Protein 6MXV (pdb70)

Structure (mmCIF, N/CA/C/O backbone):
data_6MXV
#
_entry.id   6MXV
#
_cell.length_a   48.721
_cell.length_b   111.108
_cell.length_c   50.339
_cell.angle_alpha   90.00
_cell.angle_beta   93.49
_cell.angle_gamma   90.00
#
_symmetry.space_group_name_H-M   'P 1 21 1'
#
loop_
_entity.id
_entity.type
_entity.pdbx_description
1 polymer 'Rhodanese-like family protein'
2 non-polymer 1,2-ETHANEDIOL
3 non-polymer 'MAGNESIUM ION'
4 non-polymer 'TETRAETHYLENE GLYCOL'
5 non-polymer DI(HYDROXYETHYL)ETHER
6 non-polymer 'DODECAETHYLENE GLYCOL'
7 water water
#
loop_
_atom_site.group_PDB
_atom_site.id
_atom_site.type_symbol
_atom_site.label_atom_id
_atom_site.label_alt_id
_atom_site.label_comp_id
_atom_site.label_asym_id
_atom_site.label_entity_id
_atom_site.label_seq_id
_atom_site.pdbx_PDB_ins_code
_atom_site.Cartn_x
_atom_site.Cartn_y
_atom_site.Cartn_z
_atom_site.occupancy
_atom_site.B_iso_or_equiv
_atom_site.auth_seq_id
_atom_site.auth_comp_id
_atom_site.auth_asym_id
_atom_site.auth_atom_id
_atom_site.pdbx_PDB_model_num
ATOM 1 N N . ILE A 1 3 ? -4.687 45.701 15.250 1.00 43.73 3 ILE A N 1
ATOM 2 C CA . ILE A 1 3 ? -4.006 46.905 15.718 1.00 37.28 3 ILE A CA 1
ATOM 3 C C . ILE A 1 3 ? -4.703 47.479 16.939 1.00 32.32 3 ILE A C 1
ATOM 4 O O . ILE A 1 3 ? -5.843 47.939 16.861 1.00 35.43 3 ILE A O 1
ATOM 17 N N . GLN A 1 5 ? -4.983 50.297 20.089 1.00 40.36 5 GLN A N 1
ATOM 18 C CA . GLN A 1 5 ? -4.695 51.720 20.298 1.00 45.56 5 GLN A CA 1
ATOM 19 C C . GLN A 1 5 ? -4.786 52.004 21.791 1.00 39.67 5 GLN A C 1
ATOM 20 O O . GLN A 1 5 ? -5.740 52.627 22.263 1.00 45.95 5 GLN A O 1
ATOM 26 N N . HIS A 1 6 ? -3.774 51.560 22.531 1.00 24.63 6 HIS A N 1
ATOM 27 C CA . HIS A 1 6 ? -3.841 51.613 23.984 1.00 19.19 6 HIS A CA 1
ATOM 28 C C . HIS A 1 6 ? -3.719 53.048 24.467 1.00 25.35 6 HIS A C 1
ATOM 29 O O . HIS A 1 6 ? -2.986 53.860 23.895 1.00 22.35 6 HIS A O 1
ATOM 36 N N . SER A 1 7 ? -4.494 53.372 25.490 1.00 18.68 7 SER A N 1
ATOM 37 C CA . SER A 1 7 ? -4.546 54.721 26.010 1.00 21.36 7 SER A CA 1
ATOM 38 C C . SER A 1 7 ? -3.468 54.950 27.063 1.00 17.91 7 SER A C 1
ATOM 39 O O . SER A 1 7 ? -2.952 54.018 27.686 1.00 15.74 7 SER A O 1
ATOM 42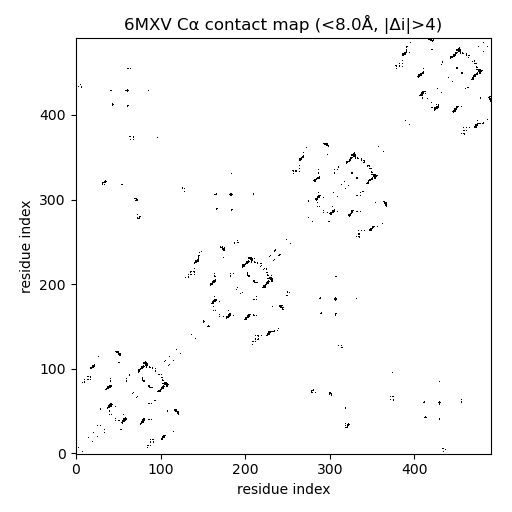 N N . SER A 1 8 ? -3.167 56.231 27.284 1.00 20.05 8 SER A N 1
ATOM 43 C CA . SER A 1 8 ? -2.041 56.590 28.142 1.00 22.69 8 SER A CA 1
ATOM 44 C C . SER A 1 8 ? -2.236 56.142 29.584 1.00 18.90 8 SER A C 1
ATOM 45 O O . SER A 1 8 ? -1.277 55.717 30.237 1.00 18.76 8 SER A O 1
ATOM 48 N N . GLY A 1 9 ? -3.446 56.272 30.120 1.00 19.65 9 GLY A N 1
ATOM 49 C CA . GLY A 1 9 ? -3.653 55.910 31.516 1.00 16.50 9 GLY A CA 1
ATOM 50 C C . GLY A 1 9 ? -3.512 54.419 31.767 1.00 18.20 9 GLY A C 1
ATOM 51 O O . GLY A 1 9 ? -2.972 54.003 32.797 1.00 15.87 9 GLY A O 1
ATOM 52 N N . PHE A 1 10 ? -4.009 53.591 30.838 1.00 12.96 10 PHE A N 1
ATOM 53 C CA . PHE A 1 10 ? -3.793 52.154 30.938 1.00 13.22 10 PHE A CA 1
ATOM 54 C C . PHE A 1 10 ? -2.303 51.841 30.951 1.00 12.09 10 PHE A C 1
ATOM 55 O O . PHE A 1 10 ? -1.803 51.096 31.806 1.00 12.67 10 PHE A O 1
ATOM 63 N N . LEU A 1 11 ? -1.567 52.432 30.017 1.00 13.82 11 LEU A N 1
ATOM 64 C CA . LEU A 1 11 ? -0.153 52.096 29.914 1.00 14.39 11 LEU A CA 1
ATOM 65 C C . LEU A 1 11 ? 0.642 52.585 31.130 1.00 14.99 11 LEU A C 1
ATOM 66 O O . LEU A 1 11 ? 1.646 51.958 31.495 1.00 13.66 11 LEU A O 1
ATOM 71 N N . LYS A 1 12 ? 0.207 53.665 31.796 1.00 16.06 12 LYS A N 1
ATOM 72 C CA . LYS A 1 12 ? 0.865 54.037 33.051 1.00 14.39 12 LYS A CA 1
ATOM 73 C C . LYS A 1 12 ? 0.744 52.924 34.098 1.00 19.33 12 LYS A C 1
ATOM 74 O O . LYS A 1 12 ? 1.701 52.651 34.844 1.00 13.86 12 LYS A O 1
ATOM 80 N N . LEU A 1 13 ? -0.435 52.294 34.203 1.00 13.45 13 LEU A N 1
ATOM 81 C CA . LEU A 1 13 ? -0.574 51.163 35.122 1.00 11.20 13 LEU A CA 1
ATOM 82 C C . LEU A 1 13 ? 0.326 50.026 34.714 1.00 11.02 13 LEU A C 1
ATOM 83 O O . LEU A 1 13 ? 0.913 49.344 35.564 1.00 13.53 13 LEU A O 1
ATOM 88 N N . VAL A 1 14 ? 0.395 49.765 33.405 1.00 10.51 14 VAL A N 1
ATOM 89 C CA . VAL A 1 14 ? 1.223 48.683 32.899 1.00 9.71 14 VAL A CA 1
ATOM 90 C C . VAL A 1 14 ? 2.696 48.942 33.194 1.00 11.98 14 VAL A C 1
ATOM 91 O O . VAL A 1 14 ? 3.422 48.050 33.651 1.00 14.08 14 VAL A O 1
ATOM 95 N N . ASP A 1 15 ? 3.163 50.168 32.934 1.00 13.42 15 ASP A N 1
ATOM 96 C CA . ASP A 1 15 ? 4.570 50.478 33.186 1.00 14.40 15 ASP A CA 1
ATOM 97 C C . ASP A 1 15 ? 4.920 50.265 34.653 1.00 17.25 15 ASP A C 1
ATOM 98 O O . ASP A 1 15 ? 5.982 49.708 34.983 1.00 17.94 15 ASP A O 1
ATOM 103 N N . ASP A 1 16 ? 4.025 50.685 35.549 1.00 16.67 16 ASP A N 1
ATOM 104 C CA . ASP A 1 16 ? 4.234 50.487 36.979 1.00 15.48 16 ASP A CA 1
ATOM 105 C C . ASP A 1 16 ? 4.309 49.002 37.330 1.00 18.51 16 ASP A C 1
ATOM 106 O O . ASP A 1 16 ? 5.208 48.567 38.059 1.00 16.58 16 ASP A O 1
ATOM 111 N N . ALA A 1 17 ? 3.395 48.197 36.787 1.00 13.54 17 ALA A N 1
ATOM 112 C CA . ALA A 1 17 ? 3.435 46.755 37.044 1.00 16.74 17 ALA A CA 1
ATOM 113 C C . ALA A 1 17 ? 4.727 46.123 36.530 1.00 15.95 17 ALA A C 1
ATOM 114 O O . ALA A 1 17 ? 5.358 45.316 37.230 1.00 16.47 17 ALA A O 1
ATOM 116 N N . LYS A 1 18 ? 5.134 46.478 35.309 1.00 15.94 18 LYS A N 1
ATOM 117 C CA . LYS A 1 18 ? 6.313 45.885 34.692 1.00 15.32 18 LYS A CA 1
ATOM 118 C C . LYS A 1 18 ? 7.587 46.203 35.453 1.00 21.21 18 LYS A C 1
ATOM 119 O O . LYS A 1 18 ? 8.575 45.483 35.294 1.00 23.23 18 LYS A O 1
ATOM 125 N N . SER A 1 19 ? 7.594 47.273 36.253 1.00 19.13 19 SER A N 1
ATOM 126 C CA . SER A 1 19 ? 8.764 47.582 37.068 1.00 19.36 19 SER A CA 1
ATOM 127 C C . SER A 1 19 ? 8.983 46.545 38.165 1.00 22.19 19 SER A C 1
ATOM 128 O O . SER A 1 19 ? 10.083 46.470 38.728 1.00 22.05 19 SER A O 1
ATOM 131 N N . ARG A 1 20 ? 7.973 45.742 38.478 1.00 18.51 20 ARG A N 1
ATOM 132 C CA . ARG A 1 20 ? 8.043 44.831 39.603 1.00 19.80 20 ARG A CA 1
ATOM 133 C C . ARG A 1 20 ? 8.048 43.369 39.205 1.00 22.66 20 ARG A 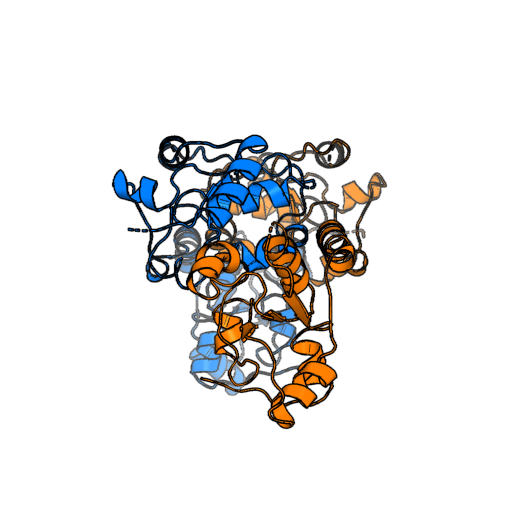C 1
ATOM 134 O O . ARG A 1 20 ? 8.318 42.522 40.059 1.00 21.15 20 ARG A O 1
ATOM 142 N N . ILE A 1 21 ? 7.696 43.031 37.972 1.00 16.18 21 ILE A N 1
ATOM 143 C CA . ILE A 1 21 ? 7.546 41.616 37.657 1.00 14.40 21 ILE A CA 1
ATOM 144 C C . ILE A 1 21 ? 8.503 41.215 36.553 1.00 15.56 21 ILE A C 1
ATOM 145 O O . ILE A 1 21 ? 8.944 42.023 35.725 1.00 15.96 21 ILE A O 1
ATOM 150 N N . GLN A 1 22 ? 8.819 39.926 36.556 1.00 12.31 22 GLN A N 1
ATOM 151 C CA . GLN A 1 22 ? 9.704 39.325 35.578 1.00 15.12 22 GLN A CA 1
ATOM 152 C C . GLN A 1 22 ? 8.957 39.033 34.282 1.00 15.70 22 GLN A C 1
ATOM 153 O O . GLN A 1 22 ? 7.830 38.526 34.300 1.00 12.91 22 GLN A O 1
ATOM 159 N N . GLU A 1 23 ? 9.607 39.310 33.157 1.00 12.06 23 GLU A N 1
ATOM 160 C CA . GLU A 1 23 ? 9.059 38.983 31.848 1.00 10.67 23 GLU A CA 1
ATOM 161 C C . GLU A 1 23 ? 9.957 37.981 31.141 1.00 13.14 23 GLU A C 1
ATOM 162 O O . GLU A 1 23 ? 11.148 37.863 31.441 1.00 15.52 23 GLU A O 1
ATOM 168 N N . CYS A 1 24 ? 9.361 37.240 30.205 1.00 13.85 24 CYS A N 1
ATOM 169 C CA . CYS A 1 24 ? 10.110 36.407 29.278 1.00 13.26 24 CYS A CA 1
ATOM 170 C C . CYS A 1 24 ? 9.619 36.686 27.858 1.00 17.09 24 CYS A C 1
ATOM 171 O O . CYS A 1 24 ? 8.646 37.418 27.638 1.00 17.36 24 CYS A O 1
ATOM 174 N N . SER A 1 25 ? 10.304 36.109 26.876 1.00 15.32 25 SER A N 1
ATOM 175 C CA . SER A 1 25 ? 9.901 36.323 25.492 1.00 13.55 25 SER A CA 1
ATOM 176 C C . SER A 1 25 ? 8.934 35.244 25.026 1.00 15.53 25 SER A C 1
ATOM 177 O O . SER A 1 25 ? 8.849 34.154 25.608 1.00 14.73 25 SER A O 1
ATOM 180 N N . VAL A 1 26 ? 8.223 35.538 23.923 1.00 17.54 26 VAL A N 1
ATOM 181 C CA . VAL A 1 26 ? 7.471 34.461 23.282 1.00 14.14 26 VAL A CA 1
ATOM 182 C C . VAL A 1 26 ? 8.419 33.363 22.832 1.00 14.38 26 VAL A C 1
ATOM 183 O O . VAL A 1 26 ? 8.027 32.195 22.796 1.00 15.22 26 VAL A O 1
ATOM 187 N N . ASP A 1 27 ? 9.667 33.706 22.480 1.00 13.41 27 ASP A N 1
ATOM 188 C CA . ASP A 1 27 ? 10.636 32.687 22.056 1.00 16.59 27 ASP A CA 1
ATOM 189 C C . ASP A 1 27 ? 10.908 31.673 23.162 1.00 16.02 27 ASP A C 1
ATOM 190 O O . ASP A 1 27 ? 11.085 30.475 22.892 1.00 17.44 27 ASP A O 1
ATOM 195 N N . ASP A 1 28 ? 11.006 32.145 24.406 1.00 18.25 28 ASP A N 1
ATOM 196 C CA . ASP A 1 28 ? 11.218 31.236 25.531 1.00 17.04 28 ASP A CA 1
ATOM 197 C C . ASP A 1 28 ? 10.088 30.222 25.631 1.00 19.65 28 ASP A C 1
ATOM 198 O O . ASP A 1 28 ? 10.323 29.020 25.821 1.00 16.01 28 ASP A O 1
ATOM 203 N N . ILE A 1 29 ? 8.841 30.694 25.527 1.00 13.57 29 ILE A N 1
ATOM 204 C CA . ILE A 1 29 ? 7.703 29.779 25.589 1.00 14.54 29 ILE A CA 1
ATOM 205 C C . ILE A 1 29 ? 7.748 28.802 24.426 1.00 14.15 29 ILE A C 1
ATOM 206 O O . ILE A 1 29 ? 7.570 27.589 24.601 1.00 13.28 29 ILE A O 1
ATOM 211 N N . GLN A 1 30 ? 7.981 29.316 23.218 1.00 14.32 30 GLN A N 1
ATOM 212 C CA . GLN A 1 30 ? 7.985 28.438 22.051 1.00 11.98 30 GLN A CA 1
ATOM 213 C C . GLN A 1 30 ? 9.079 27.389 22.162 1.00 15.41 30 GLN A C 1
ATOM 214 O O . GLN A 1 30 ? 8.868 26.222 21.799 1.00 16.57 30 GLN A O 1
ATOM 220 N N . LYS A 1 31 ? 10.268 27.786 22.628 1.00 15.32 31 LYS A N 1
ATOM 221 C CA . LYS A 1 31 ? 11.358 26.820 22.750 1.00 18.01 31 LYS A CA 1
ATOM 222 C C . LYS A 1 31 ? 11.037 25.752 23.794 1.00 17.81 31 LYS A C 1
ATOM 223 O O . LYS A 1 31 ? 11.273 24.563 23.567 1.00 20.06 31 LYS A O 1
ATOM 237 N N . ASN A 1 33 ? 8.035 24.800 24.679 1.00 16.60 33 ASN A N 1
ATOM 238 C CA . ASN A 1 33 ? 6.971 23.966 24.104 1.00 14.92 33 ASN A CA 1
ATOM 239 C C . ASN A 1 33 ? 7.541 22.935 23.135 1.00 15.86 33 ASN A C 1
ATOM 240 O O . ASN A 1 33 ? 7.172 21.750 23.172 1.00 16.99 33 ASN A O 1
ATOM 245 N N . GLU A 1 34 ? 8.436 23.372 22.247 1.00 15.25 34 GLU A N 1
ATOM 246 C CA . GLU A 1 34 ? 8.933 22.500 21.187 1.00 18.16 34 GLU A CA 1
ATOM 247 C C . GLU A 1 34 ? 9.801 21.385 21.741 1.00 21.92 34 GLU A C 1
ATOM 248 O O . GLU A 1 34 ? 9.849 20.292 21.159 1.00 20.22 34 GLU A O 1
ATOM 254 N N . THR A 1 35 ? 10.491 21.641 22.852 1.00 18.20 35 THR A N 1
ATOM 255 C CA . THR A 1 35 ? 11.394 20.670 23.457 1.00 21.90 35 THR A CA 1
ATOM 256 C C . THR A 1 35 ? 10.766 19.914 24.619 1.00 17.68 35 THR A C 1
ATOM 257 O O . THR A 1 35 ? 11.442 19.073 25.228 1.00 17.87 35 THR A O 1
ATOM 261 N N . GLN A 1 36 ? 9.487 20.162 24.907 1.00 15.16 36 GLN A N 1
ATOM 262 C CA . GLN A 1 36 ? 8.763 19.591 26.061 1.00 13.98 36 GLN A CA 1
ATOM 263 C C . GLN A 1 36 ? 9.495 19.853 27.381 1.00 14.74 36 GLN A C 1
ATOM 264 O O . GLN A 1 36 ? 9.675 18.963 28.225 1.00 16.44 36 GLN A O 1
ATOM 270 N N . THR A 1 37 ? 9.896 21.107 27.572 1.00 13.51 37 THR A N 1
ATOM 271 C CA . THR A 1 37 ? 10.580 21.516 28.791 1.00 12.69 37 THR A CA 1
ATOM 272 C C . THR A 1 37 ? 9.876 22.685 29.475 1.00 12.88 37 THR A C 1
ATOM 273 O O . THR A 1 37 ? 10.483 23.339 30.320 1.00 15.26 37 THR A O 1
ATOM 277 N N . LEU A 1 38 ? 8.594 22.922 29.178 1.00 14.71 38 LEU A N 1
ATOM 278 C CA . LEU A 1 38 ? 7.862 23.983 29.876 1.00 14.01 38 LEU A CA 1
ATOM 279 C C . LEU A 1 38 ? 7.801 23.665 31.366 1.00 17.10 38 LEU A C 1
ATOM 280 O O . LEU A 1 38 ? 7.404 22.567 31.765 1.00 18.09 38 LEU A O 1
ATOM 285 N N . ASP A 1 39 ? 8.220 24.624 32.201 1.00 13.69 39 ASP A N 1
ATOM 286 C CA . ASP A 1 39 ? 8.461 24.347 33.612 1.00 13.58 39 ASP A CA 1
ATOM 287 C C . ASP A 1 39 ? 7.507 25.112 34.529 1.00 16.62 39 ASP A C 1
ATOM 288 O O . ASP A 1 39 ? 7.812 25.313 35.703 1.00 17.04 39 ASP A O 1
ATOM 293 N N . GLY A 1 40 ? 6.370 25.555 34.011 1.00 17.19 40 GLY A N 1
ATOM 294 C CA . GLY A 1 40 ? 5.368 26.182 34.852 1.00 17.28 40 GLY A CA 1
ATOM 295 C C . GLY A 1 40 ? 4.029 26.037 34.168 1.00 15.15 40 GLY A C 1
ATOM 296 O O . GLY A 1 40 ? 3.938 25.522 33.052 1.00 14.83 40 GLY A O 1
ATOM 297 N N . LEU A 1 41 ? 2.982 26.489 34.864 1.00 12.55 41 LEU A N 1
ATOM 298 C CA . LEU A 1 41 ? 1.675 26.615 34.232 1.00 11.24 41 LEU A CA 1
ATOM 299 C C . LEU A 1 41 ? 1.728 27.752 33.222 1.00 11.00 41 LEU A C 1
ATOM 300 O O . LEU A 1 41 ? 2.283 28.809 33.500 1.00 16.32 41 LEU A O 1
ATOM 305 N N . LEU A 1 42 ? 1.158 27.530 32.040 1.00 10.42 42 LEU A N 1
ATOM 306 C CA . LEU A 1 42 ? 1.043 28.586 31.040 1.00 12.43 42 LEU A CA 1
ATOM 307 C C . LEU A 1 42 ? -0.420 29.004 31.025 1.00 12.43 42 LEU A C 1
ATOM 308 O O . LEU A 1 42 ? -1.288 28.181 30.720 1.00 11.06 42 LEU A O 1
ATOM 313 N N . ILE A 1 43 ? -0.685 30.269 31.361 1.00 9.80 43 ILE A N 1
ATOM 314 C CA . ILE A 1 43 ? -2.036 30.737 31.691 1.00 8.87 43 ILE A CA 1
ATOM 315 C C . ILE A 1 43 ? -2.413 31.879 30.753 1.00 11.19 43 ILE A C 1
ATOM 316 O O . ILE A 1 43 ? -1.774 32.940 30.753 1.00 11.78 43 ILE A O 1
ATOM 321 N N . ASP A 1 44 ? -3.427 31.638 29.936 1.00 10.91 44 ASP A N 1
ATOM 322 C CA . ASP A 1 44 ? -4.023 32.651 29.072 1.00 13.15 44 ASP A CA 1
ATOM 323 C C . ASP A 1 44 ? -4.980 33.494 29.908 1.00 14.39 44 ASP A C 1
ATOM 324 O O . ASP A 1 44 ? -5.953 32.954 30.451 1.00 13.08 44 ASP A O 1
ATOM 329 N N . THR A 1 45 ? -4.730 34.810 30.006 1.00 12.08 45 THR A N 1
ATOM 330 C CA . THR A 1 45 ? -5.574 35.667 30.831 1.00 8.75 45 THR A CA 1
ATOM 331 C C . THR A 1 45 ? -6.600 36.454 30.018 1.00 13.64 45 THR A C 1
ATOM 332 O O . THR A 1 45 ? -7.246 37.354 30.568 1.00 14.99 45 THR A O 1
ATOM 336 N N . ARG A 1 46 ? -6.785 36.121 28.743 1.00 13.77 46 ARG A N 1
ATOM 337 C CA . ARG A 1 46 ? -7.702 36.858 27.885 1.00 11.48 46 ARG A CA 1
ATOM 338 C C . ARG A 1 46 ? -9.154 36.499 28.196 1.00 13.73 46 ARG A C 1
ATOM 339 O O . ARG A 1 46 ? -9.459 35.655 29.041 1.00 15.84 46 ARG A O 1
ATOM 347 N N . GLU A 1 47 ? -10.058 37.225 27.552 1.00 14.07 47 GLU A N 1
ATOM 348 C CA . GLU A 1 47 ? -11.481 36.985 27.712 1.00 14.40 47 GLU A CA 1
ATOM 349 C C . GLU A 1 47 ? -11.870 35.658 27.072 1.00 17.55 47 GLU A C 1
ATOM 350 O O . GLU A 1 47 ? -11.184 35.153 26.175 1.00 16.74 47 GLU A O 1
ATOM 356 N N . GLU A 1 48 ? -13.018 35.124 27.512 1.00 17.72 48 GLU A N 1
ATOM 357 C CA . GLU A 1 48 ? -13.564 33.910 26.903 1.00 21.36 48 GLU A CA 1
ATOM 358 C C . GLU A 1 48 ? -13.705 34.065 25.387 1.00 23.71 48 GLU A C 1
ATOM 359 O O . GLU A 1 48 ? -13.364 33.154 24.621 1.00 18.72 48 GLU A O 1
ATOM 365 N N . SER A 1 49 ? -14.175 35.229 24.932 1.00 22.04 49 SER A N 1
ATOM 366 C CA . SER A 1 49 ? -14.385 35.428 23.503 1.00 23.02 49 SER A CA 1
ATOM 367 C C . SER A 1 49 ? -13.077 35.488 22.720 1.00 24.99 49 SER A C 1
ATOM 368 O O . SER A 1 49 ? -13.085 35.223 21.513 1.00 24.04 49 SER A O 1
ATOM 371 N N . GLU A 1 50 ? -11.964 35.857 23.368 1.00 19.42 50 GLU A N 1
ATOM 372 C CA . GLU A 1 50 ? -10.655 35.864 22.710 1.00 19.64 50 GLU A CA 1
ATOM 373 C C . GLU A 1 50 ? -10.112 34.444 22.586 1.00 18.51 50 GLU A C 1
ATOM 374 O O . GLU A 1 50 ? -9.691 34.010 21.507 1.00 17.16 50 GLU A O 1
ATOM 380 N N A VAL A 1 51 ? -10.126 33.713 23.703 0.39 17.61 51 VAL A N 1
ATOM 381 N N B VAL A 1 51 ? -10.134 33.683 23.684 0.61 17.04 51 VAL A N 1
ATOM 382 C CA A VAL A 1 51 ? -9.638 32.339 23.737 0.39 20.73 51 VAL A CA 1
ATOM 383 C CA B VAL A 1 51 ? -9.554 32.343 23.633 0.61 20.74 51 VAL A CA 1
ATOM 384 C C A VAL A 1 51 ? -10.345 31.488 22.693 0.39 22.16 51 VAL A C 1
ATOM 385 C C B VAL A 1 51 ? -10.367 31.420 22.734 0.61 22.56 51 VAL A C 1
ATOM 386 O O A VAL A 1 51 ? -9.733 30.606 22.075 0.39 19.01 51 VAL A O 1
ATOM 387 O O B VAL A 1 51 ? -9.840 30.405 22.257 0.61 19.66 51 VAL A O 1
ATOM 394 N N . ALA A 1 52 ? -11.631 31.760 22.454 1.00 22.72 52 ALA A N 1
ATOM 395 C CA . ALA A 1 52 ? -12.407 30.971 21.508 1.00 25.25 52 ALA A CA 1
ATOM 396 C C . ALA A 1 52 ? -11.820 31.010 20.100 1.00 27.20 52 ALA A C 1
ATOM 397 O O . ALA A 1 52 ? -12.074 30.094 19.315 1.00 29.14 52 ALA A O 1
ATOM 399 N N . ASN A 1 53 ? -11.029 32.035 19.767 1.00 21.50 53 ASN A N 1
ATOM 400 C CA . ASN A 1 53 ? -10.442 32.183 18.439 1.00 24.10 53 ASN A CA 1
ATOM 401 C C . ASN A 1 53 ? -9.047 31.568 18.316 1.00 27.62 53 ASN A C 1
ATOM 402 O O . ASN A 1 53 ? -8.400 31.737 17.274 1.00 28.82 53 ASN A O 1
ATOM 407 N N . GLY A 1 54 ? -8.567 30.869 19.337 1.00 21.42 54 GLY A N 1
ATOM 408 C CA . GLY A 1 54 ? -7.260 30.231 19.258 1.00 16.94 54 GLY A CA 1
ATOM 409 C C . GLY A 1 54 ? -6.382 30.633 20.425 1.00 19.09 54 GLY A C 1
ATOM 410 O O . GLY A 1 54 ? -6.523 31.724 20.991 1.00 19.75 54 GLY A O 1
ATOM 411 N N . TYR A 1 55 ? -5.457 29.739 20.796 1.00 17.29 55 TYR A N 1
ATOM 412 C CA . TYR A 1 55 ? -4.613 29.981 21.959 1.00 15.40 55 TYR A CA 1
ATOM 413 C C . TYR A 1 55 ? -3.255 29.312 21.779 1.00 12.33 55 TYR A C 1
ATOM 414 O O . TYR A 1 55 ? -3.001 28.616 20.793 1.00 16.97 55 TYR A O 1
ATOM 423 N N . ILE A 1 56 ? -2.371 29.558 22.742 1.00 13.22 56 ILE A N 1
ATOM 424 C CA . ILE A 1 56 ? -0.985 29.082 22.673 1.00 12.37 56 ILE A CA 1
ATOM 425 C C . ILE A 1 56 ? -0.935 27.639 23.163 1.00 13.06 56 ILE A C 1
ATOM 426 O O . ILE A 1 56 ? -1.580 27.301 24.175 1.00 14.56 56 ILE A O 1
ATOM 431 N N . PRO A 1 57 ? -0.226 26.742 22.476 1.00 13.68 57 PRO A N 1
ATOM 432 C CA . PRO A 1 57 ? -0.174 25.341 22.924 1.00 12.37 57 PRO A CA 1
ATOM 433 C C . PRO A 1 57 ? 0.291 25.243 24.372 1.00 13.23 57 PRO A C 1
ATOM 434 O O . PRO A 1 57 ? 1.147 26.006 24.815 1.00 13.39 57 PRO A O 1
ATOM 438 N N . ASN A 1 58 ? -0.277 24.276 25.104 1.00 13.83 58 ASN A N 1
ATOM 439 C CA . ASN A 1 58 ? -0.006 23.977 26.521 1.00 12.09 58 ASN A CA 1
ATOM 440 C C . ASN A 1 58 ? -0.680 24.963 27.463 1.00 11.90 58 ASN A C 1
ATOM 441 O O . ASN A 1 58 ? -0.439 24.874 28.682 1.00 12.63 58 ASN A O 1
ATOM 446 N N . ALA A 1 59 ? -1.488 25.901 26.966 1.00 13.19 59 ALA A N 1
ATOM 447 C CA . ALA A 1 59 ? -2.084 26.911 27.828 1.00 12.92 59 ALA A CA 1
ATOM 448 C C . ALA A 1 59 ? -3.351 26.389 28.506 1.00 11.39 59 ALA A C 1
ATOM 449 O O . ALA A 1 59 ? -4.039 25.506 27.988 1.00 15.12 59 ALA A O 1
ATOM 451 N N . ILE A 1 60 ? -3.644 26.958 29.680 1.00 11.88 60 ILE A N 1
ATOM 452 C CA . ILE A 1 60 ? -4.946 26.858 30.337 1.00 11.19 60 ILE A CA 1
ATOM 453 C C . ILE A 1 60 ? -5.502 28.267 30.474 1.00 11.89 60 ILE A C 1
ATOM 454 O O . ILE A 1 60 ? -4.778 29.253 30.360 1.00 14.13 60 ILE A O 1
ATOM 459 N N . HIS A 1 61 ? -6.805 28.363 30.743 1.00 14.23 61 HIS A N 1
ATOM 460 C CA . HIS A 1 61 ? -7.482 29.661 30.753 1.00 11.14 61 HIS A CA 1
ATOM 461 C C . HIS A 1 61 ? -7.849 30.064 32.179 1.00 16.62 61 HIS A C 1
ATOM 462 O O . HIS A 1 61 ? -8.562 29.328 32.872 1.00 16.05 61 HIS A O 1
ATOM 469 N N . LEU A 1 62 ? -7.356 31.224 32.615 1.00 10.14 62 LEU A N 1
ATOM 470 C CA . LEU A 1 62 ? -7.837 31.889 33.833 1.00 11.20 62 LEU A CA 1
ATOM 471 C C . LEU A 1 62 ? -7.860 33.382 33.516 1.00 13.38 62 LEU A C 1
ATOM 472 O O . LEU A 1 62 ? -6.814 34.039 33.549 1.00 13.60 62 LEU A O 1
ATOM 477 N N . SER A 1 63 ? -9.032 33.906 33.175 1.00 16.51 63 SER A N 1
ATOM 478 C CA . SER A 1 63 ? -9.097 35.298 32.725 1.00 15.31 63 SER A CA 1
ATOM 479 C C . SER A 1 63 ? -8.668 36.265 33.828 1.00 12.38 63 SER A C 1
ATOM 480 O O . SER A 1 63 ? -8.850 36.016 35.022 1.00 15.72 63 SER A O 1
ATOM 483 N N . LYS A 1 64 ? -8.076 37.381 33.390 1.00 8.90 64 LYS A N 1
ATOM 484 C CA . LYS A 1 64 ? -7.730 38.485 34.274 1.00 12.76 64 LYS A CA 1
ATOM 485 C C . LYS A 1 64 ? -8.903 38.897 35.160 1.00 14.01 64 LYS A C 1
ATOM 486 O O . LYS A 1 64 ? -8.703 39.283 36.313 1.00 14.75 64 LYS A O 1
ATOM 492 N N . GLY A 1 65 ? -10.127 38.874 34.624 1.00 9.97 65 GLY A N 1
ATOM 493 C CA . GLY A 1 65 ? -11.264 39.284 35.429 1.00 9.20 65 GLY A CA 1
ATOM 494 C C . GLY A 1 65 ? -11.456 38.420 36.660 1.00 17.02 65 GLY A C 1
ATOM 495 O O . GLY A 1 65 ? -11.773 38.925 37.743 1.00 16.82 65 GLY A O 1
ATOM 496 N N . ILE A 1 66 ? -11.266 37.104 36.522 1.00 12.65 66 ILE A N 1
ATOM 497 C CA . ILE A 1 66 ? -11.604 36.207 37.620 1.00 11.37 66 ILE A CA 1
ATOM 498 C C . ILE A 1 66 ? -10.386 35.694 38.369 1.00 12.51 66 ILE A C 1
ATOM 499 O O . ILE A 1 66 ? -10.560 34.969 39.359 1.00 14.56 66 ILE A O 1
ATOM 504 N N . ILE A 1 67 ? -9.160 36.023 37.939 1.00 14.70 67 ILE A N 1
ATOM 505 C CA . ILE A 1 67 ? -8.030 35.231 38.426 1.00 15.96 67 ILE A CA 1
ATOM 506 C C . ILE A 1 67 ? -7.798 35.434 39.924 1.00 13.75 67 ILE A C 1
ATOM 507 O O . ILE A 1 67 ? -7.533 34.467 40.644 1.00 14.61 67 ILE A O 1
ATOM 512 N N . GLU A 1 68 ? -7.918 36.667 40.439 1.00 15.09 68 GLU A N 1
ATOM 513 C CA . GLU A 1 68 ? -7.700 36.841 41.879 1.00 13.16 68 GLU A CA 1
ATOM 514 C C . GLU A 1 68 ? -8.714 36.051 42.693 1.00 17.55 68 GLU A C 1
ATOM 515 O O . GLU A 1 68 ? -8.374 35.481 43.739 1.00 13.45 68 GLU A O 1
ATOM 521 N N . SER A 1 69 ? -9.967 35.997 42.225 1.00 14.52 69 SER A N 1
ATOM 522 C CA . SER A 1 69 ? -11.014 35.310 42.980 1.00 14.92 69 SER A CA 1
ATOM 523 C C . SER A 1 69 ? -10.867 33.801 42.949 1.00 14.27 69 SER A C 1
ATOM 524 O O . SER A 1 69 ? -11.478 33.115 43.772 1.00 19.29 69 SER A O 1
ATOM 527 N N . ALA A 1 70 ? -10.100 33.273 42.011 1.00 14.26 70 ALA A N 1
ATOM 528 C CA . ALA A 1 70 ? -10.020 31.847 41.774 1.00 15.40 70 ALA A CA 1
ATOM 529 C C . ALA A 1 70 ? -8.674 31.227 42.110 1.00 19.58 70 ALA A C 1
ATOM 530 O O . ALA A 1 70 ? -8.597 29.996 42.226 1.00 13.85 70 ALA A O 1
ATOM 532 N N . ILE A 1 71 ? -7.606 32.027 42.206 1.00 13.52 71 ILE A N 1
ATOM 533 C CA . ILE A 1 71 ? -6.270 31.429 42.157 1.00 12.86 71 ILE A CA 1
ATOM 534 C C . ILE A 1 71 ? -5.990 30.601 43.405 1.00 12.43 71 ILE A C 1
ATOM 535 O O . ILE A 1 71 ? -5.292 29.580 43.334 1.00 14.41 71 ILE A O 1
ATOM 540 N N . GLU A 1 72 ? -6.506 31.003 44.560 1.00 14.44 72 GLU A N 1
ATOM 541 C CA . GLU A 1 72 ? -6.115 30.266 45.763 1.00 14.77 72 GLU A CA 1
ATOM 542 C C . GLU A 1 72 ? -6.757 28.887 45.805 1.00 18.11 72 GLU A C 1
ATOM 543 O O . GLU A 1 72 ? -6.195 27.964 46.408 1.00 17.07 72 GLU A O 1
ATOM 549 N N . SER A 1 73 ? -7.921 28.716 45.167 1.00 19.97 73 SER A N 1
ATOM 550 C CA . SER A 1 73 ? -8.499 27.378 45.056 1.00 20.68 73 SER A CA 1
ATOM 551 C C . SER A 1 73 ? -7.866 26.581 43.929 1.00 20.43 73 SER A C 1
ATOM 552 O O . SER A 1 73 ? -7.688 25.358 44.044 1.00 17.40 73 SER A O 1
ATOM 555 N N . ALA A 1 74 ? -7.538 27.250 42.825 1.00 18.30 74 ALA A N 1
ATOM 556 C CA . ALA A 1 74 ? -7.084 26.545 41.638 1.00 19.54 74 ALA A CA 1
ATOM 557 C C . ALA A 1 74 ? -5.603 26.187 41.718 1.00 17.88 74 ALA A C 1
ATOM 558 O O . ALA A 1 74 ? -5.199 25.138 41.212 1.00 17.81 74 ALA A O 1
ATOM 560 N N . VAL A 1 75 ? -4.788 27.057 42.326 1.00 16.01 75 VAL A N 1
ATOM 561 C CA . VAL A 1 75 ? -3.338 26.877 42.466 1.00 10.12 75 VAL A CA 1
ATOM 562 C C . VAL A 1 75 ? -3.011 27.282 43.895 1.00 13.01 75 VAL A C 1
ATOM 563 O O . VAL A 1 75 ? -2.553 28.408 44.131 1.00 14.35 75 VAL A O 1
ATOM 567 N N . PRO A 1 76 ? -3.258 26.412 44.876 1.00 12.75 76 PRO A N 1
ATOM 568 C CA . PRO A 1 76 ? -3.005 26.772 46.281 1.00 16.44 76 PRO A CA 1
ATOM 569 C C . PRO A 1 76 ? -1.546 27.030 46.596 1.00 17.14 76 PRO A C 1
ATOM 570 O O . PRO A 1 76 ? -1.259 27.753 47.560 1.00 18.77 76 PRO A O 1
ATOM 574 N N . ASN A 1 77 ? -0.626 26.422 45.842 1.00 15.11 77 ASN A N 1
ATOM 575 C CA . ASN A 1 77 ? 0.810 26.475 46.102 1.00 13.62 77 ASN A CA 1
ATOM 576 C C . ASN A 1 77 ? 1.352 27.842 45.698 1.00 13.73 77 ASN A C 1
ATOM 577 O O . ASN A 1 77 ? 1.476 28.143 44.509 1.00 13.51 77 ASN A O 1
ATOM 582 N N . LYS A 1 78 ? 1.699 28.666 46.691 1.00 14.56 78 LYS A N 1
ATOM 583 C CA . LYS A 1 78 ? 2.244 29.985 46.384 1.00 15.14 78 LYS A CA 1
ATOM 584 C C . LYS A 1 78 ? 3.597 29.926 45.694 1.00 12.37 78 LYS A C 1
ATOM 585 O O . LYS A 1 78 ? 4.013 30.923 45.097 1.00 16.42 78 LYS A O 1
ATOM 591 N N . ASN A 1 79 ? 4.284 28.786 45.715 1.00 12.09 79 ASN A N 1
ATOM 592 C CA . ASN A 1 79 ? 5.558 28.685 45.003 1.00 12.86 79 ASN A CA 1
ATOM 593 C C . ASN A 1 79 ? 5.397 28.236 43.546 1.00 15.44 79 ASN A C 1
ATOM 594 O O . ASN A 1 79 ? 6.393 28.193 42.818 1.00 15.58 79 ASN A O 1
ATOM 599 N N . GLN A 1 80 ? 4.173 27.958 43.087 1.00 13.20 80 GLN A N 1
ATOM 600 C CA . GLN A 1 80 ? 3.992 27.404 41.745 1.00 12.85 80 GLN A CA 1
ATOM 601 C C . GLN A 1 80 ? 4.442 28.399 40.675 1.00 16.02 80 GLN A C 1
ATOM 602 O O . GLN A 1 80 ? 3.991 29.547 40.639 1.00 14.89 80 GLN A O 1
ATOM 608 N N . LYS A 1 81 ? 5.321 27.942 39.784 1.00 11.93 81 LYS A N 1
ATOM 609 C CA . LYS A 1 81 ? 5.770 28.805 38.694 1.00 12.66 81 LYS A CA 1
ATOM 610 C C . LYS A 1 81 ? 4.669 28.939 37.656 1.00 12.71 81 LYS A C 1
ATOM 611 O O . LYS A 1 81 ? 4.061 27.941 37.234 1.00 12.64 81 LYS A O 1
ATOM 625 N N . TYR A 1 83 ? 3.422 31.249 34.056 1.00 10.32 83 TYR A N 1
ATOM 626 C CA . TYR A 1 83 ? 3.643 32.185 32.960 1.00 11.88 83 TYR A CA 1
ATOM 627 C C . TYR A 1 83 ? 2.284 32.694 32.516 1.00 14.55 83 TYR A C 1
ATOM 628 O O . TYR A 1 83 ? 1.395 31.888 32.235 1.00 14.38 83 TYR A O 1
ATOM 637 N N . PHE A 1 84 ? 2.137 34.016 32.408 1.00 13.11 84 PHE A N 1
ATOM 638 C CA . PHE A 1 84 ? 0.882 34.625 31.970 1.00 11.05 84 PHE A CA 1
ATOM 639 C C . PHE A 1 84 ? 1.030 35.314 30.619 1.00 10.48 84 PHE A C 1
ATOM 640 O O . PHE A 1 84 ? 1.975 36.076 30.402 1.00 12.47 84 PHE A O 1
ATOM 648 N N . TYR A 1 85 ? 0.063 35.108 29.731 1.00 10.86 85 TYR A N 1
ATOM 649 C CA . TYR A 1 85 ? 0.026 35.918 28.521 1.00 10.91 85 TYR A CA 1
ATOM 650 C C . TYR A 1 85 ? -1.365 36.484 28.290 1.00 9.12 85 TYR A C 1
ATOM 651 O O . TYR A 1 85 ? -2.375 35.953 28.761 1.00 12.19 85 TYR A O 1
ATOM 660 N N . CYS A 1 86 ? -1.398 37.545 27.492 1.00 11.32 86 CYS A N 1
ATOM 661 C CA . CYS A 1 86 ? -2.647 38.193 27.100 1.00 12.10 86 CYS A CA 1
ATOM 662 C C . CYS A 1 86 ? -2.479 38.592 25.637 1.00 12.56 86 CYS A C 1
ATOM 663 O O . CYS A 1 86 ? -1.655 38.030 24.912 1.00 13.03 86 CYS A O 1
ATOM 666 N N . GLY A 1 87 ? -3.244 39.583 25.186 1.00 12.19 87 GLY A N 1
ATOM 667 C CA . GLY A 1 87 ? -3.182 39.942 23.782 1.00 11.87 87 GLY A CA 1
ATOM 668 C C . GLY A 1 87 ? -1.876 40.593 23.379 1.00 16.55 87 GLY A C 1
ATOM 669 O O . GLY A 1 87 ? -1.452 40.473 22.222 1.00 14.86 87 GLY A O 1
ATOM 670 N N . GLY A 1 88 ? -1.230 41.310 24.302 1.00 16.98 88 GLY A N 1
ATOM 671 C CA . GLY A 1 88 ? -0.109 42.143 23.885 1.00 14.73 88 GLY A CA 1
ATOM 672 C C . GLY A 1 88 ? 0.993 42.277 24.917 1.00 15.43 88 GLY A C 1
ATOM 673 O O . GLY A 1 88 ? 1.943 43.038 24.722 1.00 17.57 88 GLY A O 1
ATOM 674 N N . GLY A 1 89 ? 0.881 41.545 26.020 1.00 13.77 89 GLY A N 1
ATOM 675 C CA . GLY A 1 89 ? 1.873 41.625 27.069 1.00 15.39 89 GLY A CA 1
ATOM 676 C C . GLY A 1 89 ? 1.613 42.700 28.102 1.00 17.34 89 GLY A C 1
ATOM 677 O O . GLY A 1 89 ? 2.463 42.919 28.969 1.00 17.70 89 GLY A O 1
ATOM 678 N N . PHE A 1 90 ? 0.472 43.382 28.034 1.00 13.85 90 PHE A N 1
ATOM 679 C CA . PHE A 1 90 ? 0.148 44.459 28.967 1.00 14.82 90 PHE A CA 1
ATOM 680 C C . PHE A 1 90 ? -0.807 44.015 30.073 1.00 13.68 90 PHE A C 1
ATOM 681 O O . PHE A 1 90 ? -0.478 44.152 31.251 1.00 13.62 90 PHE A O 1
ATOM 689 N N . ARG A 1 91 ? -1.971 43.451 29.724 1.00 12.49 91 ARG A N 1
ATOM 690 C CA . ARG A 1 91 ? -2.865 42.922 30.758 1.00 11.34 91 ARG A CA 1
ATOM 691 C C . ARG A 1 91 ? -2.181 41.838 31.589 1.00 13.14 91 ARG A C 1
ATOM 692 O O . ARG A 1 91 ? -2.408 41.736 32.797 1.00 12.72 91 ARG A O 1
ATOM 700 N N . SER A 1 92 ? -1.352 41.004 30.954 1.00 12.50 92 SER A N 1
ATOM 701 C CA . SER A 1 92 ? -0.710 39.925 31.697 1.00 11.86 92 SER A CA 1
ATOM 702 C C . SER A 1 92 ? 0.297 40.458 32.712 1.00 12.41 92 SER A C 1
ATOM 703 O O . SER A 1 92 ? 0.540 39.797 33.728 1.00 11.01 92 SER A O 1
ATOM 706 N N . ALA A 1 93 ? 0.875 41.644 32.470 1.00 11.42 93 ALA A N 1
ATOM 707 C CA . ALA A 1 93 ? 1.758 42.252 33.465 1.00 9.85 93 ALA A CA 1
ATOM 708 C C . ALA A 1 93 ? 0.981 42.674 34.710 1.00 10.74 93 ALA A C 1
ATOM 709 O O . ALA A 1 93 ? 1.462 42.494 35.834 1.00 12.48 93 ALA A O 1
ATOM 711 N N . LEU A 1 94 ? -0.203 43.280 34.525 1.00 10.83 94 LEU A N 1
ATOM 712 C CA . LEU A 1 94 ? -1.080 43.588 35.654 1.00 9.52 94 LEU A CA 1
ATOM 713 C C . LEU A 1 94 ? -1.467 42.319 36.415 1.00 15.31 94 LEU A C 1
ATOM 714 O O . LEU A 1 94 ? -1.486 42.316 37.648 1.00 14.22 94 LEU A O 1
ATOM 719 N N . VAL A 1 95 ? -1.780 41.232 35.701 1.00 12.04 95 VAL A N 1
ATOM 720 C CA . VAL A 1 95 ? -2.118 39.984 36.387 1.00 11.71 95 VAL A CA 1
ATOM 721 C C . VAL A 1 95 ? -0.940 39.501 37.229 1.00 14.16 95 VAL A C 1
ATOM 722 O O . VAL A 1 95 ? -1.100 39.155 38.402 1.00 11.16 95 VAL A O 1
ATOM 726 N N . ALA A 1 96 ? 0.255 39.429 36.633 1.00 11.54 96 ALA A N 1
ATOM 727 C CA . ALA A 1 96 ? 1.409 38.921 37.380 1.00 12.83 96 ALA A CA 1
ATOM 728 C C . ALA A 1 96 ? 1.698 39.787 38.606 1.00 13.02 96 ALA A C 1
ATOM 729 O O . ALA A 1 96 ? 2.033 39.273 39.687 1.00 11.65 96 ALA A O 1
ATOM 731 N N . ASP A 1 97 ? 1.544 41.110 38.472 1.00 12.05 97 ASP A N 1
ATOM 732 C CA . ASP A 1 97 ? 1.819 41.986 39.601 1.00 12.30 97 ASP A CA 1
ATOM 733 C C . ASP A 1 97 ? 0.785 41.824 40.714 1.00 14.88 97 ASP A C 1
ATOM 734 O O . ASP A 1 97 ? 1.131 41.871 41.899 1.00 13.80 97 ASP A O 1
ATOM 739 N N . LYS A 1 98 ? -0.489 41.640 40.365 1.00 11.41 98 LYS A N 1
ATOM 740 C CA . LYS A 1 98 ? -1.495 41.385 41.397 1.00 13.33 98 LYS A CA 1
ATOM 741 C C . LYS A 1 98 ? -1.255 40.042 42.096 1.00 13.01 98 LYS A C 1
ATOM 742 O O . LYS A 1 98 ? -1.422 39.924 43.314 1.00 13.04 98 LYS A O 1
ATOM 748 N N . LEU A 1 99 ? -0.873 39.012 41.342 1.00 9.91 99 LEU A N 1
ATOM 749 C CA . LEU A 1 99 ? -0.608 37.733 41.992 1.00 13.36 99 LEU A CA 1
ATOM 750 C C . LEU A 1 99 ? 0.652 37.811 42.853 1.00 13.33 99 LEU A C 1
ATOM 751 O O . LEU A 1 99 ? 0.712 37.193 43.923 1.00 11.58 99 LEU A O 1
ATOM 756 N N . ARG A 1 100 ? 1.660 38.587 42.417 1.00 11.47 100 ARG A N 1
ATOM 757 C CA . ARG A 1 100 ? 2.828 38.847 43.265 1.00 11.72 100 ARG A CA 1
ATOM 758 C C . ARG A 1 100 ? 2.399 39.498 44.575 1.00 14.31 100 ARG A C 1
ATOM 759 O O . ARG A 1 100 ? 2.868 39.131 45.665 1.00 14.25 100 ARG A O 1
ATOM 767 N N . GLU A 1 101 ? 1.494 40.467 44.486 1.00 12.87 101 GLU A N 1
ATOM 768 C CA . GLU A 1 101 ? 0.982 41.139 45.675 1.00 13.00 101 GLU A CA 1
ATOM 769 C C . GLU A 1 101 ? 0.306 40.167 46.632 1.00 16.47 101 GLU A C 1
ATOM 770 O O . GLU A 1 101 ? 0.400 40.330 47.856 1.00 17.52 101 GLU A O 1
ATOM 784 N N . GLY A 1 103 ? 1.211 37.086 47.098 1.00 15.31 103 GLY A N 1
ATOM 785 C CA . GLY A 1 103 ? 2.180 36.149 47.640 1.00 19.38 103 GLY A CA 1
ATOM 786 C C . GLY A 1 103 ? 2.683 35.102 46.662 1.00 16.58 103 GLY A C 1
ATOM 787 O O . GLY A 1 103 ? 3.503 34.270 47.055 1.00 17.42 103 GLY A O 1
ATOM 788 N N . TYR A 1 104 ? 2.226 35.118 45.415 1.00 15.15 104 TYR A N 1
ATOM 789 C CA . TYR A 1 104 ? 2.733 34.233 44.354 1.00 17.38 104 TYR A CA 1
ATOM 790 C C . TYR A 1 104 ? 3.900 34.936 43.673 1.00 19.29 104 TYR A C 1
ATOM 791 O O . TYR A 1 104 ? 3.716 35.730 42.752 1.00 26.09 104 TYR A O 1
ATOM 800 N N . LYS A 1 105 ? 5.115 34.639 44.099 1.00 21.47 105 LYS A N 1
ATOM 801 C CA . LYS A 1 105 ? 6.240 35.419 43.587 1.00 27.27 105 LYS A CA 1
ATOM 802 C C . LYS A 1 105 ? 6.876 34.798 42.349 1.00 27.16 105 LYS A C 1
ATOM 803 O O . LYS A 1 105 ? 7.660 35.477 41.663 1.00 21.36 105 LYS A O 1
ATOM 809 N N . ASN A 1 106 ? 6.550 33.542 42.042 1.00 14.13 106 ASN A N 1
ATOM 810 C CA . ASN A 1 106 ? 7.168 32.834 40.929 1.00 14.33 106 ASN A CA 1
ATOM 811 C C . ASN A 1 106 ? 6.343 33.026 39.663 1.00 12.89 106 ASN A C 1
ATOM 812 O O . ASN A 1 106 ? 5.884 32.088 39.009 1.00 14.57 106 ASN A O 1
ATOM 817 N N . VAL A 1 107 ? 6.103 34.280 39.326 1.00 15.94 107 VAL A N 1
ATOM 818 C CA . VAL A 1 107 ? 5.205 34.613 38.234 1.00 13.96 107 VAL A CA 1
ATOM 819 C C . VAL A 1 107 ? 5.999 35.351 37.166 1.00 15.11 107 VAL A C 1
ATOM 820 O O . VAL A 1 107 ? 6.933 36.111 37.473 1.00 16.56 107 VAL A O 1
ATOM 824 N N . ILE A 1 108 ? 5.663 35.067 35.903 1.00 9.85 108 ILE A N 1
ATOM 825 C CA . ILE A 1 108 ? 6.332 35.654 34.753 1.00 10.32 108 ILE A CA 1
ATOM 826 C C . ILE A 1 108 ? 5.273 36.082 33.741 1.00 10.75 108 ILE A C 1
ATOM 827 O O . ILE A 1 108 ? 4.290 35.366 33.506 1.00 11.38 108 ILE A O 1
ATOM 832 N N . SER A 1 109 ? 5.446 37.279 33.170 1.00 12.28 109 SER A N 1
ATOM 833 C CA . SER A 1 109 ? 4.569 37.745 32.102 1.00 12.00 109 SER A CA 1
ATOM 834 C C . SER A 1 109 ? 5.275 37.622 30.756 1.00 12.35 109 SER A C 1
ATOM 835 O O . SER A 1 109 ? 6.463 37.945 30.636 1.00 12.65 109 SER A O 1
ATOM 838 N N . VAL A 1 110 ? 4.538 37.182 29.737 1.00 12.08 110 VAL A N 1
ATOM 839 C CA . VAL A 1 110 ? 5.113 36.924 28.419 1.00 13.68 110 VAL A CA 1
ATOM 840 C C . VAL A 1 110 ? 5.057 38.208 27.598 1.00 12.79 110 VAL A C 1
ATOM 841 O O . VAL A 1 110 ? 3.986 38.601 27.113 1.00 14.06 110 VAL A O 1
ATOM 845 N N . ASP A 1 111 ? 6.213 38.858 27.439 1.00 12.55 111 ASP A N 1
ATOM 846 C CA . ASP A 1 111 ? 6.267 40.143 26.742 1.00 13.63 111 ASP A CA 1
ATOM 847 C C . ASP A 1 111 ? 5.764 39.986 25.309 1.00 14.27 111 ASP A C 1
ATOM 848 O O . ASP A 1 111 ? 6.087 39.006 24.634 1.00 17.73 111 ASP A O 1
ATOM 853 N N . GLY A 1 112 ? 4.950 40.950 24.842 1.00 14.38 112 GLY A N 1
ATOM 854 C CA . GLY A 1 112 ? 4.421 40.897 23.486 1.00 17.32 112 GLY A CA 1
ATOM 855 C C . GLY A 1 112 ? 3.172 40.043 23.307 1.00 13.91 112 GLY A C 1
ATOM 856 O O . GLY A 1 112 ? 2.367 40.286 22.394 1.00 13.01 112 GLY A O 1
ATOM 857 N N . GLY A 1 113 ? 3.006 39.028 24.151 1.00 13.51 113 GLY A N 1
ATOM 858 C CA . GLY A 1 113 ? 1.766 38.267 24.189 1.00 15.94 113 GLY A CA 1
ATOM 859 C C . GLY A 1 113 ? 1.403 37.556 22.890 1.00 15.90 113 GLY A C 1
ATOM 860 O O . GLY A 1 113 ? 2.250 37.126 22.104 1.00 13.11 113 GLY A O 1
ATOM 861 N N . TRP A 1 114 ? 0.087 37.429 22.689 1.00 12.91 114 TRP A N 1
ATOM 862 C CA . TRP A 1 114 ? -0.484 36.768 21.522 1.00 14.19 114 TRP A CA 1
ATOM 863 C C . TRP A 1 114 ? -0.109 37.478 20.230 1.00 13.44 114 TRP A C 1
ATOM 864 O O . TRP A 1 114 ? 0.123 36.828 19.201 1.00 16.88 114 TRP A O 1
ATOM 875 N N . ARG A 1 115 ? -0.083 38.818 20.251 1.00 13.35 115 ARG A N 1
ATOM 876 C CA . ARG A 1 115 ? 0.352 39.586 19.092 1.00 19.62 115 ARG A CA 1
ATOM 877 C C . ARG A 1 115 ? 1.756 39.179 18.665 1.00 16.93 115 ARG A C 1
ATOM 878 O O . ARG A 1 115 ? 2.006 38.930 17.483 1.00 14.52 115 ARG A O 1
ATOM 886 N N . ALA A 1 116 ? 2.697 39.129 19.616 1.00 15.63 116 ALA A N 1
ATOM 887 C CA . ALA A 1 116 ? 4.067 38.764 19.255 1.00 17.01 116 ALA A CA 1
ATOM 888 C C . ALA A 1 116 ? 4.154 37.299 18.826 1.00 15.19 116 ALA A C 1
ATOM 889 O O . ALA A 1 116 ? 4.895 36.960 17.902 1.00 14.32 116 ALA A O 1
ATOM 891 N N . TRP A 1 117 ? 3.416 36.424 19.511 1.00 15.74 117 TRP A N 1
ATOM 892 C CA . TRP A 1 117 ? 3.349 35.010 19.148 1.00 16.95 117 TRP A CA 1
ATOM 893 C C . TRP A 1 117 ? 2.967 34.826 17.679 1.00 16.54 117 TRP A C 1
ATOM 894 O O . TRP A 1 117 ? 3.605 34.059 16.934 1.00 15.24 117 TRP A O 1
ATOM 905 N N . ASN A 1 118 ? 1.908 35.511 17.241 1.00 16.29 118 ASN A N 1
ATOM 906 C CA . ASN A 1 118 ? 1.474 35.361 15.854 1.00 20.14 118 ASN A CA 1
ATOM 907 C C . ASN A 1 118 ? 2.337 36.160 14.894 1.00 17.59 118 ASN A C 1
ATOM 908 O O . ASN A 1 118 ? 2.460 35.778 13.723 1.00 21.18 118 ASN A O 1
ATOM 913 N N . ALA A 1 119 ? 2.930 37.269 15.352 1.00 18.80 119 ALA A N 1
ATOM 914 C CA . ALA A 1 119 ? 3.832 38.023 14.483 1.00 18.88 119 ALA A CA 1
ATOM 915 C C . ALA A 1 119 ? 5.006 37.155 14.027 1.00 21.03 119 ALA A C 1
ATOM 916 O O . ALA A 1 119 ? 5.475 37.282 12.892 1.00 19.12 119 ALA A O 1
ATOM 918 N N . LYS A 1 120 ? 5.464 36.244 14.879 1.00 19.49 120 LYS A N 1
ATOM 919 C CA . LYS A 1 120 ? 6.518 35.291 14.536 1.00 20.72 120 LYS A CA 1
ATOM 920 C C . LYS A 1 120 ? 6.010 33.995 13.907 1.00 22.13 120 LYS A C 1
ATOM 921 O O . LYS A 1 120 ? 6.825 33.120 13.607 1.00 21.67 120 LYS A O 1
ATOM 927 N N . GLY A 1 121 ? 4.706 33.841 13.683 1.00 22.45 121 GLY A N 1
ATOM 928 C CA . GLY A 1 121 ? 4.223 32.652 13.005 1.00 24.02 121 GLY A CA 1
ATOM 929 C C . GLY A 1 121 ? 4.259 31.380 13.823 1.00 22.56 121 GLY A C 1
ATOM 930 O O . GLY A 1 121 ? 4.254 30.288 13.254 1.00 21.17 121 GLY A O 1
ATOM 931 N N . TYR A 1 122 ? 4.266 31.485 15.148 1.00 18.51 122 TYR A N 1
ATOM 932 C CA . TYR A 1 122 ? 4.368 30.311 15.995 1.00 19.33 122 TYR A CA 1
ATOM 933 C C . TYR A 1 122 ? 3.051 29.523 16.008 1.00 20.32 122 TYR A C 1
ATOM 934 O O . TYR A 1 122 ? 1.973 30.080 15.761 1.00 21.11 122 TYR A O 1
ATOM 943 N N . PRO A 1 123 ? 3.120 28.230 16.331 1.00 19.77 123 PRO A N 1
ATOM 944 C CA . PRO A 1 123 ? 1.936 27.358 16.229 1.00 24.23 123 PRO A CA 1
ATOM 945 C C . PRO A 1 123 ? 0.829 27.770 17.188 1.00 22.29 123 PRO A C 1
ATOM 946 O O . PRO A 1 123 ? 1.084 28.200 18.311 1.00 22.64 123 PRO A O 1
ATOM 950 N N . THR A 1 124 ? -0.417 27.597 16.753 1.00 20.47 124 THR A N 1
ATOM 951 C CA . THR A 1 124 ? -1.562 27.909 17.599 1.00 19.78 124 THR A CA 1
ATOM 952 C C . THR A 1 124 ? -2.515 26.715 17.610 1.00 23.70 124 THR A C 1
ATOM 953 O O . THR A 1 124 ? -2.411 25.804 16.787 1.00 25.76 124 THR A O 1
ATOM 957 N N . VAL A 1 125 ? -3.462 26.720 18.546 1.00 21.22 125 VAL A N 1
ATOM 958 C CA . VAL A 1 125 ? -4.466 25.665 18.635 1.00 21.98 125 VAL A CA 1
ATOM 959 C C . VAL A 1 125 ? -5.843 26.305 18.704 1.00 25.06 125 VAL A C 1
ATOM 960 O O . VAL A 1 125 ? -6.006 27.377 19.293 1.00 25.98 125 VAL A O 1
ATOM 964 N N . SER A 1 126 ? -6.870 25.640 18.048 1.00 31.50 126 SER A N 1
ATOM 965 C CA . SER A 1 126 ? -8.235 26.119 18.242 1.00 32.75 126 SER A CA 1
ATOM 966 C C . SER A 1 126 ? -8.934 25.324 19.337 1.00 34.96 126 SER A C 1
ATOM 967 O O . SER A 1 126 ? -8.621 24.150 19.551 1.00 41.13 126 SER A O 1
ATOM 970 N N . PRO A 1 127 ? -9.887 25.920 20.063 1.00 35.81 127 PRO A N 1
ATOM 971 C CA . PRO A 1 127 ? -10.634 25.121 21.052 1.00 38.67 127 PRO A CA 1
ATOM 972 C C . PRO A 1 127 ? -11.357 23.945 20.421 1.00 42.18 127 PRO A C 1
ATOM 973 O O . PRO A 1 127 ? -11.376 22.843 20.991 1.00 41.81 127 PRO A O 1
ATOM 977 N N . ASN A 1 128 ? -11.934 24.157 19.235 1.00 40.03 128 ASN A N 1
ATOM 978 C CA . ASN A 1 128 ? -12.602 23.084 18.504 1.00 47.91 128 ASN A CA 1
ATOM 979 C C . ASN A 1 128 ? -11.649 21.942 18.167 1.00 42.63 128 ASN A C 1
ATOM 980 O O . ASN A 1 128 ? -12.084 20.795 18.006 1.00 50.25 128 ASN A O 1
ATOM 985 N N . GLN A 1 129 ? -10.356 22.229 18.055 1.00 36.85 129 GLN A N 1
ATOM 986 C CA . GLN A 1 129 ? -9.363 21.218 17.714 1.00 37.64 129 GLN A CA 1
ATOM 987 C C . GLN A 1 129 ? -8.988 20.318 18.890 1.00 35.44 129 GLN A C 1
ATOM 988 O O . GLN A 1 129 ? -8.407 19.252 18.664 1.00 29.66 129 GLN A O 1
ATOM 994 N N . PHE A 1 130 ? -9.337 20.684 20.125 1.00 31.60 130 PHE A N 1
ATOM 995 C CA . PHE A 1 130 ? -8.860 19.929 21.279 1.00 30.48 130 PHE A CA 1
ATOM 996 C C . PHE A 1 130 ? -9.447 18.522 21.301 1.00 26.67 130 PHE A C 1
ATOM 997 O O . PHE A 1 130 ? -10.659 18.348 21.178 1.00 27.78 130 PHE A O 1
ATOM 1005 N N . ARG A 1 131 ? -8.585 17.522 21.503 1.00 27.24 131 ARG A N 1
ATOM 1006 C CA . ARG A 1 131 ? -9.004 16.140 21.745 1.00 27.27 131 ARG A CA 1
ATOM 1007 C C . ARG A 1 131 ? -8.102 15.587 22.839 1.00 23.65 131 ARG A C 1
ATOM 1008 O O . ARG A 1 131 ? -6.876 15.800 22.790 1.00 24.03 131 ARG A O 1
ATOM 1016 N N . PRO A 1 132 ? -8.670 14.882 23.843 1.00 24.48 132 PRO A N 1
ATOM 1017 C CA . PRO A 1 132 ? -7.823 14.207 24.842 1.00 19.60 132 PRO A CA 1
ATOM 1018 C C . PRO A 1 132 ? -7.200 12.973 24.219 1.00 19.45 132 PRO A C 1
ATOM 1019 O O . PRO A 1 132 ? -7.621 11.836 24.477 1.00 17.78 132 PRO A O 1
ATOM 1023 N N . ASN A 1 133 ? -6.211 13.208 23.355 1.00 15.96 133 ASN A N 1
ATOM 1024 C CA . ASN A 1 133 ? -5.699 12.142 22.498 1.00 22.58 133 ASN A CA 1
ATOM 1025 C C . ASN A 1 133 ? -5.142 10.972 23.310 1.00 16.66 133 ASN A C 1
ATOM 1026 O O . ASN A 1 133 ? -5.353 9.804 22.950 1.00 16.72 133 ASN A O 1
ATOM 1031 N N . GLU A 1 134 ? -4.391 11.260 24.382 1.00 18.65 134 GLU A N 1
ATOM 1032 C CA . GLU A 1 134 ? -3.758 10.172 25.126 1.00 18.09 134 GLU A CA 1
ATOM 1033 C C . GLU A 1 134 ? -4.780 9.363 25.903 1.00 15.32 134 GLU A C 1
ATOM 1034 O O . GLU A 1 134 ? -4.606 8.152 26.080 1.00 16.13 134 GLU A O 1
ATOM 1040 N N . PHE A 1 135 ? -5.820 10.027 26.422 1.00 12.81 135 PHE A N 1
ATOM 1041 C CA . PHE A 1 135 ? -6.904 9.319 27.093 1.00 15.93 135 PHE A CA 1
ATOM 1042 C C . PHE A 1 135 ? -7.624 8.398 26.117 1.00 18.77 135 PHE A C 1
ATOM 1043 O O . PHE A 1 135 ? -7.896 7.226 26.416 1.00 14.16 135 PHE A O 1
ATOM 1051 N N . LEU A 1 136 ? -7.939 8.913 24.932 1.00 15.25 136 LEU A N 1
ATOM 1052 C CA . LEU A 1 136 ? -8.639 8.081 23.956 1.00 14.48 136 LEU A CA 1
ATOM 1053 C C . LEU A 1 136 ? -7.760 6.937 23.468 1.00 17.46 136 LEU A C 1
ATOM 1054 O O . LEU A 1 136 ? -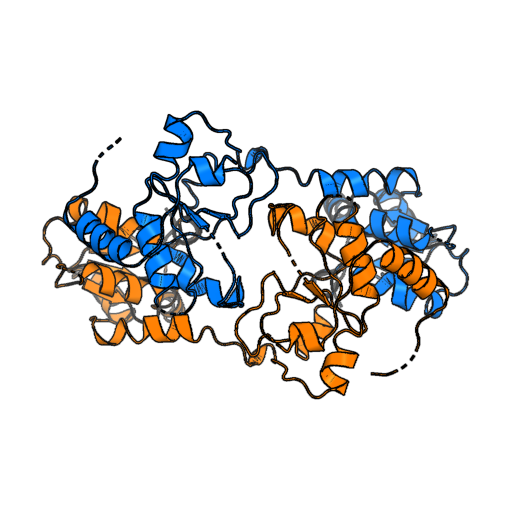8.273 5.856 23.154 1.00 19.47 136 LEU A O 1
ATOM 1059 N N . LYS A 1 137 ? -6.439 7.136 23.423 1.00 16.12 137 LYS A N 1
ATOM 1060 C CA . LYS A 1 137 ? -5.554 6.024 23.086 1.00 17.23 137 LYS A CA 1
ATOM 1061 C C . LYS A 1 137 ? -5.588 4.946 24.168 1.00 15.11 137 LYS A C 1
ATOM 1062 O O . LYS A 1 137 ? -5.665 3.750 23.860 1.00 16.47 137 LYS A O 1
ATOM 1068 N N . LEU A 1 138 ? -5.530 5.346 25.445 1.00 14.55 138 LEU A N 1
ATOM 1069 C CA . LEU A 1 138 ? -5.660 4.373 26.533 1.00 18.21 138 LEU A CA 1
ATOM 1070 C C . LEU A 1 138 ? -6.995 3.651 26.467 1.00 16.22 138 LEU A C 1
ATOM 1071 O O . LEU A 1 138 ? -7.075 2.436 26.712 1.00 17.16 138 LEU A O 1
ATOM 1076 N N . VAL A 1 139 ? -8.072 4.387 26.188 1.00 14.34 139 VAL A N 1
ATOM 1077 C CA . VAL A 1 139 ? -9.382 3.748 26.108 1.00 15.08 139 VAL A CA 1
ATOM 1078 C C . VAL A 1 139 ? -9.420 2.727 24.977 1.00 18.76 139 VAL A C 1
ATOM 1079 O O . VAL A 1 139 ? -9.964 1.623 25.133 1.00 15.53 139 VAL A O 1
ATOM 1083 N N . ASN A 1 140 ? -8.882 3.089 23.808 1.00 13.57 140 ASN A N 1
ATOM 1084 C CA . ASN A 1 140 ? -8.902 2.150 22.689 1.00 17.41 140 ASN A CA 1
ATOM 1085 C C . ASN A 1 140 ? -8.017 0.945 22.975 1.00 16.41 140 ASN A C 1
ATOM 1086 O O . ASN A 1 140 ? -8.333 -0.177 22.548 1.00 16.49 140 ASN A O 1
ATOM 1091 N N A ASN A 1 141 ? -6.900 1.150 23.680 0.40 16.95 141 ASN A N 1
ATOM 1092 N N B ASN A 1 141 ? -6.930 1.177 23.706 0.60 16.54 141 ASN A N 1
ATOM 1093 C CA A ASN A 1 141 ? -6.118 0.019 24.180 0.40 17.61 141 ASN A CA 1
ATOM 1094 C CA B ASN A 1 141 ? -6.063 0.114 24.206 0.60 18.24 141 ASN A CA 1
ATOM 1095 C C A ASN A 1 141 ? -6.988 -0.914 24.998 0.40 17.35 141 ASN A C 1
ATOM 1096 C C B ASN A 1 141 ? -6.847 -0.879 25.075 0.60 17.29 141 ASN A C 1
ATOM 1097 O O A ASN A 1 141 ? -7.057 -2.124 24.737 0.40 16.89 141 ASN A O 1
ATOM 1098 O O B ASN A 1 141 ? -6.741 -2.103 24.898 0.60 16.67 141 ASN A O 1
ATOM 1107 N N . ALA A 1 142 ? -7.641 -0.364 26.019 1.00 15.66 142 ALA A N 1
ATOM 1108 C CA . ALA A 1 142 ? -8.486 -1.192 26.874 1.00 15.39 142 ALA A CA 1
ATOM 1109 C C . ALA A 1 142 ? -9.561 -1.924 26.070 1.00 14.95 142 ALA A C 1
ATOM 1110 O O . ALA A 1 142 ? -9.773 -3.125 26.258 1.00 14.88 142 ALA A O 1
ATOM 1112 N N . LYS A 1 143 ? -10.267 -1.208 25.183 1.00 14.66 143 LYS A N 1
ATOM 1113 C CA . LYS A 1 143 ? -11.346 -1.828 24.422 1.00 15.17 143 LYS A CA 1
ATOM 1114 C C . LYS A 1 143 ? -10.861 -3.004 23.576 1.00 17.21 143 LYS A C 1
ATOM 1115 O O . LYS A 1 143 ? -11.62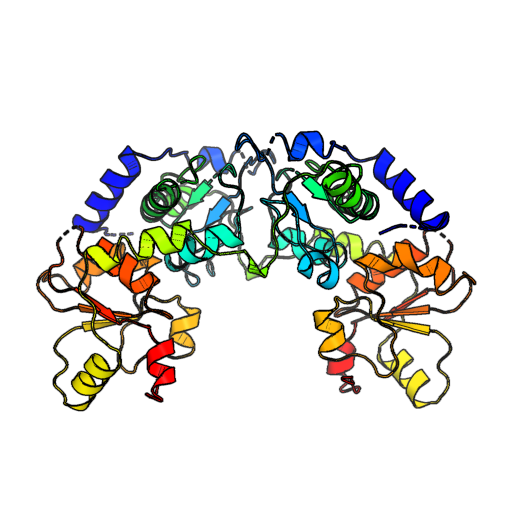9 -3.940 23.333 1.00 18.30 143 LYS A O 1
ATOM 1121 N N . THR A 1 144 ? -9.617 -2.964 23.082 1.00 13.56 144 THR A N 1
ATOM 1122 C CA . THR A 1 144 ? -9.080 -4.100 22.320 1.00 14.55 144 THR A CA 1
ATOM 1123 C C . THR A 1 144 ? -9.033 -5.368 23.165 1.00 16.18 144 THR A C 1
ATOM 1124 O O . THR A 1 144 ? -9.183 -6.484 22.643 1.00 19.18 144 THR A O 1
ATOM 1128 N N . GLN A 1 145 ? -8.847 -5.218 24.469 1.00 14.10 145 GLN A N 1
ATOM 1129 C CA . GLN A 1 145 ? -8.622 -6.359 25.345 1.00 19.16 145 GLN A CA 1
ATOM 1130 C C . GLN A 1 145 ? -9.871 -6.887 26.024 1.00 20.15 145 GLN A C 1
ATOM 1131 O O . GLN A 1 145 ? -9.823 -7.991 26.587 1.00 19.76 145 GLN A O 1
ATOM 1137 N N . ILE A 1 146 ? -10.969 -6.130 26.035 1.00 16.71 146 ILE A N 1
ATOM 1138 C CA . ILE A 1 146 ? -12.101 -6.463 26.893 1.00 17.27 146 ILE A CA 1
ATOM 1139 C C . ILE A 1 146 ? -13.321 -6.813 26.050 1.00 19.36 146 ILE A C 1
ATOM 1140 O O . ILE A 1 146 ? -13.350 -6.643 24.835 1.00 19.94 146 ILE A O 1
ATOM 1145 N N . LYS A 1 147 ? -14.348 -7.295 26.731 1.00 17.68 147 LYS A N 1
ATOM 1146 C CA . LYS A 1 147 ? -15.645 -7.500 26.115 1.00 16.01 147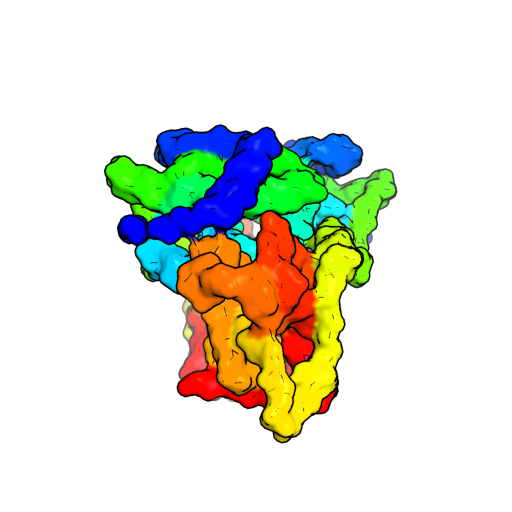 LYS A CA 1
ATOM 1147 C C . LYS A 1 147 ? -16.516 -6.291 26.406 1.00 14.38 147 LYS A C 1
ATOM 1148 O O . LYS A 1 147 ? -16.441 -5.702 27.490 1.00 13.12 147 LYS A O 1
ATOM 1154 N N . GLU A 1 148 ? -17.325 -5.908 25.422 1.00 16.37 148 GLU A N 1
ATOM 1155 C CA . GLU A 1 148 ? -18.272 -4.823 25.617 1.00 14.75 148 GLU A CA 1
ATOM 1156 C C . GLU A 1 148 ? -19.660 -5.309 25.261 1.00 18.13 148 GLU A C 1
ATOM 1157 O O . GLU A 1 148 ? -19.836 -6.301 24.552 1.00 18.03 148 GLU A O 1
ATOM 1163 N N . CYS A 1 149 ? -20.638 -4.533 25.703 1.00 15.12 149 CYS A N 1
ATOM 1164 C CA . CYS A 1 149 ? -22.035 -4.855 25.504 1.00 17.28 149 CYS A CA 1
ATOM 1165 C C . CYS A 1 149 ? -22.797 -3.543 25.353 1.00 14.97 149 CYS A C 1
ATOM 1166 O O . CYS A 1 149 ? -22.456 -2.562 26.010 1.00 18.12 149 CYS A O 1
ATOM 1169 N N . SER A 1 150 ? -23.809 -3.512 24.477 1.00 15.43 150 SER A N 1
ATOM 1170 C CA . SER A 1 150 ? -24.522 -2.256 24.281 1.00 14.48 150 SER A CA 1
ATOM 1171 C C . SER A 1 150 ? -25.468 -1.965 25.447 1.00 16.71 150 SER A C 1
ATOM 1172 O O . SER A 1 150 ? -25.816 -2.847 26.235 1.00 17.16 150 SER A O 1
ATOM 1175 N N . THR A 1 151 ? -25.901 -0.698 25.542 1.00 14.75 151 THR A N 1
ATOM 1176 C CA . THR A 1 151 ? -26.934 -0.371 26.520 1.00 14.88 151 THR A CA 1
ATOM 1177 C C . THR A 1 151 ? -28.224 -1.127 26.211 1.00 15.90 151 THR A C 1
ATOM 1178 O O . THR A 1 151 ? -28.925 -1.580 27.125 1.00 18.11 151 THR A O 1
ATOM 1182 N N . THR A 1 152 ? -28.555 -1.277 24.922 1.00 16.78 152 THR A N 1
ATOM 1183 C CA . THR A 1 152 ? -29.765 -1.998 24.564 1.00 17.91 152 THR A CA 1
ATOM 1184 C C . THR A 1 152 ? -29.687 -3.445 25.036 1.00 22.78 152 THR A C 1
ATOM 1185 O O . THR A 1 152 ? -30.671 -3.987 25.561 1.00 18.24 152 THR A O 1
ATOM 1189 N N . GLU A 1 153 ? -28.524 -4.092 24.866 1.00 16.77 153 GLU A N 1
ATOM 1190 C CA . GLU A 1 153 ? -28.449 -5.489 25.279 1.00 16.67 153 GLU A CA 1
ATOM 1191 C C . GLU A 1 153 ? -28.602 -5.620 26.793 1.00 19.30 153 GLU A C 1
ATOM 1192 O O . GLU A 1 153 ? -29.312 -6.518 27.277 1.00 19.48 153 GLU A O 1
ATOM 1198 N N . LEU A 1 154 ? -27.958 -4.734 27.551 1.00 15.79 154 LEU A N 1
ATOM 1199 C CA . LEU A 1 154 ? -28.070 -4.798 29.009 1.00 16.46 154 LEU A CA 1
ATOM 1200 C C . LEU A 1 154 ? -29.498 -4.495 29.454 1.00 20.29 154 LEU A C 1
ATOM 1201 O O . LEU A 1 154 ? -30.089 -5.243 30.249 1.00 16.74 154 LEU A O 1
ATOM 1206 N N . TYR A 1 155 ? -30.089 -3.425 28.910 1.00 17.61 155 TYR A N 1
ATOM 1207 C CA . TYR A 1 155 ? -31.446 -3.057 29.309 1.00 20.28 155 TYR A CA 1
ATOM 1208 C C . TYR A 1 155 ? -32.433 -4.160 28.967 1.00 21.81 155 TYR A C 1
ATOM 1209 O O . TYR A 1 155 ? -33.341 -4.465 29.759 1.00 22.13 155 TYR A O 1
ATOM 1218 N N . ASN A 1 156 ? -32.256 -4.805 27.804 1.00 19.25 156 ASN A N 1
ATOM 1219 C CA . ASN A 1 156 ? -33.185 -5.862 27.429 1.00 20.31 156 ASN A CA 1
ATOM 1220 C C . ASN A 1 156 ? -33.078 -7.037 28.391 1.00 20.19 156 ASN A C 1
ATOM 1221 O O . ASN A 1 156 ? -34.097 -7.639 28.752 1.00 21.44 156 ASN A O 1
ATOM 1226 N N . LYS A 1 157 ? -31.855 -7.360 28.826 1.00 21.27 157 LYS A N 1
ATOM 1227 C CA . LYS A 1 157 ? -31.657 -8.421 29.814 1.00 25.21 157 LYS A CA 1
ATOM 1228 C C . LYS A 1 157 ? -32.329 -8.069 31.135 1.00 20.21 157 LYS A C 1
ATOM 1229 O O . LYS A 1 157 ? -33.015 -8.899 31.733 1.00 26.97 157 LYS A O 1
ATOM 1235 N N . ILE A 1 158 ? -32.121 -6.844 31.616 1.00 21.44 158 ILE A N 1
ATOM 1236 C CA . ILE A 1 158 ? -32.740 -6.434 32.875 1.00 23.16 158 ILE A CA 1
ATOM 1237 C C . ILE A 1 158 ? -34.257 -6.456 32.747 1.00 28.78 158 ILE A C 1
ATOM 1238 O O . ILE A 1 158 ? -34.960 -7.061 33.566 1.00 26.43 158 ILE A O 1
ATOM 1243 N N . ASN A 1 159 ? -34.782 -5.815 31.697 1.00 31.65 159 ASN A N 1
ATOM 1244 C CA . ASN A 1 159 ? -36.231 -5.722 31.510 1.00 34.16 159 ASN A CA 1
ATOM 1245 C C . ASN A 1 159 ? -36.878 -7.094 31.340 1.00 34.20 159 ASN A C 1
ATOM 1246 O O . ASN A 1 159 ? -38.045 -7.283 31.711 1.00 40.18 159 ASN A O 1
ATOM 1251 N N . SER A 1 160 ? -36.147 -8.061 30.790 1.00 27.51 160 SER A N 1
ATOM 1252 C CA . SER A 1 160 ? -36.650 -9.404 30.553 1.00 32.36 160 SER A CA 1
ATOM 1253 C C . SER A 1 160 ? -36.368 -10.358 31.709 1.00 32.90 160 SER A C 1
ATOM 1254 O O . SER A 1 160 ? -36.631 -11.560 31.577 1.00 31.04 160 SER A O 1
ATOM 1257 N N . GLN A 1 161 ? -35.880 -9.843 32.840 1.00 34.27 161 GLN A N 1
ATOM 1258 C CA . GLN A 1 161 ? -35.566 -10.651 34.022 1.00 33.47 161 GLN A CA 1
ATOM 1259 C C . GLN A 1 161 ? -34.595 -11.774 33.669 1.00 34.70 161 GLN A C 1
ATOM 1260 O O . GLN A 1 161 ? -34.743 -12.926 34.090 1.00 33.78 161 GLN A O 1
ATOM 1266 N N . GLU A 1 162 ? -33.588 -11.427 32.865 1.00 28.09 162 GLU A N 1
ATOM 1267 C CA . GLU A 1 162 ? -32.537 -12.356 32.484 1.00 29.97 162 GLU A CA 1
ATOM 1268 C C . GLU A 1 162 ? -31.167 -11.755 32.760 1.00 24.74 162 GLU A C 1
ATOM 1269 O O . GLU A 1 162 ? -30.185 -12.128 32.109 1.00 24.65 162 GLU A O 1
ATOM 1275 N N . LEU A 1 163 ? -31.083 -10.828 33.713 1.00 23.54 163 LEU A N 1
ATOM 1276 C CA . LEU A 1 163 ? -29.785 -10.275 34.071 1.00 19.47 163 LEU A CA 1
ATOM 1277 C C . LEU A 1 163 ? -28.875 -11.400 34.533 1.00 23.72 163 LEU A C 1
ATOM 1278 O O . LEU A 1 163 ? -29.271 -12.243 35.341 1.00 25.57 163 LEU A O 1
ATOM 1283 N N . ASP A 1 164 ? -27.665 -11.438 33.974 1.00 21.08 164 ASP A N 1
ATOM 1284 C CA . ASP A 1 164 ? -26.741 -12.550 34.154 1.00 27.99 164 ASP A CA 1
ATOM 1285 C C . ASP A 1 164 ? -25.414 -12.100 34.765 1.00 28.70 164 ASP A C 1
ATOM 1286 O O . ASP A 1 164 ? -24.392 -12.776 34.589 1.00 26.43 164 ASP A O 1
ATOM 1291 N N . GLY A 1 165 ? -25.402 -10.971 35.466 1.00 23.31 165 GLY A N 1
ATOM 1292 C CA . GLY A 1 165 ? -24.165 -10.472 36.050 1.00 21.13 165 GLY A CA 1
ATOM 1293 C C . GLY A 1 165 ? -24.471 -9.401 37.077 1.00 22.97 165 GLY A C 1
ATOM 1294 O O . GLY A 1 165 ? -25.611 -8.948 37.219 1.00 25.78 165 GLY A O 1
ATOM 1295 N N . ILE A 1 166 ? -23.443 -9.026 37.810 1.00 21.15 166 ILE A N 1
ATOM 1296 C CA . ILE A 1 166 ? -23.517 -7.929 38.770 1.00 20.45 166 ILE A CA 1
ATOM 1297 C C . ILE A 1 166 ? -23.217 -6.650 38.011 1.00 19.22 166 ILE A C 1
ATOM 1298 O O . ILE A 1 166 ? -22.292 -6.619 37.192 1.00 20.91 166 ILE A O 1
ATOM 1303 N N . VAL A 1 167 ? -23.958 -5.581 38.289 1.00 19.92 167 VAL A N 1
ATOM 1304 C CA . VAL A 1 167 ? -23.741 -4.318 37.589 1.00 18.40 167 VAL A CA 1
ATOM 1305 C C . VAL A 1 167 ? -23.132 -3.330 38.572 1.00 17.19 167 VAL A C 1
ATOM 1306 O O . VAL A 1 167 ? -23.734 -3.035 39.609 1.00 17.24 167 VAL A O 1
ATOM 1310 N N . PHE A 1 168 ? -21.950 -2.812 38.240 1.00 16.25 168 PHE A N 1
ATOM 1311 C CA . PHE A 1 168 ? -21.317 -1.746 39.010 1.00 15.93 168 PHE A CA 1
ATOM 1312 C C . PHE A 1 168 ? -21.313 -0.447 38.219 1.00 12.83 168 PHE A C 1
ATOM 1313 O O . PHE A 1 168 ? -20.940 -0.421 37.038 1.00 13.69 168 PHE A O 1
ATOM 1321 N N . ASP A 1 169 ? -21.667 0.627 38.910 1.00 13.24 169 ASP A N 1
ATOM 1322 C CA . ASP A 1 169 ? -21.499 2.006 38.453 1.00 14.23 169 ASP A CA 1
ATOM 1323 C C . ASP A 1 169 ? -20.138 2.494 38.951 1.00 14.23 169 ASP A C 1
ATOM 1324 O O . ASP A 1 169 ? -19.942 2.649 40.166 1.00 13.98 169 ASP A O 1
ATOM 1329 N N . VAL A 1 170 ? -19.211 2.747 38.032 1.00 14.54 170 VAL A N 1
ATOM 1330 C CA . VAL A 1 170 ? -17.841 3.105 38.406 1.00 12.02 170 VAL A CA 1
ATOM 1331 C C . VAL A 1 170 ? -17.606 4.619 38.340 1.00 12.24 170 VAL A C 1
ATOM 1332 O O . VAL A 1 170 ? -16.457 5.070 38.393 1.00 13.24 170 VAL A O 1
ATOM 1336 N N . ARG A 1 171 ? -18.674 5.416 38.272 1.00 12.42 171 ARG A N 1
ATOM 1337 C CA . ARG A 1 171 ? -18.539 6.865 38.333 1.00 14.11 171 ARG A CA 1
ATOM 1338 C C . ARG A 1 171 ? -18.224 7.330 39.764 1.00 17.27 171 ARG A C 1
ATOM 1339 O O . ARG A 1 171 ? -18.129 6.541 40.707 1.00 15.69 171 ARG A O 1
ATOM 1347 N N . GLU A 1 172 ? -18.055 8.641 39.921 1.00 15.75 172 GLU A N 1
ATOM 1348 C CA . GLU A 1 172 ? -17.774 9.242 41.221 1.00 16.70 172 GLU A CA 1
ATOM 1349 C C . GLU A 1 172 ? -19.022 9.260 42.106 1.00 20.19 172 GLU A C 1
ATOM 1350 O O . GLU A 1 172 ? -20.155 9.116 41.636 1.00 18.58 172 GLU A O 1
ATOM 1356 N N . ASP A 1 173 ? -18.795 9.470 43.410 1.00 19.03 173 ASP A N 1
ATOM 1357 C CA . ASP A 1 173 ? -19.897 9.576 44.367 1.00 22.31 173 ASP A CA 1
ATOM 1358 C C . ASP A 1 173 ? -20.982 10.539 43.873 1.00 26.55 173 ASP A C 1
ATOM 1359 O O . ASP A 1 173 ? -22.175 10.210 43.886 1.00 24.33 173 ASP A O 1
ATOM 1364 N N . SER A 1 174 ? -20.583 11.753 43.464 1.00 24.17 174 SER A N 1
ATOM 1365 C CA . SER A 1 174 ? -21.563 12.772 43.092 1.00 24.15 174 SER A CA 1
ATOM 1366 C C . SER A 1 174 ? -22.397 12.339 41.889 1.00 23.45 174 SER A C 1
ATOM 1367 O O . SER A 1 174 ? -23.604 12.621 41.827 1.00 24.72 174 SER A O 1
ATOM 1370 N N . GLU A 1 175 ? -21.762 11.695 40.908 1.00 19.50 175 GLU A N 1
ATOM 1371 C CA . GLU A 1 175 ? -22.478 11.219 39.729 1.00 17.24 175 GLU A CA 1
ATOM 1372 C C . GLU A 1 175 ? -23.480 10.131 40.105 1.00 21.89 175 GLU A C 1
ATOM 1373 O O . GLU A 1 175 ? -24.658 10.211 39.734 1.00 22.56 175 GLU A O 1
ATOM 1379 N N . PHE A 1 176 ? -23.029 9.115 40.860 1.00 16.75 176 PHE A N 1
ATOM 1380 C CA . PHE A 1 176 ? -23.927 8.034 41.273 1.00 17.87 176 PHE A CA 1
ATOM 1381 C C . PHE A 1 176 ? -25.104 8.570 42.077 1.00 25.48 176 PHE A C 1
ATOM 1382 O O . PHE A 1 176 ? -26.252 8.143 41.879 1.00 23.61 176 PHE A O 1
ATOM 1390 N N . ASN A 1 177 ? -24.831 9.496 42.999 1.00 23.93 177 ASN A N 1
ATOM 1391 C CA . ASN A 1 177 ? -25.882 10.007 43.875 1.00 25.85 177 ASN A CA 1
ATOM 1392 C C . ASN A 1 177 ? -26.970 10.732 43.099 1.00 29.63 177 ASN A C 1
ATOM 1393 O O . ASN A 1 177 ? -28.146 10.646 43.469 1.00 28.25 177 ASN A O 1
ATOM 1398 N N . ARG A 1 178 ? -26.611 11.432 42.016 1.00 26.68 178 ARG A N 1
ATOM 1399 C CA . ARG A 1 178 ? -27.619 12.168 41.251 1.00 25.70 178 ARG A CA 1
ATOM 1400 C C . ARG A 1 178 ? -28.604 11.218 40.575 1.00 30.72 178 ARG A C 1
ATOM 1401 O O . ARG A 1 178 ? -29.822 11.423 40.652 1.00 35.92 178 ARG A O 1
ATOM 1409 N N . PHE A 1 179 ? -28.098 10.179 39.904 1.00 20.83 179 PHE A N 1
ATOM 1410 C CA . PHE A 1 179 ? -28.946 9.114 39.360 1.00 26.38 179 PHE A CA 1
ATOM 1411 C C . PHE A 1 179 ? -28.052 7.990 38.866 1.00 18.69 179 PHE A C 1
ATOM 1412 O O . PHE A 1 179 ? -26.863 8.193 38.602 1.00 20.92 179 PHE A O 1
ATOM 1420 N N . HIS A 1 180 ? -28.647 6.806 38.713 1.00 18.53 180 HIS A N 1
ATOM 1421 C CA . HIS A 1 180 ? -27.893 5.629 38.290 1.00 20.32 180 HIS A CA 1
ATOM 1422 C C . HIS A 1 180 ? -28.864 4.614 37.696 1.00 21.63 180 HIS A C 1
ATOM 1423 O O . HIS A 1 180 ? -30.082 4.755 37.801 1.00 26.10 180 HIS A O 1
ATOM 1430 N N . ILE A 1 181 ? -28.313 3.580 37.061 1.00 21.27 181 ILE A N 1
ATOM 1431 C CA . ILE A 1 181 ? -29.168 2.490 36.606 1.00 22.44 181 ILE A CA 1
ATOM 1432 C C . ILE A 1 181 ? -29.726 1.763 37.823 1.00 23.38 181 ILE A C 1
ATOM 1433 O O . ILE A 1 181 ? -28.989 1.424 38.758 1.00 24.55 181 ILE A O 1
ATOM 1438 N N . GLN A 1 182 ? -31.043 1.549 37.839 1.00 25.81 182 GLN A N 1
ATOM 1439 C CA . GLN A 1 182 ? -31.701 1.010 39.031 1.00 28.01 182 GLN A CA 1
ATOM 1440 C C . GLN A 1 182 ? -31.069 -0.308 39.467 1.00 28.78 182 GLN A C 1
ATOM 1441 O O . GLN A 1 182 ? -30.813 -1.191 38.646 1.00 27.41 182 GLN A O 1
ATOM 1447 N N . GLY A 1 183 ? -30.774 -0.417 40.763 1.00 29.16 183 GLY A N 1
ATOM 1448 C CA . GLY A 1 183 ? -30.163 -1.615 41.296 1.00 33.90 183 GLY A CA 1
ATOM 1449 C C . GLY A 1 183 ? -28.671 -1.750 41.075 1.00 32.90 183 GLY A C 1
ATOM 1450 O O . GLY A 1 183 ? -28.077 -2.734 41.541 1.00 30.74 183 GLY A O 1
ATOM 1451 N N . ALA A 1 184 ? -28.041 -0.822 40.361 1.00 25.34 184 ALA A N 1
ATOM 1452 C CA . ALA A 1 184 ? -26.598 -0.902 40.212 1.00 19.58 184 ALA A CA 1
ATOM 1453 C C . ALA A 1 184 ? -25.934 -0.660 41.562 1.00 19.16 184 ALA A C 1
ATOM 1454 O O . ALA A 1 184 ? -26.480 0.035 42.430 1.00 21.25 184 ALA A O 1
ATOM 1456 N N . THR A 1 185 ? -24.771 -1.283 41.756 1.00 20.43 185 THR A N 1
ATOM 1457 C CA . THR A 1 185 ? -23.966 -1.083 42.956 1.00 19.15 185 THR A CA 1
ATOM 1458 C C . THR A 1 185 ? -22.880 -0.060 42.650 1.00 19.09 185 THR A C 1
ATOM 1459 O O . THR A 1 185 ? -22.204 -0.153 41.618 1.00 18.66 185 THR A O 1
ATOM 1463 N N . HIS A 1 186 ? -22.736 0.931 43.526 1.00 19.41 186 HIS A N 1
ATOM 1464 C CA . HIS A 1 186 ? -21.702 1.936 43.312 1.00 17.53 186 HIS A CA 1
ATOM 1465 C C . HIS A 1 186 ? -20.345 1.371 43.720 1.00 19.09 186 HIS A C 1
ATOM 1466 O O . HIS A 1 186 ? -20.154 0.967 44.874 1.00 18.48 186 HIS A O 1
ATOM 1473 N N . LEU A 1 187 ? -19.407 1.336 42.773 1.00 15.45 187 LEU A N 1
ATOM 1474 C CA . LEU A 1 187 ? -18.023 0.979 43.078 1.00 18.12 187 LEU A CA 1
ATOM 1475 C C . LEU A 1 187 ? -17.165 1.849 42.168 1.00 16.33 187 LEU A C 1
ATOM 1476 O O . LEU A 1 187 ? -16.919 1.493 41.013 1.00 13.98 187 LEU A O 1
ATOM 1481 N N . SER A 1 188 ? -16.725 2.994 42.696 1.00 15.83 188 SER A N 1
ATOM 1482 C CA . SER A 1 188 ? -16.006 3.968 41.886 1.00 20.12 188 SER A CA 1
ATOM 1483 C C . SER A 1 188 ? -14.757 3.358 41.252 1.00 18.28 188 SER A C 1
ATOM 1484 O O . SER A 1 188 ? -14.095 2.500 41.832 1.00 14.63 188 SER A O 1
ATOM 1487 N N . LYS A 1 189 ? -14.427 3.822 40.043 1.00 12.73 189 LYS A N 1
ATOM 1488 C CA . LYS A 1 189 ? -13.202 3.361 39.387 1.00 11.88 189 LYS A CA 1
ATOM 1489 C C . LYS A 1 189 ? -11.975 3.626 40.255 1.00 12.59 189 LYS A C 1
ATOM 1490 O O . LYS A 1 189 ? -10.983 2.876 40.198 1.00 13.31 189 LYS A O 1
ATOM 1496 N N . GLY A 1 190 ? -12.020 4.685 41.061 1.00 14.52 190 GLY A N 1
ATOM 1497 C CA . GLY A 1 190 ? -10.908 4.943 41.961 1.00 15.27 190 GLY A CA 1
ATOM 1498 C C . GLY A 1 190 ? -10.680 3.805 42.943 1.00 16.38 190 GLY A C 1
ATOM 1499 O O . GLY A 1 190 ? -9.534 3.450 43.240 1.00 13.47 190 GLY A O 1
ATOM 1500 N N . GLN A 1 191 ? -11.769 3.222 43.453 1.00 13.32 191 GLN A N 1
ATOM 1501 C CA . GLN A 1 191 ? -11.743 2.189 44.503 1.00 14.14 191 GLN A CA 1
ATOM 1502 C C . GLN A 1 191 ? -11.864 0.756 43.987 1.00 15.20 191 GLN A C 1
ATOM 1503 O O . GLN A 1 191 ? -11.795 -0.187 44.794 1.00 15.46 191 GLN A O 1
ATOM 1509 N N . ILE A 1 192 ? -12.085 0.555 42.691 1.00 14.36 192 ILE A N 1
ATOM 1510 C CA . ILE A 1 192 ? -12.550 -0.757 42.253 1.00 13.13 192 ILE A CA 1
ATOM 1511 C C . ILE A 1 192 ? -11.483 -1.830 42.477 1.00 14.04 192 ILE A C 1
ATOM 1512 O O . ILE A 1 192 ? -11.804 -2.925 42.945 1.00 14.53 192 ILE A O 1
ATOM 1517 N N . GLU A 1 193 ? -10.201 -1.546 42.184 1.00 14.59 193 GLU A N 1
ATOM 1518 C CA . GLU A 1 193 ? -9.193 -2.591 42.405 1.00 17.43 193 GLU A CA 1
ATOM 1519 C C . GLU A 1 193 ? -8.986 -2.870 43.887 1.00 19.79 193 GLU A C 1
ATOM 1520 O O . GLU A 1 193 ? -8.716 -4.014 44.272 1.00 17.07 193 GLU A O 1
ATOM 1526 N N . VAL A 1 194 ? -9.131 -1.851 44.731 1.00 13.80 194 VAL A N 1
ATOM 1527 C CA . VAL A 1 194 ? -8.959 -2.048 46.169 1.00 14.20 194 VAL A CA 1
ATOM 1528 C C . VAL A 1 194 ? -10.033 -2.967 46.732 1.00 16.86 194 VAL A C 1
ATOM 1529 O O . VAL A 1 194 ? -9.765 -3.780 47.620 1.00 16.83 194 VAL A O 1
ATOM 1533 N N . LYS A 1 195 ? -11.269 -2.839 46.253 1.00 15.69 195 LYS A N 1
ATOM 1534 C CA . LYS A 1 195 ? -12.400 -3.468 46.921 1.00 13.87 195 LYS A CA 1
ATOM 1535 C C . LYS A 1 195 ? -12.911 -4.729 46.234 1.00 19.95 195 LYS A C 1
ATOM 1536 O O . LYS A 1 195 ? -13.668 -5.481 46.861 1.00 16.95 195 LYS A O 1
ATOM 1542 N N . ILE A 1 196 ? -12.514 -4.988 44.985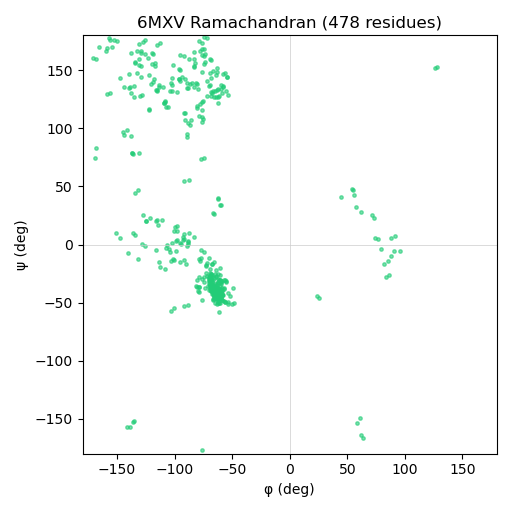 1.00 18.66 196 ILE A N 1
ATOM 1543 C CA . ILE A 1 196 ? -13.230 -5.977 44.180 1.00 17.80 196 ILE A CA 1
ATOM 1544 C C . ILE A 1 196 ? -13.058 -7.382 44.759 1.00 20.08 196 ILE A C 1
ATOM 1545 O O . ILE A 1 196 ? -14.008 -8.170 44.768 1.00 22.15 196 ILE A O 1
ATOM 1550 N N . GLU A 1 197 ? -11.863 -7.716 45.269 1.00 16.61 197 GLU A N 1
ATOM 1551 C CA . GLU A 1 197 ? -11.622 -9.099 45.674 1.00 22.28 197 GLU A CA 1
ATOM 1552 C C . GLU A 1 197 ? -12.420 -9.462 46.914 1.00 28.04 197 GLU A C 1
ATOM 1553 O O . GLU A 1 197 ? -12.824 -10.621 47.069 1.00 26.82 197 GLU A O 1
ATOM 1559 N N . ASN A 1 198 ? -12.662 -8.485 47.794 1.00 26.12 198 ASN A N 1
ATOM 1560 C CA . ASN A 1 198 ? -13.516 -8.722 48.954 1.00 29.03 198 ASN A CA 1
ATOM 1561 C C . ASN A 1 198 ? -14.982 -8.806 48.554 1.00 29.74 198 ASN A C 1
ATOM 1562 O O . ASN A 1 198 ? -15.745 -9.598 49.129 1.00 31.52 198 ASN A O 1
ATOM 1567 N N . LEU A 1 199 ? -15.397 -7.988 47.585 1.00 23.10 199 LEU A N 1
ATOM 1568 C CA . LEU A 1 199 ? -16.795 -7.950 47.166 1.00 25.46 199 LEU A CA 1
ATOM 1569 C C . LEU A 1 199 ? -17.146 -9.118 46.255 1.00 22.99 199 LEU A C 1
ATOM 1570 O O . LEU A 1 199 ? -18.239 -9.684 46.359 1.00 23.31 199 LEU A O 1
ATOM 1575 N N . VAL A 1 200 ? -16.257 -9.462 45.332 1.00 20.05 200 VAL A N 1
ATOM 1576 C CA . VAL A 1 200 ? -16.510 -10.518 44.350 1.00 16.76 200 VAL A CA 1
ATOM 1577 C C . VAL A 1 200 ? -15.313 -11.465 44.326 1.00 17.23 200 VAL A C 1
ATOM 1578 O O . VAL A 1 200 ? -14.459 -11.363 43.427 1.00 18.72 200 VAL A O 1
ATOM 1582 N N . PRO A 1 201 ? -15.205 -12.382 45.290 1.00 22.14 201 PRO A N 1
ATOM 1583 C CA . PRO A 1 201 ? -14.046 -13.291 45.320 1.00 22.26 201 PRO A CA 1
ATOM 1584 C C . PRO A 1 201 ? -14.016 -14.298 44.182 1.00 23.99 201 PRO A C 1
ATOM 1585 O O . PRO A 1 201 ? -12.932 -14.789 43.846 1.00 21.69 201 PRO A O 1
ATOM 1589 N N . ASN A 1 202 ? -15.163 -14.646 43.601 1.00 20.84 202 ASN A N 1
ATOM 1590 C CA . ASN A 1 202 ? -15.201 -15.534 42.441 1.00 22.29 202 ASN A CA 1
ATOM 1591 C C . ASN A 1 202 ? -14.776 -14.734 41.218 1.00 19.76 202 ASN A C 1
ATOM 1592 O O . ASN A 1 202 ? -15.554 -13.929 40.705 1.00 20.18 202 ASN A O 1
ATOM 1597 N N . LYS A 1 203 ? -13.546 -14.951 40.731 1.00 17.59 203 LYS A N 1
ATOM 1598 C CA . LYS A 1 203 ? -13.074 -14.115 39.625 1.00 19.83 203 LYS A CA 1
ATOM 1599 C C . LYS A 1 203 ? -13.718 -14.476 38.290 1.00 18.47 203 LYS A C 1
ATOM 1600 O O . LYS A 1 203 ? -13.514 -13.759 37.308 1.00 17.88 203 LYS A O 1
ATOM 1606 N N . GLN A 1 204 ? -14.504 -15.548 38.234 1.00 18.93 204 GLN A N 1
ATOM 1607 C CA . GLN A 1 204 ? -15.256 -15.895 37.037 1.00 14.16 204 GLN A CA 1
ATOM 1608 C C . GLN A 1 204 ? -16.683 -15.374 37.071 1.00 16.27 204 GLN A C 1
ATOM 1609 O O . GLN A 1 204 ? -17.440 -15.616 36.122 1.00 19.51 204 GLN A O 1
ATOM 1615 N N . GLN A 1 205 ? -17.061 -14.665 38.136 1.00 16.34 205 GLN A N 1
ATOM 1616 C CA . GLN A 1 205 ? -18.389 -14.057 38.213 1.00 18.73 205 GLN A CA 1
ATOM 1617 C C . GLN A 1 205 ? -18.569 -13.009 37.119 1.00 18.95 205 GLN A C 1
ATOM 1618 O O . GLN A 1 205 ? -17.705 -12.150 36.924 1.00 19.12 205 GLN A O 1
ATOM 1624 N N . LYS A 1 206 ? -19.711 -13.055 36.418 1.00 17.23 206 LYS A N 1
ATOM 1625 C CA . LYS A 1 206 ? -19.940 -12.060 35.374 1.00 13.80 206 LYS A CA 1
ATOM 1626 C C . LYS A 1 206 ? -20.220 -10.693 35.980 1.00 13.92 206 LYS A C 1
ATOM 1627 O O . LYS A 1 206 ? -21.101 -10.540 36.836 1.00 15.48 206 LYS A O 1
ATOM 1633 N N . ILE A 1 207 ? -19.471 -9.690 35.525 1.00 13.61 207 ILE A N 1
ATOM 1634 C CA . ILE A 1 207 ? -19.530 -8.338 36.063 1.00 13.92 207 ILE A CA 1
ATOM 1635 C C . ILE A 1 207 ? -19.734 -7.373 34.900 1.00 16.68 207 ILE A C 1
ATOM 1636 O O . ILE A 1 207 ? -18.972 -7.412 33.927 1.00 17.13 207 ILE A O 1
ATOM 1641 N N . TYR A 1 208 ? -20.731 -6.495 35.009 1.00 14.57 208 TYR A N 1
ATOM 1642 C CA . TYR A 1 208 ? -20.904 -5.384 34.074 1.00 12.53 208 TYR A CA 1
ATOM 1643 C C . TYR A 1 208 ? -20.449 -4.100 34.747 1.00 15.64 208 TYR A C 1
ATOM 1644 O O . TYR A 1 208 ? -20.830 -3.839 35.888 1.00 16.38 208 TYR A O 1
ATOM 1653 N N . LEU A 1 209 ? -19.638 -3.312 34.048 1.00 13.29 209 LEU A N 1
ATOM 1654 C CA . LEU A 1 209 ? -19.201 -1.998 34.501 1.00 11.30 209 LEU A CA 1
ATOM 1655 C C . LEU A 1 209 ? -19.741 -0.937 33.561 1.00 11.61 209 LEU A C 1
ATOM 1656 O O . LEU A 1 209 ? -19.596 -1.065 32.341 1.00 12.82 209 LEU A O 1
ATOM 1661 N N . TYR A 1 210 ? -20.324 0.128 34.112 1.00 12.74 210 TYR A N 1
ATOM 1662 C CA . TYR A 1 210 ? -20.647 1.278 33.284 1.00 12.24 210 TYR A CA 1
ATOM 1663 C C . TYR A 1 210 ? -20.166 2.576 33.923 1.00 13.68 210 TYR A C 1
ATOM 1664 O O . TYR A 1 210 ? -20.045 2.698 35.155 1.00 12.89 210 TYR A O 1
ATOM 1673 N N . CYS A 1 211 ? -19.923 3.565 33.065 1.00 11.25 211 CYS A N 1
ATOM 1674 C CA . CYS A 1 211 ? -19.613 4.915 33.520 1.00 15.06 211 CYS A CA 1
ATOM 1675 C C . CYS A 1 211 ? -20.423 5.898 32.684 1.00 14.88 211 CYS A C 1
ATOM 1676 O O . CYS A 1 211 ? -21.506 5.548 32.194 1.00 16.45 211 CYS A O 1
ATOM 1679 N N . GLY A 1 212 ? -19.916 7.119 32.500 1.00 15.44 212 GLY A N 1
ATOM 1680 C CA . GLY A 1 212 ? -20.685 8.115 31.780 1.00 20.00 212 GLY A CA 1
ATOM 1681 C C . GLY A 1 212 ? -20.730 7.885 30.281 1.00 21.47 212 GLY A C 1
ATOM 1682 O O . GLY A 1 212 ? -21.704 8.248 29.626 1.00 20.95 212 GLY A O 1
ATOM 1683 N N . SER A 1 213 ? -19.698 7.253 29.730 1.00 20.40 213 SER A N 1
ATOM 1684 C CA . SER A 1 213 ? -19.437 7.293 28.299 1.00 20.06 213 SER A CA 1
ATOM 1685 C C . SER A 1 213 ? -18.967 5.972 27.708 1.00 21.94 213 SER A C 1
ATOM 1686 O O . SER A 1 213 ? -18.849 5.877 26.482 1.00 21.23 213 SER A O 1
ATOM 1689 N N . GLY A 1 214 ? -18.690 4.958 28.518 1.00 14.92 214 GLY A N 1
ATOM 1690 C CA . GLY A 1 214 ? -18.016 3.775 28.053 1.00 15.87 214 GLY A CA 1
ATOM 1691 C C . GLY A 1 214 ? -16.506 3.823 28.166 1.00 16.88 214 GLY A C 1
ATOM 1692 O O . GLY A 1 214 ? -15.854 2.800 27.915 1.00 19.96 214 GLY A O 1
ATOM 1693 N N . PHE A 1 215 ? -15.926 4.967 28.559 1.00 16.66 215 PHE A N 1
ATOM 1694 C CA . PHE A 1 215 ? -14.473 5.114 28.534 1.00 15.26 215 PHE A CA 1
ATOM 1695 C C . PHE A 1 215 ? -13.824 4.714 29.861 1.00 17.22 215 PHE A C 1
ATOM 1696 O O . PHE A 1 215 ? -12.897 3.893 29.882 1.00 16.46 215 PHE A O 1
ATOM 1704 N N . ARG A 1 216 ? -14.291 5.286 30.980 1.00 14.18 216 ARG A N 1
ATOM 1705 C CA . ARG A 1 216 ? -13.761 4.897 32.286 1.00 15.79 216 ARG A CA 1
ATOM 1706 C C . ARG A 1 216 ? -14.042 3.430 32.592 1.00 17.33 216 ARG A C 1
ATOM 1707 O O . ARG A 1 216 ? -13.231 2.753 33.231 1.00 13.98 216 ARG A O 1
ATOM 1715 N N . SER A 1 217 ? -15.210 2.933 32.198 1.00 14.19 217 SER A N 1
ATOM 1716 C CA . SER A 1 217 ? -15.530 1.542 32.478 1.00 14.13 217 SER A CA 1
ATOM 1717 C C . SER A 1 217 ? -14.636 0.595 31.681 1.00 14.09 217 SER A C 1
ATOM 1718 O O . SER A 1 217 ? -14.308 -0.495 32.162 1.00 12.20 217 SER A O 1
ATOM 1721 N N . ALA A 1 218 ? -14.224 0.994 30.472 1.00 12.09 218 ALA A N 1
ATOM 1722 C CA . ALA A 1 218 ? -13.303 0.168 29.701 1.00 13.64 218 ALA A CA 1
ATOM 1723 C C . ALA A 1 218 ? -11.944 0.080 30.392 1.00 15.91 218 ALA A C 1
ATOM 1724 O O . ALA A 1 218 ? -11.360 -1.009 30.495 1.00 15.16 218 ALA A O 1
ATOM 1726 N N . LEU A 1 219 ? -11.442 1.211 30.899 1.00 12.09 219 LEU A N 1
ATOM 1727 C CA . LEU A 1 219 ? -10.186 1.213 31.644 1.00 14.32 219 LEU A CA 1
ATOM 1728 C C . LEU A 1 219 ? -10.292 0.336 32.886 1.00 13.02 219 LEU A C 1
ATOM 1729 O O . LEU A 1 219 ? -9.388 -0.457 33.181 1.00 16.72 219 LEU A O 1
ATOM 1734 N N . ALA A 1 220 ? -11.391 0.478 33.631 1.00 11.47 220 ALA A N 1
ATOM 1735 C CA . ALA A 1 220 ? -11.606 -0.349 34.823 1.00 14.02 220 ALA A CA 1
ATOM 1736 C C . ALA A 1 220 ? -11.665 -1.836 34.471 1.00 14.01 220 ALA A C 1
ATOM 1737 O O . ALA A 1 220 ? -11.087 -2.674 35.175 1.00 13.10 220 ALA A O 1
ATOM 1739 N N . ALA A 1 221 ? -12.347 -2.182 33.383 1.00 12.38 221 ALA A N 1
ATOM 1740 C CA . ALA A 1 221 ? -12.453 -3.583 32.990 1.00 12.12 221 ALA A CA 1
ATOM 1741 C C . ALA A 1 221 ? -11.089 -4.156 32.613 1.00 16.52 221 ALA A C 1
ATOM 1742 O O . ALA A 1 221 ? -10.786 -5.306 32.946 1.00 16.12 221 ALA A O 1
ATOM 1744 N N . GLU A 1 222 ? -10.255 -3.376 31.907 1.00 13.87 222 GLU A N 1
ATOM 1745 C CA . GLU A 1 222 ? -8.902 -3.845 31.600 1.00 16.79 222 GLU A CA 1
ATOM 1746 C C . GLU A 1 222 ? -8.137 -4.147 32.881 1.00 17.02 222 GLU A C 1
ATOM 1747 O O . GLU A 1 222 ? -7.419 -5.158 32.973 1.00 17.04 222 GLU A O 1
ATOM 1753 N N . SER A 1 223 ? -8.255 -3.254 33.867 1.00 16.04 223 SER A N 1
ATOM 1754 C CA . SER A 1 223 ? -7.546 -3.427 35.127 1.00 16.71 223 SER A CA 1
ATOM 1755 C C . SER A 1 223 ? -8.020 -4.674 35.872 1.00 13.83 223 SER A C 1
ATOM 1756 O O . SER A 1 223 ? -7.203 -5.441 36.400 1.00 15.04 223 SER A O 1
ATOM 1759 N N . LEU A 1 224 ? -9.339 -4.901 35.928 1.00 11.74 224 LEU A N 1
ATOM 1760 C CA . LEU A 1 224 ? -9.830 -6.126 36.563 1.00 12.34 224 LEU A CA 1
ATOM 1761 C C . LEU A 1 224 ? -9.340 -7.374 35.843 1.00 14.78 224 LEU A C 1
ATOM 1762 O O . LEU A 1 224 ? -9.097 -8.401 36.494 1.00 13.84 224 LEU A O 1
ATOM 1767 N N . GLN A 1 225 ? -9.172 -7.311 34.518 1.00 14.39 225 GLN A N 1
ATOM 1768 C CA . GLN A 1 225 ? -8.648 -8.475 33.803 1.00 15.76 225 GLN A CA 1
ATOM 1769 C C . GLN A 1 225 ? -7.223 -8.784 34.243 1.00 17.18 225 GLN A C 1
ATOM 1770 O O . GLN A 1 225 ? -6.863 -9.958 34.406 1.00 16.32 225 GLN A O 1
ATOM 1776 N N . HIS A 1 226 ? -6.404 -7.745 34.467 1.00 13.54 226 HIS A N 1
ATOM 1777 C CA . HIS A 1 226 ? -5.044 -7.957 34.962 1.00 15.62 226 HIS A CA 1
ATOM 1778 C C . HIS A 1 226 ? -5.042 -8.618 36.331 1.00 18.78 226 HIS A C 1
ATOM 1779 O O . HIS A 1 226 ? -4.045 -9.240 36.717 1.00 19.70 226 HIS A O 1
ATOM 1794 N N . GLY A 1 228 ? -7.131 -11.009 37.076 1.00 16.50 228 GLY A N 1
ATOM 1795 C CA . GLY A 1 228 ? -7.623 -12.362 36.876 1.00 18.66 228 GLY A CA 1
ATOM 1796 C C . GLY A 1 228 ? -9.129 -12.517 36.765 1.00 20.26 228 GLY A C 1
ATOM 1797 O O . GLY A 1 228 ? -9.625 -13.657 36.783 1.00 18.28 228 GLY A O 1
ATOM 1798 N N . TYR A 1 229 ? -9.877 -11.417 36.698 1.00 15.78 229 TYR A N 1
ATOM 1799 C CA . TYR A 1 229 ? -11.312 -11.493 36.436 1.00 12.44 229 TYR A CA 1
ATOM 1800 C C . TYR A 1 229 ? -11.518 -11.773 34.957 1.00 14.45 229 TYR A C 1
ATOM 1801 O O . TYR A 1 229 ? -11.055 -11.005 34.105 1.00 18.00 229 TYR A O 1
ATOM 1810 N N . THR A 1 230 ? -12.224 -12.862 34.641 1.00 14.30 230 THR A N 1
ATOM 1811 C CA . THR A 1 230 ? -12.310 -13.328 33.262 1.00 14.07 230 THR A CA 1
ATOM 1812 C C . THR A 1 230 ? -13.655 -13.089 32.599 1.00 15.83 230 THR A C 1
ATOM 1813 O O . THR A 1 230 ? -13.797 -13.404 31.414 1.00 17.92 230 THR A O 1
ATOM 1817 N N . ASN A 1 231 ? -14.646 -12.548 33.302 1.00 15.35 231 ASN A N 1
ATOM 1818 C CA . ASN A 1 231 ? -15.966 -12.340 32.699 1.00 16.45 231 ASN A CA 1
ATOM 1819 C C . ASN A 1 231 ? -16.472 -10.921 32.970 1.00 16.17 231 ASN A C 1
ATOM 1820 O O . ASN A 1 231 ? -17.625 -10.713 33.345 1.00 17.28 231 ASN A O 1
ATOM 1825 N N . VAL A 1 232 ? -15.599 -9.912 32.753 1.00 14.76 232 VAL A N 1
ATOM 1826 C CA . VAL A 1 232 ? -15.964 -8.510 32.960 1.00 15.62 232 VAL A CA 1
ATOM 1827 C C . VAL A 1 232 ? -16.442 -7.964 31.628 1.00 20.57 232 VAL A C 1
ATOM 1828 O O . VAL A 1 232 ? -15.946 -8.339 30.565 1.00 20.22 232 VAL A O 1
ATOM 1832 N N . VAL A 1 233 ? -17.432 -7.085 31.669 1.00 13.94 233 VAL A N 1
ATOM 1833 C CA . VAL A 1 233 ? -18.018 -6.542 30.451 1.00 16.08 233 VAL A CA 1
ATOM 1834 C C . VAL A 1 233 ? -18.225 -5.056 30.678 1.00 15.06 233 VAL A C 1
ATOM 1835 O O . VAL A 1 233 ? -18.795 -4.660 31.696 1.00 17.82 233 VAL A O 1
ATOM 1839 N N . SER A 1 234 ? -17.766 -4.236 29.740 1.00 13.83 234 SER A N 1
ATOM 1840 C CA . SER A 1 234 ? -17.983 -2.796 29.786 1.00 13.54 234 SER A CA 1
ATOM 1841 C C . SER A 1 234 ? -19.193 -2.428 28.934 1.00 12.54 234 SER A C 1
ATOM 1842 O O . SER A 1 234 ? -19.397 -2.998 27.858 1.00 15.94 234 SER A O 1
ATOM 1845 N N . ILE A 1 235 ? -19.979 -1.455 29.391 1.00 14.84 235 ILE A N 1
ATOM 1846 C CA . ILE A 1 235 ? -21.183 -1.059 28.660 1.00 13.82 235 ILE A CA 1
ATOM 1847 C C . ILE A 1 235 ? -20.792 0.053 27.698 1.00 15.98 235 ILE A C 1
ATOM 1848 O O . ILE A 1 235 ? -20.531 1.181 28.115 1.00 15.72 235 ILE A O 1
ATOM 1853 N N . ALA A 1 236 ? -20.748 -0.268 26.407 1.00 15.14 236 ALA A N 1
ATOM 1854 C CA . ALA A 1 236 ? -20.377 0.726 25.406 1.00 14.29 236 ALA A CA 1
ATOM 1855 C C . ALA A 1 236 ? -21.313 1.930 25.461 1.00 17.10 236 ALA A C 1
ATOM 1856 O O . ALA A 1 236 ? -22.533 1.785 25.565 1.00 18.09 236 ALA A O 1
ATOM 1858 N N . GLY A 1 237 ? -20.738 3.134 25.372 1.00 15.60 237 GLY A N 1
ATOM 1859 C CA . GLY A 1 237 ? -21.535 4.348 25.350 1.00 19.00 237 GLY A CA 1
ATOM 1860 C C . GLY A 1 237 ? -21.979 4.853 26.706 1.00 19.19 237 GLY A C 1
ATOM 1861 O O . GLY A 1 237 ? -22.376 6.023 26.813 1.00 19.63 237 GLY A O 1
ATOM 1862 N N . GLY A 1 238 ? -21.912 4.017 27.746 1.00 14.96 238 GLY A N 1
ATOM 1863 C CA . GLY A 1 238 ? -22.168 4.433 29.126 1.00 15.68 238 GLY A CA 1
ATOM 1864 C C . GLY A 1 238 ? -23.596 4.944 29.327 1.00 17.83 238 GLY A C 1
ATOM 1865 O O . GLY A 1 238 ? -24.491 4.745 28.502 1.00 18.04 238 GLY A O 1
ATOM 1866 N N . ILE A 1 239 ? -23.776 5.647 30.453 1.00 16.62 239 ILE A N 1
ATOM 1867 C CA . ILE A 1 239 ? -25.112 6.101 30.813 1.00 21.62 239 ILE A CA 1
ATOM 1868 C C . ILE A 1 239 ? -25.561 7.256 29.915 1.00 18.89 239 ILE A C 1
ATOM 1869 O O . ILE A 1 239 ? -26.768 7.515 29.787 1.00 23.38 239 ILE A O 1
ATOM 1874 N N . LYS A 1 240 ? -24.627 7.929 29.233 1.00 20.57 240 LYS A N 1
ATOM 1875 C CA . LYS A 1 240 ? -25.017 8.885 28.198 1.00 23.92 240 LYS A CA 1
ATOM 1876 C C . LYS A 1 240 ? -25.801 8.200 27.079 1.00 24.26 240 LYS A C 1
ATOM 1877 O O . LYS A 1 240 ? -26.877 8.670 26.690 1.00 24.08 240 LYS A O 1
ATOM 1883 N N . ASP A 1 241 ? -25.267 7.093 26.537 1.00 21.79 241 ASP A N 1
ATOM 1884 C CA . ASP A 1 241 ? -25.984 6.362 25.493 1.00 23.52 241 ASP A CA 1
ATOM 1885 C C . ASP A 1 241 ? -27.278 5.755 26.033 1.00 21.06 241 ASP A C 1
ATOM 1886 O O . ASP A 1 241 ? -28.295 5.706 25.327 1.00 23.54 241 ASP A O 1
ATOM 1891 N N . TRP A 1 242 ? -27.251 5.312 27.292 1.00 18.35 242 TRP A N 1
ATOM 1892 C CA . TRP A 1 242 ? -28.436 4.775 27.964 1.00 23.87 242 TRP A CA 1
ATOM 1893 C C . TRP A 1 242 ? -29.556 5.808 28.004 1.00 24.26 242 TRP A C 1
ATOM 1894 O O . TRP A 1 242 ? -30.720 5.516 27.682 1.00 22.76 242 TRP A O 1
ATOM 1905 N N . LEU A 1 243 ? -29.222 7.029 28.410 1.00 22.65 243 LEU A N 1
ATOM 1906 C CA . LEU A 1 243 ? -30.219 8.089 28.423 1.00 22.57 243 LEU A CA 1
ATOM 1907 C C . LEU A 1 243 ? -30.629 8.493 27.016 1.00 25.52 243 LEU A C 1
ATOM 1908 O O . LEU A 1 243 ? -31.790 8.862 26.794 1.00 27.55 243 LEU A O 1
ATOM 1913 N N . ALA A 1 244 ? -29.705 8.442 26.052 1.00 23.15 244 ALA A N 1
ATOM 1914 C CA . ALA A 1 244 ? -30.071 8.784 24.679 1.00 29.82 244 ALA A CA 1
ATOM 1915 C C . ALA A 1 244 ? -31.121 7.828 24.129 1.00 32.73 244 ALA A C 1
ATOM 1916 O O . ALA A 1 244 ? -31.965 8.227 23.316 1.00 31.90 244 ALA A O 1
ATOM 1918 N N . ASN A 1 245 ? -31.087 6.572 24.555 1.00 29.27 245 ASN A N 1
ATOM 1919 C CA . ASN A 1 245 ? -32.108 5.606 24.179 1.00 26.29 245 ASN A CA 1
ATOM 1920 C C . ASN A 1 245 ? -33.340 5.704 25.051 1.00 26.31 245 ASN A C 1
ATOM 1921 O O . ASN A 1 245 ? -34.245 4.874 24.908 1.00 30.92 245 ASN A O 1
ATOM 1926 N N . ASN A 1 246 ? -33.399 6.712 25.923 1.00 29.86 246 ASN A N 1
ATOM 1927 C CA . ASN A 1 246 ? -34.534 6.949 26.814 1.00 30.92 246 ASN A CA 1
ATOM 1928 C C . ASN A 1 246 ? -34.759 5.786 27.777 1.00 32.11 246 ASN A C 1
ATOM 1929 O O . ASN A 1 246 ? -35.879 5.552 28.233 1.00 36.50 246 ASN A O 1
ATOM 1934 N N . TYR A 1 247 ? -33.700 5.059 28.100 1.00 24.45 247 TYR A N 1
ATOM 1935 C CA . TYR A 1 247 ? -33.790 4.045 29.135 1.00 25.22 247 TYR A CA 1
ATOM 1936 C C . TYR A 1 247 ? -33.803 4.726 30.504 1.00 30.05 247 TYR A C 1
ATOM 1937 O O . TYR A 1 247 ? -33.209 5.795 30.670 1.00 24.40 247 TYR A O 1
ATOM 1946 N N . PRO A 1 248 ? -34.485 4.142 31.487 1.00 31.46 248 PRO A N 1
ATOM 1947 C CA . PRO A 1 248 ? -34.740 4.853 32.747 1.00 30.67 248 PRO A CA 1
ATOM 1948 C C . PRO A 1 248 ? -33.573 4.798 33.726 1.00 24.62 248 PRO A C 1
ATOM 1949 O O . PRO A 1 248 ? -32.736 3.892 33.708 1.00 24.35 248 PRO A O 1
ATOM 1953 N N . VAL A 1 249 ? -33.556 5.795 34.620 1.00 26.80 249 VAL A N 1
ATOM 1954 C CA . VAL A 1 249 ? -32.562 5.901 35.686 1.00 29.68 249 VAL A CA 1
ATOM 1955 C C . VAL A 1 249 ? -33.284 6.195 37.000 1.00 32.17 249 VAL A C 1
ATOM 1956 O O . VAL A 1 249 ? -34.464 6.544 37.023 1.00 33.47 249 VAL A O 1
ATOM 1960 N N . SER A 1 250 ? -32.552 6.053 38.107 1.00 29.28 250 SER A N 1
ATOM 1961 C CA . SER A 1 250 ? -33.152 6.080 39.433 1.00 30.06 250 SER A CA 1
ATOM 1962 C C . SER A 1 250 ? -32.264 6.853 40.400 1.00 27.69 250 SER A C 1
ATOM 1963 O O . SER A 1 250 ? -31.038 6.844 40.289 1.00 26.09 250 SER A O 1
ATOM 1966 N N . GLN A 1 251 ? -32.900 7.526 41.355 1.00 27.55 251 GLN A N 1
ATOM 1967 C CA . GLN A 1 251 ? -32.207 8.221 42.428 1.00 25.57 251 GLN A CA 1
ATOM 1968 C C . GLN A 1 251 ? -32.635 7.620 43.758 1.00 36.16 251 GLN A C 1
ATOM 1969 O O . GLN A 1 251 ? -33.811 7.289 43.948 1.00 38.78 251 GLN A O 1
ATOM 1975 N N . ASN A 1 252 ? -31.677 7.464 44.667 1.00 37.17 252 ASN A N 1
ATOM 1976 C CA . ASN A 1 252 ? -31.943 6.876 45.980 1.00 48.49 252 ASN A CA 1
ATOM 1977 C C . ASN A 1 252 ? -32.686 7.849 46.893 1.00 61.97 252 ASN A C 1
ATOM 1978 O O . ASN A 1 252 ? -33.372 7.437 47.830 1.00 68.50 252 ASN A O 1
ATOM 1984 N N . LYS B 1 2 ? -7.169 4.593 59.952 1.00 52.98 2 LYS B N 1
ATOM 1985 C CA . LYS B 1 2 ? -7.967 3.560 59.290 1.00 57.60 2 LYS B CA 1
ATOM 1986 C C . LYS B 1 2 ? -7.113 2.353 58.878 1.00 58.79 2 LYS B C 1
ATOM 1987 O O . LYS B 1 2 ? -6.300 2.439 57.949 1.00 61.02 2 LYS B O 1
ATOM 1989 N N . ILE B 1 3 ? -7.309 1.233 59.576 1.00 52.94 3 ILE B N 1
ATOM 1990 C CA . ILE B 1 3 ? -6.578 0.001 59.286 1.00 43.20 3 ILE B CA 1
ATOM 1991 C C . ILE B 1 3 ? -7.097 -0.591 57.981 1.00 38.89 3 ILE B C 1
ATOM 1992 O O . ILE B 1 3 ? -8.292 -0.888 57.847 1.00 38.25 3 ILE B O 1
ATOM 2005 N N . GLN B 1 5 ? -7.049 -3.537 54.857 1.00 44.69 5 GLN B N 1
ATOM 2006 C CA . GLN B 1 5 ? -6.803 -4.950 54.564 1.00 44.88 5 GLN B CA 1
ATOM 2007 C C . GLN B 1 5 ? -6.754 -5.113 53.050 1.00 41.56 5 GLN B C 1
ATOM 2008 O O . GLN B 1 5 ? -7.742 -5.498 52.423 1.00 50.22 5 GLN B O 1
ATOM 2014 N N . HIS B 1 6 ? -5.591 -4.831 52.465 1.00 28.56 6 HIS B N 1
ATOM 2015 C CA . HIS B 1 6 ? -5.443 -4.857 51.014 1.00 25.23 6 HIS B CA 1
ATOM 2016 C C . HIS B 1 6 ? -5.228 -6.276 50.519 1.00 29.06 6 HIS B C 1
ATOM 2017 O O . HIS B 1 6 ? -4.505 -7.070 51.133 1.00 29.72 6 HIS B O 1
ATOM 2024 N N . SER B 1 7 ? -5.879 -6.596 49.408 1.00 21.81 7 SER B N 1
ATOM 2025 C CA . SER B 1 7 ? -5.849 -7.940 48.871 1.00 25.47 7 SER B CA 1
ATOM 2026 C C . SER B 1 7 ? -4.593 -8.155 48.032 1.00 23.77 7 SER B C 1
ATOM 2027 O O . SER B 1 7 ? -3.979 -7.213 47.532 1.00 18.79 7 SER B O 1
ATOM 2030 N N . SER B 1 8 ? -4.240 -9.429 47.844 1.00 26.13 8 SER B N 1
ATOM 2031 C CA . SER B 1 8 ? -3.018 -9.748 47.110 1.00 28.99 8 SER B CA 1
ATOM 2032 C C . SER B 1 8 ? -3.088 -9.304 45.658 1.00 23.28 8 SER B C 1
ATOM 2033 O O . SER B 1 8 ? -2.085 -8.841 45.097 1.00 21.37 8 SER B O 1
ATOM 2036 N N . GLY B 1 9 ? -4.250 -9.456 45.022 1.00 20.34 9 GLY B N 1
ATOM 2037 C CA . GLY B 1 9 ? -4.363 -9.070 43.621 1.00 18.95 9 GLY B CA 1
ATOM 2038 C C . GLY B 1 9 ? -4.161 -7.586 43.402 1.00 17.49 9 GLY B C 1
ATOM 2039 O O . GLY B 1 9 ? -3.499 -7.175 42.445 1.00 17.50 9 GLY B O 1
ATOM 2040 N N . PHE B 1 10 ? -4.729 -6.757 44.277 1.00 17.31 10 PHE B N 1
ATOM 2041 C CA . PHE B 1 10 ? -4.499 -5.318 44.195 1.00 19.47 10 PHE B CA 1
ATOM 2042 C C . PHE B 1 10 ? -3.014 -5.002 44.356 1.00 17.81 10 PHE B C 1
ATOM 2043 O O . PHE B 1 10 ? -2.436 -4.236 43.578 1.00 14.44 10 PHE B O 1
ATOM 2051 N N . LEU B 1 11 ? -2.370 -5.620 45.350 1.00 18.54 11 LEU B N 1
ATOM 2052 C CA . LEU B 1 11 ? -0.980 -5.275 45.632 1.00 18.55 11 LEU B CA 1
ATOM 2053 C C . LEU B 1 11 ? -0.035 -5.759 44.528 1.00 14.47 11 LEU B C 1
ATOM 2054 O O . LEU B 1 11 ? 1.026 -5.155 44.316 1.00 19.67 11 LEU B O 1
ATOM 2059 N N . LYS B 1 12 ? -0.391 -6.825 43.800 1.00 19.04 12 LYS B N 1
ATOM 2060 C CA . LYS B 1 12 ? 0.415 -7.183 42.633 1.00 17.16 12 LYS B CA 1
ATOM 2061 C C . LYS B 1 12 ? 0.381 -6.071 41.587 1.00 21.40 12 LYS B C 1
ATOM 2062 O O . LYS B 1 12 ? 1.424 -5.717 41.007 1.00 15.89 12 LYS B O 1
ATOM 2068 N N . LEU B 1 13 ? -0.809 -5.504 41.332 1.00 16.42 13 LEU B N 1
ATOM 2069 C CA . LEU B 1 13 ? -0.900 -4.364 40.416 1.00 16.96 13 LEU B CA 1
ATOM 2070 C C . LEU B 1 13 ? -0.053 -3.206 40.905 1.00 15.34 13 LEU B C 1
ATOM 2071 O O . LEU B 1 13 ? 0.649 -2.552 40.119 1.00 13.83 13 LEU B O 1
ATOM 2076 N N . VAL B 1 14 ? -0.125 -2.930 42.209 1.00 14.64 14 VAL B N 1
ATOM 2077 C CA . VAL B 1 14 ? 0.618 -1.827 42.809 1.00 16.00 14 VAL B CA 1
ATOM 2078 C C . VAL B 1 14 ? 2.119 -2.069 42.711 1.00 15.40 14 VAL B C 1
ATOM 2079 O O . VAL B 1 14 ? 2.881 -1.161 42.364 1.00 15.71 14 VAL B O 1
ATOM 2083 N N . ASP B 1 15 ? 2.565 -3.304 42.983 1.00 17.49 15 ASP B N 1
ATOM 2084 C CA . ASP B 1 15 ? 3.991 -3.608 42.889 1.00 17.18 15 ASP B CA 1
ATOM 2085 C C . ASP B 1 15 ? 4.502 -3.389 41.472 1.00 20.34 15 ASP B C 1
ATOM 2086 O O . ASP B 1 15 ? 5.592 -2.832 41.270 1.00 20.60 15 ASP B O 1
ATOM 2091 N N . ASP B 1 16 ? 3.707 -3.792 40.475 1.00 17.49 16 ASP B N 1
ATOM 2092 C CA . ASP B 1 16 ? 4.072 -3.578 39.080 1.00 19.79 16 ASP B CA 1
ATOM 2093 C C . ASP B 1 16 ? 4.180 -2.088 38.760 1.00 19.98 16 ASP B C 1
ATOM 2094 O O . ASP B 1 16 ? 5.156 -1.641 38.138 1.00 19.53 16 ASP B O 1
ATOM 2099 N N . ALA B 1 17 ? 3.201 -1.297 39.214 1.00 16.97 17 ALA B N 1
ATOM 2100 C CA . ALA B 1 17 ? 3.229 0.146 38.983 1.00 19.13 17 ALA B CA 1
ATOM 2101 C C . ALA B 1 17 ? 4.442 0.787 39.648 1.00 18.79 17 ALA B C 1
ATOM 2102 O O . ALA B 1 17 ? 5.135 1.612 39.037 1.00 20.25 17 ALA B O 1
ATOM 2104 N N . LYS B 1 18 ? 4.700 0.433 40.910 1.00 17.79 18 LYS B N 1
ATOM 2105 C CA . LYS B 1 18 ? 5.784 1.066 41.656 1.00 19.64 18 LYS B CA 1
ATOM 2106 C C . LYS B 1 18 ? 7.132 0.810 41.007 1.00 22.01 18 LYS B C 1
ATOM 2107 O O . LYS B 1 18 ? 8.064 1.604 41.187 1.00 23.89 18 LYS B O 1
ATOM 2113 N N . SER B 1 19 ? 7.259 -0.282 40.252 1.00 21.87 19 SER B N 1
ATOM 2114 C CA . SER B 1 19 ? 8.520 -0.574 39.582 1.00 21.35 19 SER B CA 1
ATOM 2115 C C . SER B 1 19 ? 8.830 0.390 38.438 1.00 24.74 19 SER B C 1
ATOM 2116 O O . SER B 1 19 ? 9.953 0.369 37.933 1.00 26.05 19 SER B O 1
ATOM 2119 N N . ARG B 1 20 ? 7.879 1.220 38.007 1.00 20.07 20 ARG B N 1
ATOM 2120 C CA . ARG B 1 20 ? 8.090 2.107 36.872 1.00 24.17 20 ARG B CA 1
ATOM 2121 C C . ARG B 1 20 ? 8.032 3.583 37.241 1.00 22.74 20 ARG B C 1
ATOM 2122 O O . ARG B 1 20 ? 8.265 4.434 36.373 1.00 22.35 20 ARG B O 1
ATOM 2130 N N . ILE B 1 21 ? 7.707 3.919 38.484 1.00 15.34 21 ILE B N 1
ATOM 2131 C CA . ILE B 1 21 ? 7.513 5.317 38.841 1.00 13.76 21 ILE B CA 1
ATOM 2132 C C . ILE B 1 21 ? 8.434 5.696 39.984 1.00 18.72 21 ILE B C 1
ATOM 2133 O O . ILE B 1 21 ? 8.951 4.855 40.720 1.00 19.60 21 ILE B O 1
ATOM 2138 N N . GLN B 1 22 ? 8.639 7.001 40.116 1.00 15.30 22 GLN B N 1
ATOM 2139 C CA . GLN B 1 22 ? 9.458 7.566 41.178 1.00 17.98 22 GLN B CA 1
ATOM 2140 C C . GLN B 1 22 ? 8.579 7.846 42.389 1.00 14.26 22 GLN B C 1
ATOM 2141 O O . GLN B 1 22 ? 7.437 8.301 42.242 1.00 14.23 22 GLN B O 1
ATOM 2147 N N . GLU B 1 23 ? 9.096 7.544 43.585 1.00 17.25 23 GLU B N 1
ATOM 2148 C CA . GLU B 1 23 ? 8.389 7.852 44.824 1.00 15.42 23 GLU B CA 1
ATOM 2149 C C . GLU B 1 23 ? 9.186 8.843 45.658 1.00 16.06 23 GLU B C 1
ATOM 2150 O O . GLU B 1 23 ? 10.418 8.915 45.564 1.00 17.39 23 GLU B O 1
ATOM 2156 N N . CYS B 1 24 ? 8.465 9.608 46.481 1.00 15.08 24 CYS B N 1
ATOM 2157 C CA . CYS B 1 24 ? 9.080 10.436 47.510 1.00 13.59 24 CYS B CA 1
ATOM 2158 C C . CYS B 1 24 ? 8.418 10.123 48.853 1.00 19.83 24 CYS B C 1
ATOM 2159 O O . CYS B 1 24 ? 7.469 9.338 48.932 1.00 19.79 24 CYS B O 1
ATOM 2162 N N . SER B 1 25 ? 8.947 10.713 49.927 1.00 17.37 25 SER B N 1
ATOM 2163 C CA . SER B 1 25 ? 8.378 10.496 51.252 1.00 18.27 25 SER B CA 1
ATOM 2164 C C . SER B 1 25 ? 7.391 11.605 51.611 1.00 11.99 25 SER B C 1
ATOM 2165 O O . SER B 1 25 ? 7.392 12.693 51.018 1.00 13.44 25 SER B O 1
ATOM 2168 N N . VAL B 1 26 ? 6.560 11.324 52.624 1.00 15.31 26 VAL B N 1
ATOM 2169 C CA . VAL B 1 26 ? 5.731 12.397 53.177 1.00 15.70 26 VAL B CA 1
ATOM 2170 C C . VAL B 1 26 ? 6.607 13.476 53.801 1.00 18.19 26 VAL B C 1
ATOM 2171 O O . VAL B 1 26 ? 6.207 14.640 53.868 1.00 15.52 26 VAL B O 1
ATOM 2175 N N . ASP B 1 27 ? 7.803 13.114 54.283 1.00 15.29 27 ASP B N 1
ATOM 2176 C CA . ASP B 1 27 ? 8.721 14.126 54.799 1.00 13.92 27 ASP B CA 1
ATOM 2177 C C . ASP B 1 27 ? 9.111 15.129 53.718 1.00 15.26 27 ASP B C 1
ATOM 2178 O O . ASP B 1 27 ? 9.258 16.326 54.002 1.00 18.08 27 ASP B O 1
ATOM 2183 N N . ASP B 1 28 ? 9.347 14.651 52.490 1.00 15.04 28 ASP B N 1
ATOM 2184 C CA . ASP B 1 28 ? 9.719 15.557 51.398 1.00 14.62 28 ASP B CA 1
ATOM 2185 C C . ASP B 1 28 ? 8.624 16.567 51.143 1.00 17.63 28 ASP B C 1
ATOM 2186 O O . ASP B 1 28 ? 8.900 17.755 50.907 1.00 17.31 28 ASP B O 1
ATOM 2191 N N . ILE B 1 29 ? 7.372 16.096 51.121 1.00 12.70 29 ILE B N 1
ATOM 2192 C CA . ILE B 1 29 ? 6.235 16.996 50.924 1.00 16.01 29 ILE B CA 1
ATOM 2193 C C . ILE B 1 29 ? 6.151 17.999 52.060 1.00 16.48 29 ILE B C 1
ATOM 2194 O O . ILE B 1 29 ? 6.000 19.207 51.838 1.00 15.59 29 ILE B O 1
ATOM 2199 N N . GLN B 1 30 ? 6.223 17.507 53.298 1.00 12.35 30 GLN B N 1
ATOM 2200 C CA . GLN B 1 30 ? 6.113 18.396 54.456 1.00 14.59 30 GLN B CA 1
ATOM 2201 C C . GLN B 1 30 ? 7.217 19.445 54.460 1.00 18.36 30 GLN B C 1
ATOM 2202 O O . GLN B 1 30 ? 6.968 20.618 54.787 1.00 17.38 30 GLN B O 1
ATOM 2208 N N . LYS B 1 31 ? 8.455 19.041 54.131 1.00 16.17 31 LYS B N 1
ATOM 2209 C CA . LYS B 1 31 ? 9.550 20.007 54.142 1.00 15.52 31 LYS B CA 1
ATOM 2210 C C . LYS B 1 31 ? 9.359 21.066 53.061 1.00 16.46 31 LYS B C 1
ATOM 2211 O O . LYS B 1 31 ? 9.618 22.248 53.294 1.00 16.58 31 LYS B O 1
ATOM 2225 N N . ASN B 1 33 ? 6.411 22.037 51.848 1.00 15.21 33 ASN B N 1
ATOM 2226 C CA . ASN B 1 33 ? 5.296 22.875 52.290 1.00 11.86 33 ASN B CA 1
ATOM 2227 C C . ASN B 1 33 ? 5.756 23.888 53.333 1.00 16.79 33 ASN B C 1
ATOM 2228 O O . ASN B 1 33 ? 5.402 25.077 53.265 1.00 18.95 33 ASN B O 1
ATOM 2233 N N . GLU B 1 34 ? 6.563 23.442 54.297 1.00 15.61 34 GLU B N 1
ATOM 2234 C CA . GLU B 1 34 ? 6.929 24.314 55.412 1.00 16.24 34 GLU B CA 1
ATOM 2235 C C . GLU B 1 34 ? 7.853 25.444 54.972 1.00 18.90 34 GLU B C 1
ATOM 2236 O O . GLU B 1 34 ? 7.824 26.531 55.564 1.00 19.30 34 GLU B O 1
ATOM 2242 N N . THR B 1 35 ? 8.676 25.210 53.950 1.00 18.33 35 THR B N 1
ATOM 2243 C CA . THR B 1 35 ? 9.616 26.198 53.449 1.00 20.55 35 THR B CA 1
ATOM 2244 C C . THR B 1 35 ? 9.111 26.942 52.222 1.00 18.22 35 THR B C 1
ATOM 2245 O O . THR B 1 35 ? 9.849 27.772 51.681 1.00 16.95 35 THR B O 1
ATOM 2249 N N . GLN B 1 36 ? 7.874 26.682 51.794 1.00 14.54 36 GLN B N 1
ATOM 2250 C CA . GLN B 1 36 ? 7.281 27.269 50.580 1.00 15.19 36 GLN B CA 1
ATOM 2251 C C . GLN B 1 36 ? 8.159 27.003 49.355 1.00 17.93 36 GLN B C 1
ATOM 2252 O O . GLN B 1 36 ? 8.446 27.894 48.548 1.00 17.35 36 GLN B O 1
ATOM 2258 N N . THR B 1 37 ? 8.592 25.747 49.216 1.00 13.13 37 THR B N 1
ATOM 2259 C CA . THR B 1 37 ? 9.426 25.352 48.088 1.00 14.08 37 THR B CA 1
ATOM 2260 C C . THR B 1 37 ? 8.821 24.184 47.315 1.00 14.88 37 THR B C 1
ATOM 2261 O O . THR B 1 37 ? 9.525 23.518 46.548 1.00 14.95 37 THR B O 1
ATOM 2265 N N . LEU B 1 38 ? 7.517 23.951 47.460 1.00 12.43 38 LEU B N 1
ATOM 2266 C CA . LEU B 1 38 ? 6.873 22.900 46.678 1.00 12.08 38 LEU B CA 1
ATOM 2267 C C . LEU B 1 38 ? 6.990 23.221 45.193 1.00 16.90 38 LEU B C 1
ATOM 2268 O O . LEU B 1 38 ? 6.655 24.327 44.753 1.00 17.05 38 LEU B O 1
ATOM 2273 N N . ASP B 1 39 ? 7.486 22.255 44.417 1.00 13.09 39 ASP B N 1
ATOM 2274 C CA . ASP B 1 39 ? 7.911 22.534 43.053 1.00 16.28 39 ASP B CA 1
ATOM 2275 C C . ASP B 1 39 ? 7.067 21.786 42.028 1.00 15.73 39 ASP B C 1
ATOM 2276 O O . ASP B 1 39 ? 7.502 21.591 40.889 1.00 16.18 39 ASP B O 1
ATOM 2281 N N . GLY B 1 40 ? 5.872 21.352 42.411 1.00 15.48 40 GLY B N 1
ATOM 2282 C CA . GLY B 1 40 ? 4.961 20.755 41.458 1.00 17.33 40 GLY B CA 1
ATOM 2283 C C . GLY B 1 40 ? 3.545 20.865 41.980 1.00 19.37 40 GLY B C 1
ATOM 2284 O O . GLY B 1 40 ? 3.301 21.357 43.087 1.00 13.40 40 GLY B O 1
ATOM 2285 N N . LEU B 1 41 ? 2.604 20.397 41.164 1.00 12.53 41 LEU B N 1
ATOM 2286 C CA . LEU B 1 41 ? 1.238 20.239 41.647 1.00 9.85 41 LEU B CA 1
ATOM 2287 C C . LEU B 1 41 ? 1.205 19.100 42.657 1.00 10.49 41 LEU B C 1
ATOM 2288 O O . LEU B 1 41 ? 1.825 18.058 42.450 1.00 15.16 41 LEU B O 1
ATOM 2293 N N . LEU B 1 42 ? 0.484 19.303 43.752 1.00 10.74 42 LEU B N 1
ATOM 2294 C CA . LEU B 1 42 ? 0.257 18.246 44.728 1.00 10.96 42 LEU B CA 1
ATOM 2295 C C . LEU B 1 42 ? -1.194 17.835 44.565 1.00 9.98 42 LEU B C 1
ATOM 2296 O O . LEU B 1 42 ? -2.096 18.666 44.744 1.00 10.60 42 LEU B O 1
ATOM 2301 N N . ILE B 1 43 ? -1.411 16.570 44.200 1.00 11.81 43 ILE B N 1
ATOM 2302 C CA . ILE B 1 43 ? -2.709 16.092 43.734 1.00 11.77 43 ILE B CA 1
ATOM 2303 C C . ILE B 1 43 ? -3.184 14.947 44.617 1.00 10.72 43 ILE B C 1
ATOM 2304 O O . ILE B 1 43 ? -2.544 13.885 44.679 1.00 9.96 43 ILE B O 1
ATOM 2309 N N . ASP B 1 44 ? -4.304 15.180 45.304 1.00 10.21 44 ASP B N 1
ATOM 2310 C CA . ASP B 1 44 ? -5.014 14.167 46.087 1.00 12.35 44 ASP B CA 1
ATOM 2311 C C . ASP B 1 44 ? -5.860 13.330 45.128 1.00 15.20 44 ASP B C 1
ATOM 2312 O O . ASP B 1 44 ? -6.742 13.876 44.460 1.00 14.68 44 ASP B O 1
ATOM 2317 N N . THR B 1 45 ? -5.576 12.020 45.024 1.00 10.39 45 THR B N 1
ATOM 2318 C CA . THR B 1 45 ? -6.309 11.149 44.113 1.00 10.49 45 THR B CA 1
ATOM 2319 C C . THR B 1 45 ? -7.416 10.367 44.813 1.00 15.52 45 THR B C 1
ATOM 2320 O O . THR B 1 45 ? -7.984 9.444 44.207 1.00 12.81 45 THR B O 1
ATOM 2324 N N . ARG B 1 46 ? -7.756 10.718 46.057 1.00 14.09 46 ARG B N 1
ATOM 2325 C CA . ARG B 1 46 ? -8.759 9.945 46.775 1.00 15.39 46 ARG B CA 1
ATOM 2326 C C . ARG B 1 46 ? -10.172 10.306 46.317 1.00 14.24 46 ARG B C 1
ATOM 2327 O O . ARG B 1 46 ? -10.389 11.208 45.505 1.00 16.11 46 ARG B O 1
ATOM 2335 N N . GLU B 1 47 ? -11.140 9.562 46.851 1.00 15.01 47 GLU B N 1
ATOM 2336 C CA . GLU B 1 47 ? -12.547 9.779 46.550 1.00 14.71 47 GLU B CA 1
ATOM 2337 C C . GLU B 1 47 ? -13.033 11.102 47.134 1.00 20.26 47 GLU B C 1
ATOM 2338 O O . GLU B 1 47 ? -12.479 11.620 48.105 1.00 19.91 47 GLU B O 1
ATOM 2344 N N . GLU B 1 48 ? -14.131 11.614 46.567 1.00 18.82 48 GLU B N 1
ATOM 2345 C CA . GLU B 1 48 ? -14.774 12.804 47.130 1.00 23.69 48 GLU B CA 1
ATOM 2346 C C . GLU B 1 48 ? -15.060 12.634 48.626 1.00 25.91 48 GLU B C 1
ATOM 2347 O O . GLU B 1 48 ? -14.802 13.539 49.432 1.00 21.20 48 GLU B O 1
ATOM 2353 N N . SER B 1 49 ? -15.574 11.468 49.023 1.00 23.99 49 SER B N 1
ATOM 2354 C CA . SER B 1 49 ? -15.969 11.277 50.418 1.00 26.70 49 SER B CA 1
ATOM 2355 C C . SER B 1 49 ? -14.761 11.247 51.351 1.00 26.83 49 SER B C 1
ATOM 2356 O O . SER B 1 49 ? -14.895 11.539 52.548 1.00 23.16 49 SER B O 1
ATOM 2359 N N . GLU B 1 50 ? -13.587 10.878 50.831 1.00 24.24 50 GLU B N 1
ATOM 2360 C CA . GLU B 1 50 ? -12.357 10.893 51.623 1.00 19.91 50 GLU B CA 1
ATOM 2361 C C . GLU B 1 50 ? -11.832 12.314 51.795 1.00 21.36 50 GLU B C 1
ATOM 2362 O O . GLU B 1 50 ? -11.494 12.733 52.910 1.00 21.97 50 GLU B O 1
ATOM 2368 N N . VAL B 1 51 ? -11.767 13.076 50.697 1.00 18.24 51 VAL B N 1
ATOM 2369 C CA . VAL B 1 51 ? -11.201 14.422 50.769 1.00 19.80 51 VAL B CA 1
ATOM 2370 C C . VAL B 1 51 ? -12.067 15.318 51.632 1.00 22.15 51 VAL B C 1
ATOM 2371 O O . VAL B 1 51 ? -11.569 16.257 52.262 1.00 20.94 51 VAL B O 1
ATOM 2375 N N . ALA B 1 52 ? -13.374 15.046 51.683 1.00 20.66 52 ALA B N 1
ATOM 2376 C CA . ALA B 1 52 ? -14.265 15.836 52.517 1.00 23.81 52 ALA B CA 1
ATOM 2377 C C . ALA B 1 52 ? -13.882 15.771 53.989 1.00 26.59 52 ALA B C 1
ATOM 2378 O O . ALA B 1 52 ? -14.279 16.654 54.753 1.00 30.29 52 ALA B O 1
ATOM 2380 N N . ASN B 1 53 ? -13.114 14.761 54.405 1.00 22.91 53 ASN B N 1
ATOM 2381 C CA . ASN B 1 53 ? -12.686 14.623 55.796 1.00 25.81 53 ASN B CA 1
ATOM 2382 C C . ASN B 1 53 ? -11.338 15.266 56.100 1.00 27.66 53 ASN B C 1
ATOM 2383 O O . ASN B 1 53 ? -10.857 15.146 57.233 1.00 28.91 53 ASN B O 1
ATOM 2388 N N . GLY B 1 54 ? -10.717 15.936 55.137 1.00 20.53 54 GLY B N 1
ATOM 2389 C CA . GLY B 1 54 ? -9.438 16.585 55.381 1.00 20.60 54 GLY B CA 1
ATOM 2390 C C . GLY B 1 54 ? -8.421 16.174 54.337 1.00 19.36 54 GLY B C 1
ATOM 2391 O O . GLY B 1 54 ? -8.506 15.094 53.746 1.00 16.27 54 GLY B O 1
ATOM 2392 N N . TYR B 1 55 ? -7.445 17.050 54.092 1.00 15.59 55 TYR B N 1
ATOM 2393 C CA . TYR B 1 55 ? -6.467 16.799 53.038 1.00 18.50 55 TYR B CA 1
ATOM 2394 C C . TYR B 1 55 ? -5.150 17.496 53.373 1.00 17.80 55 TYR B C 1
ATOM 2395 O O . TYR B 1 55 ? -5.033 18.209 54.373 1.00 17.33 55 TYR B O 1
ATOM 2404 N N . ILE B 1 56 ? -4.146 17.279 52.521 1.00 15.21 56 ILE B N 1
ATOM 2405 C CA . ILE B 1 56 ? -2.799 17.776 52.799 1.00 12.04 56 ILE B CA 1
ATOM 2406 C C . ILE B 1 56 ? -2.686 19.223 52.322 1.00 14.66 56 ILE B C 1
ATOM 2407 O O . ILE B 1 56 ? -3.191 19.554 51.238 1.00 14.88 56 ILE B O 1
ATOM 2412 N N . PRO B 1 57 ? -2.042 20.116 53.074 1.00 13.18 57 PRO B N 1
ATOM 2413 C CA . PRO B 1 57 ? -1.905 21.508 52.609 1.00 16.11 57 PRO B CA 1
ATOM 2414 C C . PRO B 1 57 ? -1.276 21.607 51.217 1.00 17.09 57 PRO B C 1
ATOM 2415 O O . PRO B 1 57 ? -0.387 20.837 50.850 1.00 16.80 57 PRO B O 1
ATOM 2419 N N . ASN B 1 58 ? -1.749 22.587 50.440 1.00 15.83 58 ASN B N 1
ATOM 2420 C CA . ASN B 1 58 ? -1.332 22.863 49.062 1.00 16.77 58 ASN B CA 1
ATOM 2421 C C . ASN B 1 58 ? -1.873 21.853 48.060 1.00 13.06 58 ASN B C 1
ATOM 2422 O O . ASN B 1 58 ? -1.506 21.927 46.869 1.00 15.06 58 ASN B O 1
ATOM 2427 N N . ALA B 1 59 ? -2.740 20.922 48.475 1.00 12.18 59 ALA B N 1
ATOM 2428 C CA . ALA B 1 59 ? -3.258 19.936 47.531 1.00 13.42 59 ALA B CA 1
ATOM 2429 C C . ALA B 1 59 ? -4.443 20.460 46.709 1.00 11.53 59 ALA B C 1
ATOM 2430 O O . ALA B 1 59 ? -5.217 21.328 47.141 1.00 13.90 59 ALA B O 1
ATOM 2432 N N . ILE B 1 60 ? -4.590 19.884 45.518 1.00 11.51 60 ILE B N 1
ATOM 2433 C CA . ILE B 1 60 ? -5.808 19.980 44.724 1.00 14.93 60 ILE B CA 1
ATOM 2434 C C . ILE B 1 60 ? -6.339 18.563 44.506 1.00 18.22 60 ILE B C 1
ATOM 2435 O O . ILE B 1 60 ? -5.632 17.574 44.709 1.00 14.68 60 ILE B O 1
ATOM 2440 N N . HIS B 1 61 ? -7.598 18.472 44.079 1.00 16.51 61 HIS B N 1
ATOM 2441 C CA . HIS B 1 61 ? -8.285 17.187 43.993 1.00 14.94 61 HIS B CA 1
ATOM 2442 C C . HIS B 1 61 ? -8.469 16.768 42.541 1.00 17.14 61 HIS B C 1
ATOM 2443 O O . HIS B 1 61 ? -9.081 17.503 41.759 1.00 16.36 61 HIS B O 1
ATOM 2450 N N . LEU B 1 62 ? -7.961 15.579 42.193 1.00 10.39 62 LEU B N 1
ATOM 2451 C CA . LEU B 1 62 ? -8.257 14.916 40.912 1.00 10.26 62 LEU B CA 1
ATOM 2452 C C . LEU B 1 62 ? -8.295 13.418 41.212 1.00 15.89 62 LEU B C 1
ATOM 2453 O O . LEU B 1 62 ? -7.239 12.772 41.273 1.00 14.07 62 LEU B O 1
ATOM 2458 N N . SER B 1 63 ? -9.493 12.884 41.421 1.00 16.00 63 SER B N 1
ATOM 2459 C CA . SER B 1 63 ? -9.603 11.506 41.893 1.00 13.74 63 SER B CA 1
ATOM 2460 C C . SER B 1 63 ? -9.041 10.543 40.863 1.00 15.68 63 SER B C 1
ATOM 2461 O O . SER B 1 63 ? -9.034 10.820 39.664 1.00 15.53 63 SER B O 1
ATOM 2464 N N . LYS B 1 64 ? -8.553 9.401 41.353 1.00 13.24 64 LYS B N 1
ATOM 2465 C CA . LYS B 1 64 ? -8.060 8.353 40.472 1.00 12.94 64 LYS B CA 1
ATOM 2466 C C . LYS B 1 64 ? -9.121 7.932 39.459 1.00 12.76 64 LYS B C 1
ATOM 2467 O O . LYS B 1 64 ? -8.790 7.541 38.337 1.00 14.97 64 LYS B O 1
ATOM 2473 N N . GLY B 1 65 ? -10.398 8.001 39.829 1.00 14.59 65 GLY B N 1
ATOM 2474 C CA . GLY B 1 65 ? -11.432 7.573 38.898 1.00 11.38 65 GLY B CA 1
ATOM 2475 C C . GLY B 1 65 ? -11.484 8.429 37.646 1.00 17.39 65 GLY B C 1
ATOM 2476 O O . GLY B 1 65 ? -11.687 7.917 36.538 1.00 15.94 65 GLY B O 1
ATOM 2477 N N . ILE B 1 66 ? -11.318 9.744 37.801 1.00 14.61 66 ILE B N 1
ATOM 2478 C CA . ILE B 1 66 ? -11.497 10.672 36.687 1.00 14.31 66 ILE B CA 1
ATOM 2479 C C . ILE B 1 66 ? -10.191 11.191 36.108 1.00 12.40 66 ILE B C 1
ATOM 2480 O O . ILE B 1 66 ? -10.240 11.915 35.103 1.00 15.13 66 ILE B O 1
ATOM 2485 N N . ILE B 1 67 ? -9.030 10.883 36.702 1.00 12.15 67 ILE B N 1
ATOM 2486 C CA . ILE B 1 67 ? -7.833 11.648 36.346 1.00 12.98 67 ILE B CA 1
ATOM 2487 C C . ILE B 1 67 ? -7.422 11.426 34.880 1.00 14.33 67 ILE B C 1
ATOM 2488 O O . ILE B 1 67 ? -7.053 12.388 34.192 1.00 16.00 67 ILE B O 1
ATOM 2493 N N . GLU B 1 68 ? -7.494 10.194 34.353 1.00 16.05 68 GLU B N 1
ATOM 2494 C CA . GLU B 1 68 ? -7.079 10.038 32.948 1.00 14.12 68 GLU B CA 1
ATOM 2495 C C . GLU B 1 68 ? -7.996 10.812 32.012 1.00 14.63 68 GLU B C 1
ATOM 2496 O O . GLU B 1 68 ? -7.538 11.414 31.025 1.00 13.90 68 GLU B O 1
ATOM 2502 N N . SER B 1 69 ? -9.297 10.822 32.310 1.00 12.48 69 SER B N 1
ATOM 2503 C CA . SER B 1 69 ? -10.254 11.521 31.453 1.00 12.51 69 SER B CA 1
ATOM 2504 C C . SER B 1 69 ? -10.092 13.036 31.504 1.00 14.66 69 SER B C 1
ATOM 2505 O O . SER B 1 69 ? -10.541 13.718 30.576 1.00 16.50 69 SER B O 1
ATOM 2508 N N . ALA B 1 70 ? -9.472 13.566 32.559 1.00 14.76 70 ALA B N 1
ATOM 2509 C CA . ALA B 1 70 ? -9.427 14.995 32.822 1.00 15.66 70 ALA B CA 1
ATOM 2510 C C . ALA B 1 70 ? -8.065 15.628 32.597 1.00 18.69 70 ALA B C 1
ATOM 2511 O O . ALA B 1 70 ? -7.996 16.853 32.438 1.00 15.70 70 ALA B O 1
ATOM 2513 N N . ILE B 1 71 ? -6.988 14.838 32.608 1.00 14.96 71 ILE B N 1
ATOM 2514 C CA . ILE B 1 71 ? -5.660 15.435 32.792 1.00 12.91 71 ILE B CA 1
ATOM 2515 C C . ILE B 1 71 ? -5.239 16.264 31.579 1.00 14.12 71 ILE B C 1
ATOM 2516 O O . ILE B 1 71 ? -4.568 17.297 31.733 1.00 16.35 71 ILE B O 1
ATOM 2521 N N . GLU B 1 72 ? -5.616 15.860 30.372 1.00 14.00 72 GLU B N 1
ATOM 2522 C CA . GLU B 1 72 ? -5.113 16.607 29.220 1.00 14.15 72 GLU B CA 1
ATOM 2523 C C . GLU B 1 72 ? -5.750 17.992 29.138 1.00 16.62 72 GLU B C 1
ATOM 2524 O O . GLU B 1 72 ? -5.119 18.938 28.637 1.00 14.44 72 GLU B O 1
ATOM 2530 N N . SER B 1 73 ? -6.983 18.136 29.631 1.00 19.24 73 SER B N 1
ATOM 2531 C CA . SER B 1 73 ? -7.610 19.456 29.706 1.00 19.68 73 SER B CA 1
ATOM 2532 C C . SER B 1 73 ? -7.116 20.256 30.907 1.00 18.22 73 SER B C 1
ATOM 2533 O O . SER B 1 73 ? -6.893 21.474 30.802 1.00 20.57 73 SER B O 1
ATOM 2536 N N . ALA B 1 74 ? -6.940 19.594 32.051 1.00 17.88 74 ALA B N 1
ATOM 2537 C CA . ALA B 1 74 ? -6.603 20.284 33.293 1.00 15.10 74 ALA B CA 1
ATOM 2538 C C . ALA B 1 74 ? -5.121 20.655 33.367 1.00 15.20 74 ALA B C 1
ATOM 2539 O O . ALA B 1 74 ? -4.768 21.702 33.918 1.00 15.44 74 ALA B O 1
ATOM 2541 N N . VAL B 1 75 ? -4.245 19.796 32.850 1.00 13.04 75 VAL B N 1
ATOM 2542 C CA . VAL B 1 75 ? -2.791 19.979 32.880 1.00 12.59 75 VAL B CA 1
ATOM 2543 C C . VAL B 1 75 ? -2.277 19.595 31.498 1.00 14.64 75 VAL B C 1
ATOM 2544 O O . VAL B 1 75 ? -1.773 18.478 31.306 1.00 17.12 75 VAL B O 1
ATOM 2548 N N . PRO B 1 76 ? -2.400 20.477 30.504 1.00 12.73 76 PRO B N 1
ATOM 2549 C CA . PRO B 1 76 ? -1.977 20.120 29.139 1.00 12.63 76 PRO B CA 1
ATOM 2550 C C . PRO B 1 76 ? -0.484 19.868 29.005 1.00 15.92 76 PRO B C 1
ATOM 2551 O O . PRO B 1 76 ? -0.077 19.139 28.088 1.00 15.33 76 PRO B O 1
ATOM 2555 N N . ASN B 1 77 ? 0.339 20.452 29.880 1.00 17.39 77 ASN B N 1
ATOM 2556 C CA . ASN B 1 77 ? 1.798 20.401 29.775 1.00 15.55 77 ASN B CA 1
ATOM 2557 C C . ASN B 1 77 ? 2.302 19.036 30.225 1.00 15.20 77 ASN B C 1
ATOM 2558 O O . ASN B 1 77 ? 2.264 18.721 31.418 1.00 14.46 77 ASN B O 1
ATOM 2563 N N . LYS B 1 78 ? 2.793 18.230 29.284 1.00 15.02 78 LYS B N 1
ATOM 2564 C CA . LYS B 1 78 ? 3.290 16.907 29.652 1.00 13.56 78 LYS B CA 1
ATOM 2565 C C . LYS B 1 78 ? 4.553 16.963 30.495 1.00 13.39 78 LYS B C 1
ATOM 2566 O O . LYS B 1 78 ? 4.903 15.957 31.125 1.00 18.63 78 LYS B O 1
ATOM 2572 N N . ASN B 1 79 ? 5.246 18.099 30.532 1.00 12.19 79 ASN B N 1
ATOM 2573 C CA . ASN B 1 79 ? 6.394 18.231 31.422 1.00 13.78 79 ASN B CA 1
ATOM 2574 C C . ASN B 1 79 ? 6.025 18.729 32.829 1.00 13.54 79 ASN B C 1
ATOM 2575 O O . ASN B 1 79 ? 6.922 18.870 33.671 1.00 16.70 79 ASN B O 1
ATOM 2580 N N . GLN B 1 80 ? 4.741 18.939 33.139 1.00 11.06 80 GLN B N 1
ATOM 2581 C CA . GLN B 1 80 ? 4.390 19.496 34.449 1.00 13.70 80 GLN B CA 1
ATOM 2582 C C . GLN B 1 80 ? 4.690 18.500 35.564 1.00 12.95 80 GLN B C 1
ATOM 2583 O O . GLN B 1 80 ? 4.239 17.347 35.525 1.00 14.47 80 GLN B O 1
ATOM 2589 N N . LYS B 1 81 ? 5.432 18.959 36.574 1.00 13.93 81 LYS B N 1
ATOM 2590 C CA . LYS B 1 81 ? 5.788 18.108 37.700 1.00 14.47 81 LYS B CA 1
ATOM 2591 C C . LYS B 1 81 ? 4.590 17.955 38.612 1.00 16.11 81 LYS B C 1
ATOM 2592 O O . LYS B 1 81 ? 3.934 18.945 38.969 1.00 12.00 81 LYS B O 1
ATOM 2606 N N . TYR B 1 83 ? 2.992 15.638 42.052 1.00 9.22 83 TYR B N 1
ATOM 2607 C CA . TYR B 1 83 ? 3.084 14.678 43.148 1.00 9.98 83 TYR B CA 1
ATOM 2608 C C . TYR B 1 83 ? 1.686 14.162 43.424 1.00 12.89 83 TYR B C 1
ATOM 2609 O O . TYR B 1 83 ? 0.767 14.967 43.606 1.00 12.41 83 TYR B O 1
ATOM 2618 N N . PHE B 1 84 ? 1.534 12.833 43.502 1.00 11.77 84 PHE B N 1
ATOM 2619 C CA . PHE B 1 84 ? 0.237 12.214 43.757 1.00 11.17 84 PHE B CA 1
ATOM 2620 C C . PHE B 1 84 ? 0.221 11.527 45.114 1.00 10.77 84 PHE B C 1
ATOM 2621 O O . PHE B 1 84 ? 1.166 10.816 45.466 1.00 12.04 84 PHE B O 1
ATOM 2629 N N . TYR B 1 85 ? -0.870 11.694 45.858 1.00 11.22 85 TYR B N 1
ATOM 2630 C CA . TYR B 1 85 ? -1.023 10.912 47.074 1.00 13.79 85 TYR B CA 1
ATOM 2631 C C . TYR B 1 85 ? -2.432 10.343 47.158 1.00 14.09 85 TYR B C 1
ATOM 2632 O O . TYR B 1 85 ? -3.380 10.852 46.552 1.00 13.25 85 TYR B O 1
ATOM 2641 N N . CYS B 1 86 ? -2.546 9.272 47.929 1.00 10.26 86 CYS B N 1
ATOM 2642 C CA . CYS B 1 86 ? -3.825 8.612 48.171 1.00 11.32 86 CYS B CA 1
ATOM 2643 C C . CYS B 1 86 ? -3.870 8.244 49.646 1.00 13.80 86 CYS B C 1
ATOM 2644 O O . CYS B 1 86 ? -3.162 8.832 50.470 1.00 13.75 86 CYS B O 1
ATOM 2647 N N . GLY B 1 87 ? -4.699 7.250 49.992 1.00 13.84 87 GLY B N 1
ATOM 2648 C CA . GLY B 1 87 ? -4.793 6.835 51.382 1.00 13.39 87 GLY B CA 1
ATOM 2649 C C . GLY B 1 87 ? -3.511 6.239 51.929 1.00 18.16 87 GLY B C 1
ATOM 2650 O O . GLY B 1 87 ? -3.201 6.400 53.113 1.00 17.05 87 GLY B O 1
ATOM 2651 N N . GLY B 1 88 ? -2.755 5.532 51.099 1.00 15.11 88 GLY B N 1
ATOM 2652 C CA . GLY B 1 88 ? -1.653 4.776 51.665 1.00 19.21 88 GLY B CA 1
ATOM 2653 C C . GLY B 1 88 ? -0.463 4.554 50.760 1.00 19.45 88 GLY B C 1
ATOM 2654 O O . GLY B 1 88 ? 0.441 3.774 51.106 1.00 17.58 88 GLY B O 1
ATOM 2655 N N . GLY B 1 89 ? -0.443 5.241 49.615 1.00 15.33 89 GLY B N 1
ATOM 2656 C CA . GLY B 1 89 ? 0.666 5.151 48.686 1.00 17.12 89 GLY B CA 1
ATOM 2657 C C . GLY B 1 89 ? 0.495 4.090 47.623 1.00 16.25 89 GLY B C 1
ATOM 2658 O O . GLY B 1 89 ? 1.439 3.830 46.861 1.00 18.24 89 GLY B O 1
ATOM 2659 N N . PHE B 1 90 ? -0.681 3.470 47.548 1.00 14.74 90 PHE B N 1
ATOM 2660 C CA . PHE B 1 90 ? -0.917 2.363 46.629 1.00 15.53 90 PHE B CA 1
ATOM 2661 C C . PHE B 1 90 ? -1.719 2.808 45.414 1.00 14.47 90 PHE B C 1
ATOM 2662 O O . PHE B 1 90 ? -1.217 2.675 44.294 1.00 14.39 90 PHE B O 1
ATOM 2670 N N . ARG B 1 91 ? -2.928 3.374 45.616 1.00 14.33 91 ARG B N 1
ATOM 2671 C CA . ARG B 1 91 ? -3.676 3.941 44.489 1.00 11.71 91 ARG B CA 1
ATOM 2672 C C . ARG B 1 91 ? -2.858 5.011 43.761 1.00 13.21 91 ARG B C 1
ATOM 2673 O O . ARG B 1 91 ? -2.942 5.137 42.535 1.00 15.34 91 ARG B O 1
ATOM 2681 N N . SER B 1 92 ? -2.080 5.817 44.502 1.00 13.06 92 SER B N 1
ATOM 2682 C CA . SER B 1 92 ? -1.371 6.918 43.849 1.00 12.65 92 SER B CA 1
ATOM 2683 C C . SER B 1 92 ? -0.258 6.412 42.943 1.00 14.14 92 SER B C 1
ATOM 2684 O O . SER B 1 92 ? 0.077 7.077 41.959 1.00 10.76 92 SER B O 1
ATOM 2687 N N . ALA B 1 93 ? 0.309 5.236 43.248 1.00 12.23 93 ALA B N 1
ATOM 2688 C CA . ALA B 1 93 ? 1.296 4.634 42.352 1.00 12.75 93 ALA B CA 1
ATOM 2689 C C . ALA B 1 93 ? 0.636 4.182 41.055 1.00 13.51 93 ALA B C 1
ATOM 2690 O O . ALA B 1 93 ? 1.208 4.349 39.972 1.00 11.35 93 ALA B O 1
ATOM 2692 N N . LEU B 1 94 ? -0.573 3.616 41.139 1.00 11.11 94 LEU B N 1
ATOM 2693 C CA . LEU B 1 94 ? -1.293 3.271 39.911 1.00 12.44 94 LEU B CA 1
ATOM 2694 C C . LEU B 1 94 ? -1.580 4.516 39.083 1.00 15.03 94 LEU B C 1
ATOM 2695 O O . LEU B 1 94 ? -1.478 4.480 37.847 1.00 14.27 94 LEU B O 1
ATOM 2700 N N . VAL B 1 95 ? -1.959 5.622 39.746 1.00 11.34 95 VAL B N 1
ATOM 2701 C CA . VAL B 1 95 ? -2.214 6.878 39.029 1.00 12.45 95 VAL B CA 1
ATOM 2702 C C . VAL B 1 95 ? -0.942 7.372 38.356 1.00 12.67 95 VAL B C 1
ATOM 2703 O O . VAL B 1 95 ? -0.942 7.719 37.169 1.00 12.40 95 VAL B O 1
ATOM 2707 N N . ALA B 1 96 ? 0.155 7.459 39.113 1.00 10.34 96 ALA B N 1
ATOM 2708 C CA . ALA B 1 96 ? 1.383 7.970 38.506 1.00 12.19 96 ALA B CA 1
ATOM 2709 C C . ALA B 1 96 ? 1.812 7.110 37.317 1.00 16.51 96 ALA B C 1
ATOM 2710 O O . ALA B 1 96 ? 2.275 7.632 36.289 1.00 13.72 96 ALA B O 1
ATOM 2712 N N . ASP B 1 97 ? 1.660 5.785 37.432 1.00 13.21 97 ASP B N 1
ATOM 2713 C CA . ASP B 1 97 ? 2.085 4.918 36.342 1.00 13.60 97 ASP B CA 1
ATOM 2714 C C . ASP B 1 97 ? 1.206 5.097 35.115 1.00 13.81 97 ASP B C 1
ATOM 2715 O O . ASP B 1 97 ? 1.692 5.044 33.978 1.00 14.51 97 ASP B O 1
ATOM 2720 N N . LYS B 1 98 ? -0.097 5.320 35.319 1.00 13.80 98 LYS B N 1
ATOM 2721 C CA . LYS B 1 98 ? -0.992 5.526 34.181 1.00 14.26 98 LYS B CA 1
ATOM 2722 C C . LYS B 1 98 ? -0.697 6.852 33.485 1.00 15.26 98 LYS B C 1
ATOM 2723 O O . LYS B 1 98 ? -0.705 6.933 32.252 1.00 13.85 98 LYS B O 1
ATOM 2729 N N . LEU B 1 99 ? -0.410 7.897 34.258 1.00 12.38 99 LEU B N 1
ATOM 2730 C CA . LEU B 1 99 ? -0.089 9.182 33.642 1.00 11.22 99 LEU B CA 1
ATOM 2731 C C . LEU B 1 99 ? 1.260 9.104 32.933 1.00 13.69 99 LEU B C 1
ATOM 2732 O O . LEU B 1 99 ? 1.444 9.682 31.854 1.00 12.72 99 LEU B O 1
ATOM 2737 N N . ARG B 1 100 ? 2.195 8.342 33.495 1.00 12.51 100 ARG B N 1
ATOM 2738 C CA . ARG B 1 100 ? 3.455 8.087 32.804 1.00 12.76 100 ARG B CA 1
ATOM 2739 C C . ARG B 1 100 ? 3.204 7.406 31.465 1.00 18.44 100 ARG B C 1
ATOM 2740 O O . ARG B 1 100 ? 3.816 7.757 30.447 1.00 15.72 100 ARG B O 1
ATOM 2748 N N . GLU B 1 101 ? 2.279 6.440 31.443 1.00 15.94 101 GLU B N 1
ATOM 2749 C CA . GLU B 1 101 ? 1.933 5.755 30.198 1.00 14.57 101 GLU B CA 1
ATOM 2750 C C . GLU B 1 101 ? 1.383 6.725 29.153 1.00 15.47 101 GLU B C 1
ATOM 2751 O O . GLU B 1 101 ? 1.560 6.507 27.951 1.00 15.63 101 GLU B O 1
ATOM 2765 N N . GLY B 1 103 ? 2.326 9.754 28.792 1.00 17.19 103 GLY B N 1
ATOM 2766 C CA . GLY B 1 103 ? 3.344 10.714 28.401 1.00 15.91 103 GLY B CA 1
ATOM 2767 C C . GLY B 1 103 ? 3.702 11.746 29.457 1.00 15.24 103 GLY B C 1
ATOM 2768 O O . GLY B 1 103 ? 4.567 12.591 29.190 1.00 15.67 103 GLY B O 1
ATOM 2769 N N . TYR B 1 104 ? 3.068 11.721 30.630 1.00 16.26 104 TYR B N 1
ATOM 2770 C CA . TYR B 1 104 ? 3.419 12.610 31.744 1.00 17.05 104 TYR B CA 1
ATOM 2771 C C . TYR B 1 104 ? 4.493 11.915 32.571 1.00 17.51 104 TYR B C 1
ATOM 2772 O O . TYR B 1 104 ? 4.198 11.155 33.498 1.00 19.08 104 TYR B O 1
ATOM 2781 N N . LYS B 1 105 ? 5.754 12.193 32.256 1.00 18.86 105 LYS B N 1
ATOM 2782 C CA . LYS B 1 105 ? 6.834 11.451 32.894 1.00 22.54 105 LYS B CA 1
ATOM 2783 C C . LYS B 1 105 ? 7.312 12.096 34.176 1.00 21.26 105 LYS B C 1
ATOM 2784 O O . LYS B 1 105 ? 8.015 11.437 34.950 1.00 19.95 105 LYS B O 1
ATOM 2790 N N . ASN B 1 106 ? 6.979 13.367 34.394 1.00 16.25 106 ASN B N 1
ATOM 2791 C CA . ASN B 1 106 ? 7.469 14.133 35.544 1.00 13.02 106 ASN B CA 1
ATOM 2792 C C . ASN B 1 106 ? 6.545 13.928 36.733 1.00 15.08 106 ASN B C 1
ATOM 2793 O O . ASN B 1 106 ? 5.997 14.873 37.306 1.00 15.04 106 ASN B O 1
ATOM 2798 N N . VAL B 1 107 ? 6.349 12.659 37.100 1.00 15.70 107 VAL B N 1
ATOM 2799 C CA . VAL B 1 107 ? 5.358 12.285 38.098 1.00 14.80 107 VAL B CA 1
ATOM 2800 C C . VAL B 1 107 ? 6.024 11.546 39.247 1.00 15.20 107 VAL B C 1
ATOM 2801 O O . VAL B 1 107 ? 7.001 10.809 39.063 1.00 16.71 107 VAL B O 1
ATOM 2805 N N . ILE B 1 108 ? 5.486 11.764 40.452 1.00 12.38 108 ILE B N 1
ATOM 2806 C CA . ILE B 1 108 ? 6.016 11.193 41.679 1.00 10.94 108 ILE B CA 1
ATOM 2807 C C . ILE B 1 108 ? 4.845 10.754 42.540 1.00 13.03 108 ILE B C 1
ATOM 2808 O O . ILE B 1 108 ? 3.874 11.505 42.706 1.00 12.53 108 ILE B O 1
ATOM 2813 N N . SER B 1 109 ? 4.934 9.546 43.102 1.00 13.40 109 SER B N 1
ATOM 2814 C C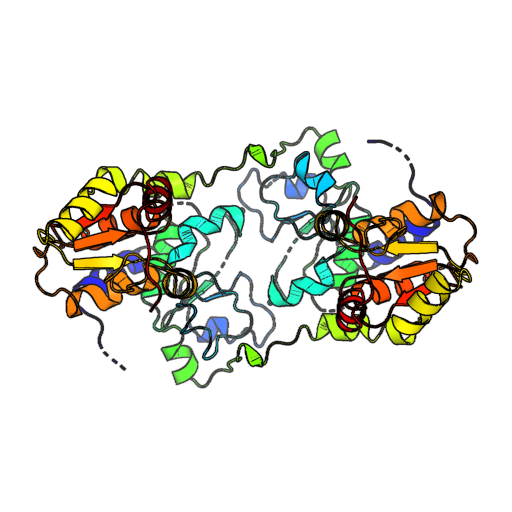A . SER B 1 109 ? 3.940 9.075 44.058 1.00 13.02 109 SER B CA 1
ATOM 2815 C C . SER B 1 109 ? 4.473 9.191 45.489 1.00 11.86 109 SER B C 1
ATOM 2816 O O . SER B 1 109 ? 5.632 8.860 45.761 1.00 13.44 109 SER B O 1
ATOM 2819 N N . VAL B 1 110 ? 3.626 9.664 46.404 1.00 13.43 110 VAL B N 1
ATOM 2820 C CA . VAL B 1 110 ? 4.036 9.921 47.787 1.00 12.85 110 VAL B CA 1
ATOM 2821 C C . VAL B 1 110 ? 3.887 8.625 48.580 1.00 12.25 110 VAL B C 1
ATOM 2822 O O . VAL B 1 110 ? 2.779 8.234 48.966 1.00 15.57 110 VAL B O 1
ATOM 2826 N N . ASP B 1 111 ? 5.012 7.955 48.840 1.00 12.09 111 ASP B N 1
ATOM 2827 C CA . ASP B 1 111 ? 4.972 6.685 49.556 1.00 14.58 111 ASP B CA 1
ATOM 2828 C C . ASP B 1 111 ? 4.305 6.861 50.922 1.00 15.83 111 ASP B C 1
ATOM 2829 O O . ASP B 1 111 ? 4.534 7.853 51.620 1.00 17.67 111 ASP B O 1
ATOM 2834 N N . GLY B 1 112 ? 3.422 5.929 51.280 1.00 11.80 112 GLY B N 1
ATOM 2835 C CA . GLY B 1 112 ? 2.763 5.966 52.576 1.00 15.60 112 GLY B CA 1
ATOM 2836 C C . GLY B 1 112 ? 1.508 6.820 52.615 1.00 18.25 112 GLY B C 1
ATOM 2837 O O . GLY B 1 112 ? 0.622 6.566 53.440 1.00 14.73 112 GLY B O 1
ATOM 2838 N N . GLY B 1 113 ? 1.408 7.815 51.740 1.00 15.88 113 GLY B N 1
ATOM 2839 C CA . GLY B 1 113 ? 0.173 8.586 51.564 1.00 13.86 113 GLY B CA 1
ATOM 2840 C C . GLY B 1 113 ? -0.348 9.281 52.815 1.00 17.09 113 GLY B C 1
ATOM 2841 O O . GLY B 1 113 ? 0.387 9.630 53.737 1.00 14.19 113 GLY B O 1
ATOM 2842 N N . TRP B 1 114 ? -1.669 9.488 52.816 1.00 12.19 114 TRP B N 1
ATOM 2843 C CA . TRP B 1 114 ? -2.378 10.135 53.915 1.00 13.55 114 TRP B CA 1
ATOM 2844 C C . TRP B 1 114 ? -2.156 9.424 55.247 1.00 14.92 114 TRP B C 1
ATOM 2845 O O . TRP B 1 114 ? -2.060 10.073 56.299 1.00 16.81 114 TRP B O 1
ATOM 2856 N N . ARG B 1 115 ? -2.106 8.088 55.238 1.00 15.20 115 ARG B N 1
ATOM 2857 C CA . ARG B 1 115 ? -1.877 7.367 56.482 1.00 16.11 115 ARG B CA 1
ATOM 2858 C C . ARG B 1 115 ? -0.520 7.713 57.081 1.00 15.60 115 ARG B C 1
ATOM 2859 O O . ARG B 1 115 ? -0.418 7.954 58.284 1.00 16.22 115 ARG B O 1
ATOM 2867 N N . ALA B 1 116 ? 0.549 7.737 56.261 1.00 15.37 116 ALA B N 1
ATOM 2868 C CA . ALA B 1 116 ? 1.861 8.085 56.826 1.00 15.54 116 ALA B CA 1
ATOM 2869 C C . ALA B 1 116 ? 1.917 9.558 57.237 1.00 16.68 116 ALA B C 1
ATOM 2870 O O . ALA B 1 116 ? 2.565 9.906 58.226 1.00 15.26 116 ALA B O 1
ATOM 2872 N N . TRP B 1 117 ? 1.264 10.427 56.462 1.00 15.04 117 TRP B N 1
ATOM 2873 C CA . TRP B 1 117 ? 1.157 11.842 56.794 1.00 17.83 117 TRP B CA 1
ATOM 2874 C C . TRP B 1 117 ? 0.598 12.023 58.191 1.00 19.65 117 TRP B C 1
ATOM 2875 O O . TRP B 1 117 ? 1.191 12.713 59.038 1.00 17.46 117 TRP B O 1
ATOM 2886 N N . ASN B 1 118 ? -0.532 11.365 58.471 1.00 16.88 118 ASN B N 1
ATOM 2887 C CA . ASN B 1 118 ? -1.138 11.512 59.790 1.00 18.97 118 ASN B CA 1
ATOM 2888 C C . ASN B 1 118 ? -0.402 10.724 60.861 1.00 18.91 118 ASN B C 1
ATOM 2889 O O . ASN B 1 118 ? -0.403 11.148 62.017 1.00 17.57 118 ASN B O 1
ATOM 2894 N N . ALA B 1 119 ? 0.237 9.598 60.514 1.00 15.49 119 ALA B N 1
ATOM 2895 C CA . ALA B 1 119 ? 1.017 8.885 61.528 1.00 20.74 119 ALA B CA 1
ATOM 2896 C C . ALA B 1 119 ? 2.133 9.757 62.092 1.00 20.31 119 ALA B C 1
ATOM 2897 O O . ALA B 1 119 ? 2.478 9.638 63.275 1.00 18.92 119 ALA B O 1
ATOM 2899 N N . LYS B 1 120 ? 2.690 10.652 61.278 1.00 17.52 120 LYS B N 1
ATOM 2900 C CA . LYS B 1 120 ? 3.727 11.571 61.719 1.00 18.46 120 LYS B CA 1
ATOM 2901 C C . LYS B 1 120 ? 3.171 12.867 62.295 1.00 20.09 120 LYS B C 1
ATOM 2902 O O . LYS B 1 120 ? 3.952 13.734 62.698 1.00 21.34 120 LYS B O 1
ATOM 2908 N N . GLY B 1 121 ? 1.850 13.019 62.353 1.00 19.08 121 GLY B N 1
ATOM 2909 C CA . GLY B 1 121 ? 1.266 14.193 62.977 1.00 20.58 121 GLY B CA 1
ATOM 2910 C C . GLY B 1 121 ? 1.438 15.468 62.183 1.00 20.58 121 GLY B C 1
ATOM 2911 O O . GLY B 1 121 ? 1.409 16.560 62.757 1.00 18.74 121 GLY B O 1
ATOM 2912 N N . TYR B 1 122 ? 1.594 15.359 60.871 1.00 18.35 122 TYR B N 1
ATOM 2913 C CA . TYR B 1 122 ? 1.765 16.542 60.043 1.00 17.27 122 TYR B CA 1
ATOM 2914 C C . TYR B 1 122 ? 0.439 17.290 59.878 1.00 19.95 122 TYR B C 1
ATOM 2915 O O . TYR B 1 122 ? -0.643 16.705 60.006 1.00 19.33 122 TYR B O 1
ATOM 2924 N N . PRO B 1 123 ? 0.503 18.593 59.597 1.00 22.40 123 PRO B N 1
ATOM 2925 C CA . PRO B 1 123 ? -0.724 19.408 59.579 1.00 25.14 123 PRO B CA 1
ATOM 2926 C C . PRO B 1 123 ? -1.644 19.059 58.422 1.00 19.93 123 PRO B C 1
ATOM 2927 O O . PRO B 1 123 ? -1.207 18.679 57.333 1.00 20.09 123 PRO B O 1
ATOM 2931 N N . THR B 1 124 ? -2.942 19.207 58.674 1.00 15.63 124 THR B N 1
ATOM 2932 C CA . THR B 1 124 ? -3.969 18.898 57.689 1.00 15.91 124 THR B CA 1
ATOM 2933 C C . THR B 1 124 ? -4.914 20.087 57.587 1.00 23.88 124 THR B C 1
ATOM 2934 O O . THR B 1 124 ? -4.936 20.963 58.460 1.00 22.47 124 THR B O 1
ATOM 2938 N N . VAL B 1 125 ? -5.702 20.089 56.514 1.00 23.42 125 VAL B N 1
ATOM 2939 C CA . VAL B 1 125 ? -6.700 21.112 56.223 1.00 22.08 125 VAL B CA 1
ATOM 2940 C C . VAL B 1 125 ? -8.051 20.425 56.150 1.00 27.24 125 VAL B C 1
ATOM 2941 O O . VAL B 1 125 ? -8.157 19.348 55.563 1.00 26.30 125 VAL B O 1
ATOM 2945 N N . SER B 1 126 ? -9.117 21.067 56.739 1.00 27.59 126 SER B N 1
ATOM 2946 C CA . SER B 1 126 ? -10.439 20.563 56.374 1.00 33.28 126 SER B CA 1
ATOM 2947 C C . SER B 1 126 ? -11.035 21.375 55.223 1.00 36.49 126 SER B C 1
ATOM 2948 O O . SER B 1 126 ? -10.725 22.559 55.069 1.00 41.40 126 SER B O 1
ATOM 2951 N N . PRO B 1 127 ? -11.871 20.778 54.364 1.00 41.46 127 PRO B N 1
ATOM 2952 C CA . PRO B 1 127 ? -12.484 21.576 53.286 1.00 43.97 127 PRO B CA 1
ATOM 2953 C C . PRO B 1 127 ? -13.258 22.781 53.790 1.00 48.07 127 PRO B C 1
ATOM 2954 O O . PRO B 1 127 ? -13.313 23.806 53.094 1.00 47.46 127 PRO B O 1
ATOM 2958 N N . ASN B 1 128 ? -13.836 22.710 54.990 1.00 42.72 128 ASN B N 1
ATOM 2959 C CA . ASN B 1 128 ? -14.518 23.876 55.537 1.00 42.38 128 ASN B CA 1
ATOM 2960 C C . ASN B 1 128 ? -13.569 24.929 56.101 1.00 36.92 128 ASN B C 1
ATOM 2961 O O . ASN B 1 128 ? -14.017 26.043 56.384 1.00 41.22 128 ASN B O 1
ATOM 2966 N N . GLN B 1 129 ? -12.283 24.618 56.270 1.00 39.16 129 GLN B N 1
ATOM 2967 C CA . GLN B 1 129 ? -11.325 25.639 56.688 1.00 41.94 129 GLN B CA 1
ATOM 2968 C C . GLN B 1 129 ? -11.021 26.612 55.562 1.00 38.75 129 GLN B C 1
ATOM 2969 O O . GLN B 1 129 ? -10.592 27.740 55.824 1.00 34.93 129 GLN B O 1
ATOM 2975 N N . PHE B 1 130 ? -11.199 26.184 54.313 1.00 33.84 130 PHE B N 1
ATOM 2976 C CA . PHE B 1 130 ? -10.681 26.962 53.196 1.00 30.62 130 PHE B CA 1
ATOM 2977 C C . PHE B 1 130 ? -11.325 28.342 53.138 1.00 23.24 130 PHE B C 1
ATOM 2978 O O . PHE B 1 130 ? -12.547 28.486 53.217 1.00 26.94 130 PHE B O 1
ATOM 2986 N N . ARG B 1 131 ? -10.488 29.356 52.961 1.00 23.31 131 ARG B N 1
ATOM 2987 C CA . ARG B 1 131 ? -10.949 30.699 52.724 1.00 26.48 131 ARG B CA 1
ATOM 2988 C C . ARG B 1 131 ? -9.947 31.298 51.746 1.00 23.75 131 ARG B C 1
ATOM 2989 O O . ARG B 1 131 ? -8.730 31.101 51.909 1.00 22.49 131 ARG B O 1
ATOM 2997 N N . PRO B 1 132 ? -10.416 32.008 50.706 1.00 23.12 132 PRO B N 1
ATOM 2998 C CA . PRO B 1 132 ? -9.449 32.687 49.812 1.00 22.50 132 PRO B CA 1
ATOM 2999 C C . PRO B 1 132 ? -8.936 33.948 50.492 1.00 17.20 132 PRO B C 1
ATOM 3000 O O . PRO B 1 132 ? -9.277 35.084 50.144 1.00 18.10 132 PRO B O 1
ATOM 3004 N N . ASN B 1 133 ? -8.081 33.718 51.488 1.00 15.90 133 ASN B N 1
ATOM 3005 C CA . ASN B 1 133 ? -7.641 34.783 52.381 1.00 22.99 133 ASN B CA 1
ATOM 3006 C C . ASN B 1 133 ? -6.977 35.935 51.634 1.00 21.28 133 ASN B C 1
ATOM 3007 O O . ASN B 1 133 ? -7.191 37.103 51.988 1.00 18.04 133 ASN B O 1
ATOM 3012 N N . GLU B 1 134 ? -6.099 35.632 50.664 1.00 16.01 134 GLU B N 1
ATOM 3013 C CA . GLU B 1 134 ? -5.393 36.717 49.977 1.00 14.76 134 GLU B CA 1
ATOM 3014 C C . GLU B 1 134 ? -6.339 37.507 49.086 1.00 15.07 134 GLU B C 1
ATOM 3015 O O . GLU B 1 134 ? -6.218 38.737 48.979 1.00 15.21 134 GLU B O 1
ATOM 3021 N N . PHE B 1 135 ? -7.262 36.815 48.413 1.00 11.65 135 PHE B N 1
ATOM 3022 C CA . PHE B 1 135 ? -8.283 37.509 47.630 1.00 13.26 135 PHE B CA 1
ATOM 3023 C C . PHE B 1 135 ? -9.134 38.408 48.524 1.00 18.61 135 PHE B C 1
ATOM 3024 O O . PHE B 1 135 ? -9.395 39.569 48.189 1.00 15.11 135 PHE B O 1
ATOM 3032 N N . LEU B 1 136 ? -9.553 37.902 49.685 1.00 18.94 136 LEU B N 1
ATOM 3033 C CA . LEU B 1 136 ? -10.394 38.725 50.553 1.00 16.08 136 LEU B CA 1
ATOM 3034 C C . LEU B 1 136 ? -9.617 39.905 51.125 1.00 15.90 136 LEU B C 1
ATOM 3035 O O . LEU B 1 136 ? -10.200 40.964 51.371 1.00 19.08 136 LEU B O 1
ATOM 3040 N N . LYS B 1 137 ? -8.304 39.748 51.324 1.00 17.95 137 LYS B N 1
ATOM 3041 C CA . LYS B 1 137 ? -7.476 40.865 51.770 1.00 21.21 137 LYS B CA 1
ATOM 3042 C C . LYS B 1 137 ? -7.414 41.961 50.710 1.00 19.16 137 LYS B C 1
ATOM 3043 O O . LYS B 1 137 ? -7.552 43.151 51.024 1.00 16.88 137 LYS B O 1
ATOM 3049 N N . LEU B 1 138 ? -7.215 41.572 49.443 1.00 15.27 138 LEU B N 1
ATOM 3050 C CA . LEU B 1 138 ? -7.252 42.534 48.340 1.00 16.51 138 LEU B CA 1
ATOM 3051 C C . LEU B 1 138 ? -8.594 43.250 48.275 1.00 17.41 138 LEU B C 1
ATOM 3052 O O . LEU B 1 138 ? -8.643 44.455 48.020 1.00 15.24 138 LEU B O 1
ATOM 3057 N N . VAL B 1 139 ? -9.701 42.510 48.453 1.00 13.28 139 VAL B N 1
ATOM 3058 C CA . VAL B 1 139 ? -11.029 43.124 48.391 1.00 16.95 139 VAL B CA 1
ATOM 3059 C C . VAL B 1 139 ? -11.199 44.157 49.500 1.00 17.47 139 VAL B C 1
ATOM 3060 O O . VAL B 1 139 ? -11.709 45.258 49.272 1.00 17.48 139 VAL B O 1
ATOM 3064 N N . ASN B 1 140 ? -10.808 43.801 50.729 1.00 14.38 140 ASN B N 1
ATOM 3065 C CA . ASN B 1 140 ? -10.896 44.746 51.837 1.00 17.52 140 ASN B CA 1
ATOM 3066 C C . ASN B 1 140 ? -9.980 45.938 51.602 1.00 19.69 140 ASN B C 1
ATOM 3067 O O . ASN B 1 140 ? -10.326 47.071 51.947 1.00 18.14 140 ASN B O 1
ATOM 3072 N N A ASN B 1 141 ? -8.811 45.676 51.018 0.54 19.41 141 ASN B N 1
ATOM 3073 N N B ASN B 1 141 ? -8.805 45.700 51.010 0.46 19.41 141 ASN B N 1
ATOM 3074 C CA A ASN B 1 141 ? -7.891 46.721 50.583 0.54 19.51 141 ASN B CA 1
ATOM 3075 C CA B ASN B 1 141 ? -7.938 46.808 50.609 0.46 19.28 141 ASN B CA 1
ATOM 3076 C C A ASN B 1 141 ? -8.589 47.725 49.661 0.54 15.94 141 ASN B C 1
ATOM 3077 C C B ASN B 1 141 ? -8.675 47.764 49.691 0.46 16.11 141 ASN B C 1
ATOM 3078 O O A ASN B 1 141 ? -8.486 48.945 49.848 0.54 18.11 141 ASN B O 1
ATOM 3079 O O B ASN B 1 141 ? -8.652 48.988 49.883 0.46 17.24 141 ASN B O 1
ATOM 3088 N N . ALA B 1 142 ? -9.314 47.219 48.663 1.00 12.34 142 ALA B N 1
ATOM 3089 C CA . ALA B 1 142 ? -10.029 48.073 47.720 1.00 14.04 142 ALA B CA 1
ATOM 3090 C C . ALA B 1 142 ? -11.192 48.806 48.392 1.00 17.93 142 ALA B C 1
ATOM 3091 O O . ALA B 1 142 ? -11.379 50.012 48.180 1.00 14.49 142 ALA B O 1
ATOM 3093 N N . LYS B 1 143 ? -12.000 48.089 49.194 1.00 14.69 143 LYS B N 1
ATOM 3094 C CA . LYS B 1 143 ? -13.155 48.716 49.829 1.00 16.22 143 LYS B CA 1
ATOM 3095 C C . LYS B 1 143 ? -12.752 49.875 50.731 1.00 23.20 143 LYS B C 1
ATOM 3096 O O . LYS B 1 143 ? -13.517 50.828 50.891 1.00 19.35 143 LYS B O 1
ATOM 3102 N N . THR B 1 144 ? -11.568 49.812 51.340 1.00 17.67 144 THR B N 1
ATOM 3103 C CA . THR B 1 144 ? -11.104 50.934 52.151 1.00 17.94 144 THR B CA 1
ATOM 3104 C C . THR B 1 144 ? -10.999 52.215 51.340 1.00 20.85 144 THR B C 1
ATOM 3105 O O . THR B 1 144 ? -11.233 53.310 51.869 1.00 22.85 144 THR B O 1
ATOM 3109 N N . GLN B 1 145 ? -10.690 52.103 50.051 1.00 18.89 145 GLN B N 1
ATOM 3110 C CA . GLN B 1 145 ? -10.359 53.273 49.250 1.00 22.81 145 GLN B CA 1
ATOM 3111 C C . GLN B 1 145 ? -11.495 53.774 48.379 1.00 17.44 145 GLN B C 1
ATOM 3112 O O . GLN B 1 145 ? -11.376 54.873 47.824 1.00 19.32 145 GLN B O 1
ATOM 3118 N N . ILE B 1 146 ? -12.567 53.002 48.200 1.00 18.29 146 ILE B N 1
ATOM 3119 C CA . ILE B 1 146 ? -13.549 53.295 47.164 1.00 15.30 146 ILE B CA 1
ATOM 3120 C C . ILE B 1 146 ? -14.866 53.708 47.811 1.00 16.18 146 ILE B C 1
ATOM 3121 O O . ILE B 1 146 ? -15.050 53.614 49.017 1.00 18.78 146 ILE B O 1
ATOM 3126 N N . LYS B 1 147 ? -15.805 54.139 46.974 1.00 18.15 147 LYS B N 1
ATOM 3127 C CA . LYS B 1 147 ? -17.170 54.403 47.407 1.00 20.86 147 LYS B CA 1
ATOM 3128 C C . LYS B 1 147 ? -18.051 53.241 46.979 1.00 18.28 147 LYS B C 1
ATOM 3129 O O . LYS B 1 147 ? -17.850 52.670 45.905 1.00 19.76 147 LYS B O 1
ATOM 3135 N N . GLU B 1 148 ? -19.022 52.893 47.821 1.00 20.41 148 GLU B N 1
ATOM 3136 C CA . GLU B 1 148 ? -19.978 51.842 47.504 1.00 18.39 148 GLU B CA 1
ATOM 3137 C C . GLU B 1 148 ? -21.390 52.362 47.721 1.00 19.15 148 GLU B C 1
ATOM 3138 O O . GLU B 1 148 ? -21.615 53.264 48.531 1.00 24.09 148 GLU B O 1
ATOM 3144 N N . CYS B 1 149 ? -22.343 51.786 46.993 1.00 20.78 149 CYS B N 1
ATOM 3145 C CA . CYS B 1 149 ? -23.751 52.045 47.262 1.00 22.73 149 CYS B CA 1
ATOM 3146 C C . CYS B 1 149 ? -24.503 50.724 47.173 1.00 21.23 149 CYS B C 1
ATOM 3147 O O . CYS B 1 149 ? -23.984 49.729 46.666 1.00 21.44 149 CYS B O 1
ATOM 3150 N N . SER B 1 150 ? -25.734 50.712 47.685 1.00 19.59 150 SER B N 1
ATOM 3151 C CA . SER B 1 150 ? -26.458 49.454 47.781 1.00 20.54 150 SER B CA 1
ATOM 3152 C C . SER B 1 150 ? -27.134 49.119 46.449 1.00 23.87 150 SER B C 1
ATOM 3153 O O . SER B 1 150 ? -27.284 49.969 45.567 1.00 19.89 150 SER B O 1
ATOM 3156 N N . THR B 1 151 ? -27.575 47.862 46.321 1.00 18.26 151 THR B N 1
ATOM 3157 C CA . THR B 1 151 ? -28.408 47.496 45.175 1.00 18.53 151 THR B CA 1
ATOM 3158 C C . THR B 1 151 ? -29.710 48.293 45.160 1.00 21.44 151 THR B C 1
ATOM 3159 O O . THR B 1 151 ? -30.182 48.704 44.090 1.00 21.79 151 THR B O 1
ATOM 3163 N N . THR B 1 152 ? -30.300 48.529 46.339 1.00 19.35 152 THR B N 1
ATOM 3164 C CA . THR B 1 152 ? -31.551 49.285 46.424 1.00 24.70 152 THR B CA 1
ATOM 3165 C C . THR B 1 152 ? -31.357 50.731 45.973 1.00 28.44 152 THR B C 1
ATOM 3166 O O . THR B 1 152 ? -32.217 51.291 45.282 1.00 25.38 152 THR B O 1
ATOM 3170 N N . GLU B 1 153 ? -30.231 51.352 46.343 1.00 24.34 153 GLU B N 1
ATOM 3171 C CA . GLU B 1 153 ? -29.959 52.701 45.856 1.00 29.47 153 GLU B CA 1
ATOM 3172 C C . GLU B 1 153 ? -29.894 52.725 44.331 1.00 24.87 153 GLU B C 1
ATOM 3173 O O . GLU B 1 153 ? -30.487 53.598 43.685 1.00 25.97 153 GLU B O 1
ATOM 3179 N N . LEU B 1 154 ? -29.180 51.767 43.732 1.00 24.24 154 LEU B N 1
ATOM 3180 C CA . LEU B 1 154 ? -29.108 51.724 42.275 1.00 23.40 154 LEU B CA 1
ATOM 3181 C C . LEU B 1 154 ? -30.473 51.429 41.664 1.00 26.52 154 LEU B C 1
ATOM 3182 O O . LEU B 1 154 ? -30.887 52.078 40.691 1.00 24.84 154 LEU B O 1
ATOM 3187 N N . TYR B 1 155 ? -31.187 50.445 42.226 1.00 18.72 155 TYR B N 1
ATOM 3188 C CA . TYR B 1 155 ? -32.524 50.104 41.733 1.00 20.79 155 TYR B CA 1
ATOM 3189 C C . TYR B 1 155 ? -33.462 51.307 41.777 1.00 24.51 155 TYR B C 1
ATOM 3190 O O . TYR B 1 155 ? -34.165 51.601 40.795 1.00 25.06 155 TYR B O 1
ATOM 3199 N N . ASN B 1 156 ? -33.499 52.009 42.917 1.00 26.71 156 ASN B N 1
ATOM 3200 C CA . ASN B 1 156 ? -34.372 53.171 43.058 1.00 30.75 156 ASN B CA 1
ATOM 3201 C C . ASN B 1 156 ? -34.004 54.257 42.062 1.00 36.70 156 ASN B C 1
ATOM 3202 O O . ASN B 1 156 ? -34.884 54.912 41.488 1.00 35.88 156 ASN B O 1
ATOM 3207 N N . LYS B 1 157 ? -32.705 54.469 41.848 1.00 32.22 157 LYS B N 1
ATOM 3208 C CA . LYS B 1 157 ? -32.278 55.487 40.897 1.00 36.36 157 LYS B CA 1
ATOM 3209 C C . LYS B 1 157 ? -32.745 55.153 39.489 1.00 34.26 157 LYS B C 1
ATOM 3210 O O . LYS B 1 157 ? -33.249 56.026 38.773 1.00 34.56 157 LYS B O 1
ATOM 3216 N N . ILE B 1 158 ? -32.604 53.889 39.083 1.00 30.28 158 ILE B N 1
ATOM 3217 C CA . ILE B 1 158 ? -33.028 53.487 37.743 1.00 29.24 158 ILE B CA 1
ATOM 3218 C C . ILE B 1 158 ? -34.532 53.669 37.578 1.00 30.40 158 ILE B C 1
ATOM 3219 O O . ILE B 1 158 ? -34.999 54.183 36.556 1.00 34.56 158 ILE B O 1
ATOM 3224 N N . ASN B 1 159 ? -35.315 53.260 38.576 1.00 30.14 159 ASN B N 1
ATOM 3225 C CA . ASN B 1 159 ? -36.769 53.318 38.462 1.00 35.97 159 ASN B CA 1
ATOM 3226 C C . ASN B 1 159 ? -37.342 54.705 38.688 1.00 35.03 159 ASN B C 1
ATOM 3227 O O . ASN B 1 159 ? -38.524 54.917 38.405 1.00 41.34 159 ASN B O 1
ATOM 3232 N N . SER B 1 160 ? -36.555 55.639 39.205 1.00 41.11 160 SER B N 1
ATOM 3233 C CA . SER B 1 160 ? -36.979 57.026 39.330 1.00 44.17 160 SER B CA 1
ATOM 3234 C C . SER B 1 160 ? -36.586 57.860 38.120 1.00 42.26 160 SER B C 1
ATOM 3235 O O . SER B 1 160 ? -36.821 59.074 38.119 1.00 46.27 160 SER B O 1
ATOM 3238 N N . GLN B 1 161 ? -36.023 57.227 37.087 1.00 35.71 161 GLN B N 1
ATOM 3239 C CA . GLN B 1 161 ? -35.337 57.914 35.995 1.00 43.71 161 GLN B CA 1
ATOM 3240 C C . GLN B 1 161 ? -34.425 58.998 36.569 1.00 45.75 161 GLN B C 1
ATOM 3241 O O . GLN B 1 161 ? -34.336 60.117 36.047 1.00 42.15 161 GLN B O 1
ATOM 3247 N N . GLU B 1 162 ? -33.749 58.666 37.669 1.00 38.37 162 GLU B N 1
ATOM 3248 C CA . GLU B 1 162 ? -32.747 59.532 38.268 1.00 44.25 162 GLU B CA 1
ATOM 3249 C C . GLU B 1 162 ? -31.353 58.943 38.120 1.00 37.69 162 GLU B C 1
ATOM 3250 O O . GLU B 1 162 ? -30.453 59.296 38.887 1.00 40.10 162 GLU B O 1
ATOM 3256 N N . LEU B 1 163 ? -31.168 58.038 37.160 1.00 32.26 163 LEU B N 1
ATOM 3257 C CA . LEU B 1 163 ? -29.872 57.401 36.975 1.00 29.97 163 LEU B CA 1
ATOM 3258 C C . LEU B 1 163 ? -28.836 58.450 36.609 1.00 28.54 163 LEU B C 1
ATOM 3259 O O . LEU B 1 163 ? -28.972 59.151 35.601 1.00 34.13 163 LEU B O 1
ATOM 3264 N N . ASP B 1 164 ? -27.794 58.541 37.425 1.00 28.12 164 ASP B N 1
ATOM 3265 C CA . ASP B 1 164 ? -26.829 59.626 37.348 1.00 28.11 164 ASP B CA 1
ATOM 3266 C C . ASP B 1 164 ? -25.446 59.142 36.935 1.00 30.54 164 ASP B C 1
ATOM 3267 O O . ASP B 1 164 ? -24.459 59.861 37.125 1.00 31.78 164 ASP B O 1
ATOM 3272 N N . GLY B 1 165 ? -25.351 57.939 36.381 1.00 21.38 165 GLY B N 1
ATOM 3273 C CA . GLY B 1 165 ? -24.045 57.402 36.055 1.00 19.93 165 GLY B CA 1
ATOM 3274 C C . GLY B 1 165 ? -24.169 56.310 35.016 1.00 21.31 165 GLY B C 1
ATOM 3275 O O . GLY B 1 165 ? -25.256 55.808 34.725 1.00 22.07 165 GLY B O 1
ATOM 3276 N N . ILE B 1 166 ? -23.031 55.953 34.456 1.00 18.09 166 ILE B N 1
ATOM 3277 C CA . ILE B 1 166 ? -22.954 54.864 33.486 1.00 17.39 166 ILE B CA 1
ATOM 3278 C C . ILE B 1 166 ? -22.722 53.565 34.247 1.00 20.88 166 ILE B C 1
ATOM 3279 O O . ILE B 1 166 ? -21.860 53.515 35.131 1.00 19.12 166 ILE B O 1
ATOM 3284 N N . VAL B 1 167 ? -23.466 52.508 33.895 1.00 18.50 167 VAL B N 1
ATOM 3285 C CA . VAL B 1 167 ? -23.449 51.247 34.641 1.00 15.99 167 VAL B CA 1
ATOM 3286 C C . VAL B 1 167 ? -22.724 50.189 33.818 1.00 15.19 167 VAL B C 1
ATOM 3287 O O . VAL B 1 167 ? -23.123 49.881 32.685 1.00 15.40 167 VAL B O 1
ATOM 3291 N N . PHE B 1 168 ? -21.670 49.622 34.398 1.00 13.31 168 PHE B N 1
ATOM 3292 C CA . PHE B 1 168 ? -20.891 48.555 33.774 1.00 12.52 168 PHE B CA 1
ATOM 3293 C C . PHE B 1 168 ? -21.019 47.277 34.593 1.00 11.57 168 PHE B C 1
ATOM 3294 O O . PHE B 1 168 ? -20.857 47.299 35.818 1.00 12.42 168 PHE B O 1
ATOM 3302 N N . ASP B 1 169 ? -21.278 46.170 33.886 1.00 10.89 169 ASP B N 1
ATOM 3303 C CA . ASP B 1 169 ? -21.208 44.816 34.412 1.00 11.77 169 ASP B CA 1
ATOM 3304 C C . ASP B 1 169 ? -19.798 44.298 34.134 1.00 10.57 169 ASP B C 1
ATOM 3305 O O . ASP B 1 169 ? -19.408 44.162 32.965 1.00 11.93 169 ASP B O 1
ATOM 3310 N N . VAL B 1 170 ? -19.008 44.083 35.189 1.00 10.75 170 VAL B N 1
ATOM 3311 C CA . VAL B 1 170 ? -17.595 43.737 35.026 1.00 9.88 170 VAL B CA 1
ATOM 3312 C C . VAL B 1 170 ? -17.370 42.229 35.142 1.00 13.60 170 VAL B C 1
ATOM 3313 O O . VAL B 1 170 ? -16.229 41.788 35.312 1.00 11.74 170 VAL B O 1
ATOM 3317 N N . ARG B 1 171 ? -18.435 41.431 35.042 1.00 12.09 171 ARG B N 1
ATOM 3318 C CA . ARG B 1 171 ? -18.327 39.980 35.066 1.00 11.53 171 ARG B CA 1
ATOM 3319 C C . ARG B 1 171 ? -17.811 39.459 33.717 1.00 12.49 171 ARG B C 1
ATOM 3320 O O . ARG B 1 171 ? -17.478 40.224 32.804 1.00 13.44 171 ARG B O 1
ATOM 3328 N N . GLU B 1 172 ? -17.724 38.136 33.592 1.00 11.51 172 GLU B N 1
ATOM 3329 C CA . GLU B 1 172 ? -17.237 37.511 32.371 1.00 13.76 172 GLU B CA 1
ATOM 3330 C C . GLU B 1 172 ? -18.323 37.511 31.285 1.00 14.54 172 GLU B C 1
ATOM 3331 O O . GLU B 1 172 ? -19.519 37.705 31.561 1.00 16.07 172 GLU B O 1
ATOM 3337 N N . ASP B 1 173 ? -17.895 37.229 30.047 1.00 16.09 173 ASP B N 1
ATOM 3338 C CA . ASP B 1 173 ? -18.828 37.120 28.918 1.00 18.25 173 ASP B CA 1
ATOM 3339 C C . ASP B 1 173 ? -19.991 36.191 29.256 1.00 20.39 173 ASP B C 1
ATOM 3340 O O . ASP B 1 173 ? -21.162 36.543 29.077 1.00 19.06 173 ASP B O 1
ATOM 3345 N N . SER B 1 174 ? -19.680 34.983 29.741 1.00 18.68 174 SER B N 1
ATOM 3346 C CA . SER B 1 174 ? -20.727 33.994 29.991 1.00 21.87 174 SER B CA 1
ATOM 3347 C C . SER B 1 174 ? -21.713 34.465 31.054 1.00 19.78 174 SER B C 1
ATOM 3348 O O . SER B 1 174 ? -22.911 34.157 30.976 1.00 21.97 174 SER B O 1
ATOM 3351 N N . GLU B 1 175 ? -21.225 35.165 32.078 1.00 15.85 175 GLU B N 1
ATOM 3352 C CA . GLU B 1 175 ? -22.095 35.679 33.129 1.00 16.79 175 GLU B CA 1
ATOM 3353 C C . GLU B 1 175 ? -23.033 36.754 32.595 1.00 16.72 175 GLU B C 1
ATOM 3354 O O . GLU B 1 175 ? -24.236 36.732 32.874 1.00 16.59 175 GLU B O 1
ATOM 3360 N N . PHE B 1 176 ? -22.491 37.708 31.837 1.00 14.27 176 PHE B N 1
ATOM 3361 C CA . PHE B 1 176 ? -23.306 38.787 31.274 1.00 16.15 176 PHE B CA 1
ATOM 3362 C C . PHE B 1 176 ? -24.352 38.242 30.319 1.00 19.37 176 PHE B C 1
ATOM 3363 O O . PHE B 1 176 ? -25.508 38.691 30.317 1.00 19.06 176 PHE B O 1
ATOM 3371 N N . ASN B 1 177 ? -23.963 37.277 29.491 1.00 17.95 177 ASN B N 1
ATOM 3372 C CA . ASN B 1 177 ? -24.887 36.752 28.496 1.00 20.92 177 ASN B CA 1
ATOM 3373 C C . ASN B 1 177 ? -26.022 35.960 29.132 1.00 20.51 177 ASN B C 1
ATOM 3374 O O . ASN B 1 177 ? -27.116 35.899 28.566 1.00 25.61 177 ASN B O 1
ATOM 3379 N N . ARG B 1 178 ? -25.797 35.350 30.299 1.00 21.30 178 ARG B N 1
ATOM 3380 C CA . ARG B 1 178 ? -26.891 34.669 30.989 1.00 22.55 178 ARG B CA 1
ATOM 3381 C C . ARG B 1 178 ? -27.996 35.653 31.352 1.00 25.22 178 ARG B C 1
ATOM 3382 O O . ARG B 1 178 ? -29.165 35.465 30.984 1.00 27.30 178 ARG B O 1
ATOM 3390 N N . PHE B 1 179 ? -27.645 36.685 32.114 1.00 19.12 179 PHE B N 1
ATOM 3391 C CA . PHE B 1 179 ? -28.535 37.789 32.465 1.00 21.10 179 PHE B CA 1
ATOM 3392 C C . PHE B 1 179 ? -27.698 38.898 33.080 1.00 18.06 179 PHE B C 1
ATOM 3393 O O . PHE B 1 179 ? -26.600 38.661 33.594 1.00 18.79 179 PHE B O 1
ATOM 3401 N N . HIS B 1 180 ? -28.256 40.106 33.069 1.00 13.75 180 HIS B N 1
ATOM 3402 C CA . HIS B 1 180 ? -27.573 41.255 33.653 1.00 12.91 180 HIS B CA 1
ATOM 3403 C C . HIS B 1 180 ? -28.623 42.273 34.078 1.00 16.18 180 HIS B C 1
ATOM 3404 O O . HIS B 1 180 ? -29.805 42.133 33.757 1.00 17.35 180 HIS B O 1
ATOM 3411 N N . ILE B 1 181 ? -28.181 43.299 34.817 1.00 16.80 181 ILE B N 1
ATOM 3412 C CA . ILE B 1 181 ? -29.064 44.417 35.151 1.00 15.44 181 ILE B CA 1
ATOM 3413 C C . ILE B 1 181 ? -29.416 45.166 33.872 1.00 14.50 181 ILE B C 1
ATOM 3414 O O . ILE B 1 181 ? -28.529 45.537 33.091 1.00 15.58 181 ILE B O 1
ATOM 3419 N N . GLN B 1 182 ? -30.716 45.354 33.635 1.00 15.72 182 GLN B N 1
ATOM 3420 C CA . GLN B 1 182 ? -31.198 45.897 32.368 1.00 20.90 182 GLN B CA 1
ATOM 3421 C C . GLN B 1 182 ? -30.501 47.213 32.035 1.00 19.68 182 GLN B C 1
ATOM 3422 O O . GLN B 1 182 ? -30.404 48.109 32.878 1.00 17.86 182 GLN B O 1
ATOM 3428 N N . GLY B 1 183 ? -29.957 47.299 30.811 1.00 20.70 183 GLY B N 1
ATOM 3429 C CA . GLY B 1 183 ? -29.290 48.493 30.328 1.00 18.51 183 GLY B CA 1
ATOM 3430 C C . GLY B 1 183 ? -27.811 48.594 30.658 1.00 17.38 183 GLY B C 1
ATOM 3431 O O . GLY B 1 183 ? -27.133 49.493 30.138 1.00 17.40 183 GLY B O 1
ATOM 3432 N N . ALA B 1 184 ? -27.289 47.721 31.509 1.00 13.59 184 ALA B N 1
ATOM 3433 C CA . ALA B 1 184 ? -25.875 47.783 31.838 1.00 13.00 184 ALA B CA 1
ATOM 3434 C C . ALA B 1 184 ? -25.051 47.387 30.618 1.00 13.56 184 ALA B C 1
ATOM 3435 O O . ALA B 1 184 ? -25.454 46.538 29.819 1.00 15.66 184 ALA B O 1
ATOM 3437 N N . THR B 1 185 ? -23.918 48.059 30.446 1.00 14.14 185 THR B N 1
ATOM 3438 C CA . THR B 1 185 ? -22.957 47.730 29.403 1.00 14.18 185 THR B CA 1
ATOM 3439 C C . THR B 1 185 ? -21.994 46.693 29.945 1.00 15.38 185 THR B C 1
ATOM 3440 O O . THR B 1 185 ? -21.504 46.831 31.063 1.00 14.29 185 THR B O 1
ATOM 3444 N N . HIS B 1 186 ? -21.722 45.657 29.154 1.00 13.27 186 HIS B N 1
ATOM 3445 C CA . HIS B 1 186 ? -20.724 44.670 29.556 1.00 11.83 186 HIS B CA 1
ATOM 3446 C C . HIS B 1 186 ? -19.315 45.230 29.347 1.00 14.56 186 HIS B C 1
ATOM 3447 O O . HIS B 1 186 ? -18.915 45.506 28.214 1.00 15.44 186 HIS B O 1
ATOM 3454 N N . LEU B 1 187 ? -18.568 45.397 30.432 1.00 12.95 187 LEU B N 1
ATOM 3455 C CA . LEU B 1 187 ? -17.142 45.753 30.363 1.00 13.43 187 LEU B CA 1
ATOM 3456 C C . LEU B 1 187 ? -16.433 44.905 31.417 1.00 11.81 187 LEU B C 1
ATOM 3457 O O . LEU B 1 187 ? -16.349 45.296 32.583 1.00 14.65 187 LEU B O 1
ATOM 3462 N N . SER B 1 188 ? -15.924 43.748 30.995 1.00 12.11 188 SER B N 1
ATOM 3463 C CA . SER B 1 188 ? -15.313 42.805 31.926 1.00 15.87 188 SER B CA 1
ATOM 3464 C C . SER B 1 188 ? -14.187 43.454 32.721 1.00 15.54 188 SER B C 1
ATOM 3465 O O . SER B 1 188 ? -13.463 44.322 32.231 1.00 14.89 188 SER B O 1
ATOM 3468 N N . LYS B 1 189 ? -14.022 42.997 33.965 1.00 12.90 189 LYS B N 1
ATOM 3469 C CA . LYS B 1 189 ? -12.890 43.442 34.774 1.00 11.79 189 LYS B CA 1
ATOM 3470 C C . LYS B 1 189 ? -11.558 43.188 34.064 1.00 12.92 189 LYS B C 1
ATOM 3471 O O . LYS B 1 189 ? -10.604 43.965 34.229 1.00 14.16 189 LYS B O 1
ATOM 3477 N N . GLY B 1 190 ? -11.478 42.119 33.262 1.00 13.80 190 GLY B N 1
ATOM 3478 C CA . GLY B 1 190 ? -10.263 41.870 32.495 1.00 13.78 190 GLY B CA 1
ATOM 3479 C C . GLY B 1 190 ? -9.923 43.010 31.540 1.00 14.17 190 GLY B C 1
ATOM 3480 O O . GLY B 1 190 ? -8.753 43.369 31.378 1.00 15.79 190 GLY B O 1
ATOM 3481 N N . GLN B 1 191 ? -10.939 43.585 30.891 1.00 13.83 191 GLN B N 1
ATOM 3482 C CA . GLN B 1 191 ? -10.747 44.615 29.863 1.00 12.80 191 GLN B CA 1
ATOM 3483 C C . GLN B 1 191 ? -11.022 46.042 30.337 1.00 12.55 191 GLN B C 1
ATOM 3484 O O . GLN B 1 191 ? -10.893 46.981 29.538 1.00 12.60 191 GLN B O 1
ATOM 3490 N N . ILE B 1 192 ? -11.380 46.254 31.605 1.00 12.46 192 ILE B N 1
ATOM 3491 C CA . ILE B 1 192 ? -11.899 47.566 31.966 1.00 11.28 192 ILE B CA 1
ATOM 3492 C C . ILE B 1 192 ? -10.828 48.647 31.834 1.00 13.33 192 ILE B C 1
ATOM 3493 O O . ILE B 1 192 ? -11.103 49.721 31.293 1.00 12.41 192 ILE B O 1
ATOM 3498 N N . GLU B 1 193 ? -9.585 48.388 32.286 1.00 12.51 193 GLU B N 1
ATOM 3499 C CA . GLU B 1 193 ? -8.554 49.422 32.164 1.00 16.90 193 GLU B CA 1
ATOM 3500 C C . GLU B 1 193 ? -8.190 49.693 30.710 1.00 14.24 193 GLU B C 1
ATOM 3501 O O . GLU B 1 193 ? -7.850 50.826 30.359 1.00 13.22 193 GLU B O 1
ATOM 3507 N N . VAL B 1 194 ? -8.254 48.674 29.851 1.00 10.40 194 VAL B N 1
ATOM 3508 C CA . VAL B 1 194 ? -7.932 48.868 28.437 1.00 13.43 194 VAL B CA 1
ATOM 3509 C C . VAL B 1 194 ? -8.932 49.793 27.763 1.00 14.46 194 VAL B C 1
ATOM 3510 O O . VAL B 1 194 ? -8.558 50.623 26.927 1.00 15.08 194 VAL B O 1
ATOM 3514 N N . LYS B 1 195 ? -10.221 49.654 28.082 1.00 15.08 195 LYS B N 1
ATOM 3515 C CA . LYS B 1 195 ? -11.271 50.319 27.304 1.00 15.07 195 LYS B CA 1
ATOM 3516 C C . LYS B 1 195 ? -11.839 51.586 27.955 1.00 15.81 195 LYS B C 1
ATOM 3517 O O . LYS B 1 195 ? -12.562 52.340 27.279 1.00 13.57 195 LYS B O 1
ATOM 3523 N N . ILE B 1 196 ? -11.552 51.834 29.236 1.00 13.64 196 ILE B N 1
ATOM 3524 C CA . ILE B 1 196 ? -12.330 52.825 29.989 1.00 16.52 196 ILE B CA 1
ATOM 3525 C C . ILE B 1 196 ? -12.099 54.238 29.450 1.00 14.09 196 ILE B C 1
ATOM 3526 O O . ILE B 1 196 ? -13.030 55.044 29.396 1.00 16.66 196 ILE B O 1
ATOM 3531 N N . GLU B 1 197 ? -10.872 54.559 29.025 1.00 14.51 197 GLU B N 1
ATOM 3532 C CA . GLU B 1 197 ? -10.595 55.941 28.633 1.00 18.20 197 GLU B CA 1
ATOM 3533 C C . GLU B 1 197 ? -11.308 56.311 27.341 1.00 21.68 197 GLU B C 1
ATOM 3534 O O . GLU B 1 197 ? -11.668 57.477 27.145 1.00 20.48 197 GLU B O 1
ATOM 3540 N N . ASN B 1 198 ? -11.543 55.336 26.466 1.00 15.31 198 ASN B N 1
ATOM 3541 C CA . ASN B 1 198 ? -12.319 55.613 25.266 1.00 20.51 198 ASN B CA 1
ATOM 3542 C C . ASN B 1 198 ? -13.823 55.660 25.551 1.00 18.78 198 ASN B C 1
ATOM 3543 O O . ASN B 1 198 ? -14.550 56.445 24.924 1.00 19.81 198 ASN B O 1
ATOM 3548 N N . LEU B 1 199 ? -14.307 54.807 26.455 1.00 15.37 199 LEU B N 1
ATOM 3549 C CA . LEU B 1 199 ? -15.745 54.751 26.727 1.00 16.20 199 LEU B CA 1
ATOM 3550 C C . LEU B 1 199 ? -16.180 55.866 27.656 1.00 25.27 199 LEU B C 1
ATOM 3551 O O . LEU B 1 199 ? -17.333 56.316 27.583 1.00 22.53 199 LEU B O 1
ATOM 3556 N N . VAL B 1 200 ? -15.286 56.299 28.544 1.00 17.32 200 VAL B N 1
ATOM 3557 C CA . VAL B 1 200 ? -15.593 57.353 29.509 1.00 17.21 200 VAL B CA 1
ATOM 3558 C C . VAL B 1 200 ? -14.407 58.309 29.552 1.00 15.15 200 VAL B C 1
ATOM 3559 O O . VAL B 1 200 ? -13.591 58.261 30.481 1.00 16.86 200 VAL B O 1
ATOM 3563 N N . PRO B 1 201 ? -14.273 59.189 28.569 1.00 16.31 201 PRO B N 1
ATOM 3564 C CA . PRO B 1 201 ? -13.142 60.137 28.584 1.00 21.00 201 PRO B CA 1
ATOM 3565 C C . PRO B 1 201 ? -13.146 61.102 29.758 1.00 23.07 201 PRO B C 1
ATOM 3566 O O . PRO B 1 201 ? -12.068 61.512 30.219 1.00 22.23 201 PRO B O 1
ATOM 3570 N N . ASN B 1 202 ? -14.317 61.509 30.237 1.00 19.82 202 ASN B N 1
ATOM 3571 C CA . ASN B 1 202 ? -14.404 62.446 31.353 1.00 20.24 202 ASN B CA 1
ATOM 3572 C C . ASN B 1 202 ? -14.147 61.670 32.641 1.00 20.11 202 ASN B C 1
ATOM 3573 O O . ASN B 1 202 ? -14.980 60.861 33.052 1.00 18.74 202 ASN B O 1
ATOM 3578 N N . LYS B 1 203 ? -13.013 61.912 33.299 1.00 17.03 203 LYS B N 1
ATOM 3579 C CA . LYS B 1 203 ? -12.728 61.086 34.470 1.00 16.50 203 LYS B CA 1
ATOM 3580 C C . LYS B 1 203 ? -13.536 61.483 35.702 1.00 21.42 203 LYS B C 1
ATOM 3581 O O . LYS B 1 203 ? -13.462 60.780 36.714 1.00 21.97 203 LYS B O 1
ATOM 3587 N N . GLN B 1 204 ? -14.317 62.565 35.643 1.00 20.01 204 GLN B N 1
ATOM 3588 C CA . GLN B 1 204 ? -15.250 62.893 36.717 1.00 18.01 204 GLN B CA 1
ATOM 3589 C C . GLN B 1 204 ? -16.653 62.358 36.461 1.00 19.97 204 GLN B C 1
ATOM 3590 O O . GLN B 1 204 ? -17.542 62.552 37.295 1.00 21.59 204 GLN B O 1
ATOM 3596 N N . GLN B 1 205 ? -16.866 61.668 35.346 1.00 18.44 205 GLN B N 1
ATOM 3597 C CA . GLN B 1 205 ? -18.168 61.080 35.061 1.00 19.24 205 GLN B CA 1
ATOM 3598 C C . GLN B 1 205 ? -18.495 59.988 36.080 1.00 19.76 205 GLN B C 1
ATOM 3599 O O . GLN B 1 205 ? -17.659 59.126 36.368 1.00 19.25 205 GLN B O 1
ATOM 3605 N N . LYS B 1 206 ? -19.706 60.026 36.640 1.00 18.07 206 LYS B N 1
ATOM 3606 C CA . LYS B 1 206 ? -20.096 58.988 37.592 1.00 17.18 206 LYS B CA 1
ATOM 3607 C C . LYS B 1 206 ? -20.259 57.641 36.900 1.00 15.71 206 LYS B C 1
ATOM 3608 O O . LYS B 1 206 ? -20.927 57.534 35.870 1.00 16.47 206 LYS B O 1
ATOM 3614 N N . ILE B 1 207 ? -19.648 56.615 37.483 1.00 12.49 207 ILE B N 1
ATOM 3615 C CA . ILE B 1 207 ? -19.584 55.268 36.940 1.00 15.03 207 ILE B CA 1
ATOM 3616 C C . ILE B 1 207 ? -20.015 54.320 38.047 1.00 18.35 207 ILE B C 1
ATOM 3617 O O . ILE B 1 207 ? -19.474 54.379 39.157 1.00 17.31 207 ILE B O 1
ATOM 3622 N N . TYR B 1 208 ? -20.976 53.450 37.752 1.00 14.52 208 TYR B N 1
ATOM 3623 C CA . TYR B 1 208 ? -21.308 52.333 38.629 1.00 12.39 208 TYR B CA 1
ATOM 3624 C C . TYR B 1 208 ? -20.714 51.046 38.080 1.00 12.48 208 TYR B C 1
ATOM 3625 O O . TYR B 1 208 ? -20.873 50.751 36.897 1.00 13.83 208 TYR B O 1
ATOM 3634 N N . LEU B 1 209 ? -20.053 50.275 38.943 1.00 12.04 209 LEU B N 1
ATOM 3635 C CA . LEU B 1 209 ? -19.520 48.961 38.590 1.00 9.85 209 LEU B CA 1
ATOM 3636 C C . LEU B 1 209 ? -20.226 47.915 39.434 1.00 13.26 209 LEU B C 1
ATOM 3637 O O . LEU B 1 209 ? -20.325 48.070 40.650 1.00 13.83 209 LEU B O 1
ATOM 3642 N N . TYR B 1 210 ? -20.678 46.829 38.822 1.00 12.76 210 TYR B N 1
ATOM 3643 C CA . TYR B 1 210 ? -21.154 45.722 39.631 1.00 12.90 210 TYR B CA 1
ATOM 3644 C C . TYR B 1 210 ? -20.598 44.398 39.123 1.00 12.51 210 TYR B C 1
ATOM 3645 O O . TYR B 1 210 ? -20.242 44.247 37.953 1.00 11.14 210 TYR B O 1
ATOM 3654 N N . CYS B 1 211 ? -20.545 43.422 40.027 1.00 10.85 211 CYS B N 1
ATOM 3655 C CA . CYS B 1 211 ? -20.163 42.071 39.634 1.00 12.52 211 CYS B CA 1
ATOM 3656 C C . CYS B 1 211 ? -21.103 41.081 40.314 1.00 16.55 211 CYS B C 1
ATOM 3657 O O . CYS B 1 211 ? -22.262 41.418 40.599 1.00 16.01 211 CYS B O 1
ATOM 3660 N N . GLY B 1 212 ? -20.645 39.854 40.566 1.00 15.73 212 GLY B N 1
ATOM 3661 C CA . GLY B 1 212 ? -21.545 38.880 41.174 1.00 17.51 212 GLY B CA 1
ATOM 3662 C C . GLY B 1 212 ? -21.788 39.122 42.652 1.00 18.28 212 GLY B C 1
ATOM 3663 O O . GLY B 1 212 ? -22.890 38.882 43.150 1.00 20.41 212 GLY B O 1
ATOM 3664 N N . SER B 1 213 ? -20.786 39.642 43.355 1.00 18.34 213 SER B N 1
ATOM 3665 C CA . SER B 1 213 ? -20.746 39.657 44.809 1.00 22.27 213 SER B CA 1
ATOM 3666 C C . SER B 1 213 ? -20.393 41.008 45.401 1.00 23.17 213 SER B C 1
ATOM 3667 O O . SER B 1 213 ? -20.526 41.185 46.619 1.00 22.96 213 SER B O 1
ATOM 3670 N N . GLY B 1 214 ? -19.913 41.944 44.600 1.00 14.98 214 GLY B N 1
ATOM 3671 C CA . GLY B 1 214 ? -19.325 43.159 45.103 1.00 19.86 214 GLY B CA 1
ATOM 3672 C C . GLY B 1 214 ? -17.817 43.103 45.222 1.00 20.01 214 GLY B C 1
ATOM 3673 O O . GLY B 1 214 ? -17.195 44.124 45.546 1.00 20.23 214 GLY B O 1
ATOM 3674 N N . PHE B 1 215 ? -17.211 41.946 44.964 1.00 16.55 215 PHE B N 1
ATOM 3675 C CA . PHE B 1 215 ? -15.780 41.784 45.195 1.00 14.81 215 PHE B CA 1
ATOM 3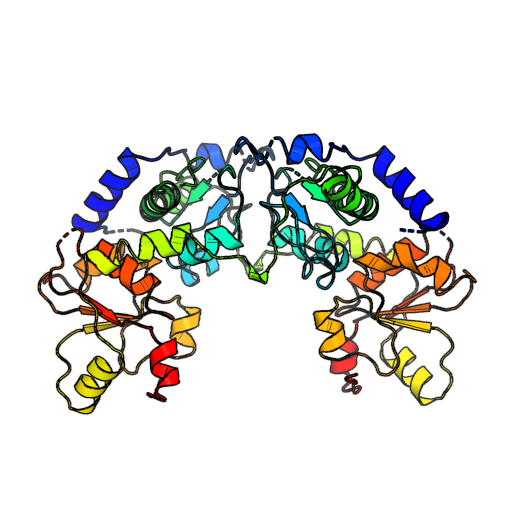676 C C . PHE B 1 215 ? -14.940 42.192 43.982 1.00 15.93 215 PHE B C 1
ATOM 3677 O O . PHE B 1 215 ? -14.008 42.992 44.109 1.00 18.70 215 PHE B O 1
ATOM 3685 N N . ARG B 1 216 ? -15.243 41.650 42.796 1.00 14.12 216 ARG B N 1
ATOM 3686 C CA . ARG B 1 216 ? -14.508 42.057 41.591 1.00 16.79 216 ARG B CA 1
ATOM 3687 C C . ARG B 1 216 ? -14.740 43.534 41.249 1.00 14.98 216 ARG B C 1
ATOM 3688 O O . ARG B 1 216 ? -13.839 44.218 40.740 1.00 13.68 216 ARG B O 1
ATOM 3696 N N . SER B 1 217 ? -15.950 44.036 41.475 1.00 12.75 217 SER B N 1
ATOM 3697 C CA . SER B 1 217 ? -16.186 45.435 41.161 1.00 15.30 217 SER B CA 1
ATOM 3698 C C . SER B 1 217 ? -15.429 46.354 42.115 1.00 12.20 217 SER B C 1
ATOM 3699 O O . SER B 1 217 ? -15.080 47.479 41.733 1.00 13.65 217 SER B O 1
ATOM 3702 N N . ALA B 1 218 ? -15.203 45.920 43.362 1.00 13.21 218 ALA B N 1
ATOM 3703 C CA . ALA B 1 218 ? -14.380 46.721 44.270 1.00 12.32 218 ALA B CA 1
ATOM 3704 C C . ALA B 1 218 ? -12.944 46.812 43.756 1.00 13.33 218 ALA B C 1
ATOM 3705 O O . ALA B 1 218 ? -12.344 47.891 43.716 1.00 13.02 218 ALA B O 1
ATOM 3707 N N . LEU B 1 219 ? -12.387 45.679 43.332 1.00 12.07 219 LEU B N 1
ATOM 3708 C CA . LEU B 1 219 ? -11.042 45.679 42.771 1.00 13.80 219 LEU B CA 1
ATOM 3709 C C . LEU B 1 219 ? -10.972 46.537 41.509 1.00 15.31 219 LEU B C 1
ATOM 3710 O O . LEU B 1 219 ? -10.010 47.303 41.316 1.00 15.41 219 LEU B O 1
ATOM 3715 N N . ALA B 1 220 ? -11.980 46.414 40.635 1.00 12.98 220 ALA B N 1
ATOM 3716 C CA . ALA B 1 220 ? -12.024 47.233 39.426 1.00 12.84 220 ALA B CA 1
ATOM 3717 C C . ALA B 1 220 ? -12.133 48.716 39.769 1.00 14.73 220 ALA B C 1
ATOM 3718 O O . ALA B 1 220 ? -11.521 49.562 39.106 1.00 12.98 220 ALA B O 1
ATOM 3720 N N . ALA B 1 221 ? -12.929 49.052 40.785 1.00 14.26 221 ALA B N 1
ATOM 3721 C CA . ALA B 1 221 ? -13.093 50.462 41.131 1.00 16.06 221 ALA B CA 1
ATOM 3722 C C . ALA B 1 221 ? -11.789 51.040 41.657 1.00 16.19 221 ALA B C 1
ATOM 3723 O O . ALA B 1 221 ? -11.420 52.174 41.318 1.00 17.73 221 ALA B O 1
ATOM 3725 N N . GLU B 1 222 ? -11.058 50.268 42.469 1.00 14.69 222 GLU B N 1
ATOM 3726 C CA . GLU B 1 222 ? -9.768 50.749 42.948 1.00 13.92 222 GLU B CA 1
ATOM 3727 C C . GLU B 1 222 ? -8.824 51.024 41.784 1.00 16.86 222 GLU B C 1
ATOM 3728 O O . GLU B 1 222 ? -8.113 52.038 41.773 1.00 15.68 222 GLU B O 1
ATOM 3734 N N . SER B 1 223 ? -8.787 50.112 40.806 1.00 15.46 223 SER B N 1
ATOM 3735 C CA . SER B 1 223 ? -7.933 50.297 39.639 1.00 15.12 223 SER B CA 1
ATOM 3736 C C . SER B 1 223 ? -8.313 51.551 38.848 1.00 17.62 223 SER B C 1
ATOM 3737 O O . SER B 1 223 ? -7.433 52.308 38.404 1.00 14.98 223 SER B O 1
ATOM 3740 N N . LEU B 1 224 ? -9.616 51.784 38.647 1.00 14.44 224 LEU B N 1
ATOM 3741 C CA . LEU B 1 224 ? -10.041 53.009 37.967 1.00 16.19 224 LEU B CA 1
ATOM 3742 C C . LEU B 1 224 ? -9.598 54.251 38.730 1.00 14.47 224 LEU B C 1
ATOM 3743 O O . LEU B 1 224 ? -9.234 55.264 38.115 1.00 14.14 224 LEU B O 1
ATOM 3748 N N . GLN B 1 225 ? -9.598 54.202 40.071 1.00 13.62 225 GLN B N 1
ATOM 3749 C CA . GLN B 1 225 ? -9.148 55.379 40.819 1.00 13.90 225 GLN B CA 1
ATOM 3750 C C . GLN B 1 225 ? -7.666 55.656 40.582 1.00 19.23 225 GLN B C 1
ATOM 3751 O O . GLN B 1 225 ? -7.254 56.824 40.530 1.00 16.20 225 GLN B O 1
ATOM 3757 N N . HIS B 1 226 ? -6.844 54.604 40.439 1.00 17.66 226 HIS B N 1
ATOM 3758 C CA . HIS B 1 226 ? -5.426 54.800 40.136 1.00 19.04 226 HIS B CA 1
ATOM 3759 C C . HIS B 1 226 ? -5.226 55.490 38.798 1.00 21.27 226 HIS B C 1
ATOM 3760 O O . HIS B 1 226 ? -4.167 56.094 38.570 1.00 21.07 226 HIS B O 1
ATOM 3775 N N . GLY B 1 228 ? -7.179 57.885 37.852 1.00 17.27 228 GLY B N 1
ATOM 3776 C CA . GLY B 1 228 ? -7.683 59.230 38.026 1.00 15.89 228 GLY B CA 1
ATOM 3777 C C . GLY B 1 228 ? -9.185 59.393 37.905 1.00 19.19 228 GLY B C 1
ATOM 3778 O O . GLY B 1 228 ? -9.661 60.534 37.848 1.00 19.25 228 GLY B O 1
ATOM 3779 N N . TYR B 1 229 ? -9.946 58.306 37.845 1.00 17.30 229 TYR B N 1
ATOM 3780 C CA . TYR B 1 229 ? -11.403 58.414 37.881 1.00 14.47 229 TYR B CA 1
ATOM 3781 C C . TYR B 1 229 ? -11.836 58.726 39.311 1.00 19.08 229 TYR B C 1
ATOM 3782 O O . TYR B 1 229 ? -11.474 58.004 40.246 1.00 19.02 229 TYR B O 1
ATOM 3791 N N . THR B 1 230 ? -12.573 59.819 39.492 1.00 16.15 230 THR B N 1
ATOM 3792 C CA . THR B 1 230 ? -12.894 60.289 40.833 1.00 16.04 230 THR B CA 1
ATOM 3793 C C . THR B 1 230 ? -14.333 60.044 41.251 1.00 16.87 230 THR B C 1
ATOM 3794 O O . THR B 1 230 ? -14.687 60.389 42.376 1.00 20.94 230 THR B O 1
ATOM 3798 N N . ASN B 1 231 ? -15.173 59.451 40.400 1.00 18.93 231 ASN B N 1
ATOM 3799 C CA . ASN B 1 231 ? -16.572 59.280 40.774 1.00 18.05 231 ASN B CA 1
ATOM 3800 C C . ASN B 1 231 ? -17.048 57.876 40.451 1.00 19.05 231 ASN B C 1
ATOM 3801 O O . ASN B 1 231 ? -18.134 57.685 39.902 1.00 15.61 231 ASN B O 1
ATOM 3806 N N . VAL B 1 232 ? -16.229 56.867 40.786 1.00 16.07 232 VAL B N 1
ATOM 3807 C CA . VAL B 1 232 ? -16.596 55.456 40.593 1.00 15.06 232 VAL B CA 1
ATOM 3808 C C . VAL B 1 232 ? -17.274 54.973 41.861 1.00 19.40 232 VAL B C 1
ATOM 3809 O O . VAL B 1 232 ? -16.917 55.392 42.970 1.00 17.51 232 VAL B O 1
ATOM 3813 N N . VAL B 1 233 ? -18.291 54.135 41.698 1.00 17.60 233 VAL B N 1
ATOM 3814 C CA . VAL B 1 233 ? -19.065 53.577 42.802 1.00 17.56 233 VAL B CA 1
ATOM 3815 C C . VAL B 1 233 ? -19.236 52.094 42.514 1.00 19.90 233 VAL B C 1
ATOM 3816 O O . VAL B 1 233 ? -19.678 51.725 41.423 1.00 18.77 233 VAL B O 1
ATOM 3820 N N . SER B 1 234 ? -18.876 51.246 43.478 1.00 16.29 234 SER B N 1
ATOM 3821 C CA . SER B 1 234 ? -19.087 49.805 43.365 1.00 16.10 234 SER B CA 1
ATOM 3822 C C . SER B 1 234 ? -20.396 49.434 44.050 1.00 13.70 234 SER B C 1
ATOM 3823 O O . SER B 1 234 ? -20.730 49.995 45.091 1.00 15.16 234 SER B O 1
ATOM 3826 N N . ILE B 1 235 ? -21.151 48.506 43.453 1.00 15.47 235 ILE B N 1
ATOM 3827 C CA . ILE B 1 235 ? -22.450 48.107 44.003 1.00 16.99 235 ILE B CA 1
ATOM 3828 C C . ILE B 1 235 ? -22.212 47.023 45.044 1.00 19.29 235 ILE B C 1
ATOM 3829 O O . ILE B 1 235 ? -21.908 45.879 44.700 1.00 16.59 235 ILE B O 1
ATOM 3834 N N . ALA B 1 236 ? -22.368 47.374 46.315 1.00 17.72 236 ALA B N 1
ATOM 3835 C CA . ALA B 1 236 ? -22.132 46.414 47.388 1.00 18.92 236 ALA B CA 1
ATOM 3836 C C . ALA B 1 236 ? -23.065 45.212 47.248 1.00 20.38 236 ALA B C 1
ATOM 3837 O O . ALA B 1 236 ? -24.271 45.360 47.021 1.00 18.88 236 ALA B O 1
ATOM 3839 N N . GLY B 1 237 ? -22.510 44.014 47.386 1.00 18.64 237 GLY B N 1
ATOM 3840 C CA . GLY B 1 237 ? -23.319 42.811 47.317 1.00 19.12 237 GLY B CA 1
ATOM 3841 C C . GLY B 1 237 ? -23.556 42.275 45.920 1.00 21.26 237 GLY B C 1
ATOM 3842 O O . GLY B 1 237 ? -24.023 41.137 45.786 1.00 17.55 237 GLY B O 1
ATOM 3843 N N . GLY B 1 238 ? -23.270 43.059 44.884 1.00 16.37 238 GLY B N 1
ATOM 3844 C CA . GLY B 1 238 ? -23.316 42.587 43.504 1.00 19.77 238 GLY B CA 1
ATOM 3845 C C . GLY B 1 238 ? -24.713 42.161 43.052 1.00 20.58 238 GLY B C 1
ATOM 3846 O O . GLY B 1 238 ? -25.727 42.436 43.686 1.00 18.51 238 GLY B O 1
ATOM 3847 N N . ILE B 1 239 ? -24.731 41.462 41.912 1.00 15.31 239 ILE B N 1
ATOM 3848 C CA . ILE B 1 239 ? -26.009 41.037 41.357 1.00 16.24 239 ILE B CA 1
ATOM 3849 C C . ILE B 1 239 ? -26.618 39.913 42.197 1.00 20.64 239 ILE B C 1
ATOM 3850 O O . ILE B 1 239 ? -27.832 39.686 42.132 1.00 20.97 239 ILE B O 1
ATOM 3855 N N . LYS B 1 240 ? -25.833 39.249 43.062 1.00 18.53 240 LYS B N 1
ATOM 3856 C CA . LYS B 1 240 ? -26.444 38.294 43.987 1.00 21.30 240 LYS B CA 1
ATOM 3857 C C . LYS B 1 240 ? -27.346 38.998 45.000 1.00 21.57 240 LYS B C 1
ATOM 3858 O O . LYS B 1 240 ? -28.443 38.516 45.298 1.00 21.11 240 LYS B O 1
ATOM 3864 N N . ASP B 1 241 ? -26.909 40.140 45.541 1.00 22.40 241 ASP B N 1
ATOM 3865 C CA . ASP B 1 241 ? -27.787 40.887 46.437 1.00 25.82 241 ASP B CA 1
ATOM 3866 C C . ASP B 1 241 ? -28.954 41.516 45.682 1.00 21.54 241 ASP B C 1
ATOM 3867 O O . ASP B 1 241 ? -30.045 41.679 46.245 1.00 23.96 241 ASP B O 1
ATOM 3872 N N . TRP B 1 242 ? -28.728 41.910 44.431 1.00 18.77 242 TRP B N 1
ATOM 3873 C CA . TRP B 1 242 ? -29.817 42.395 43.583 1.00 19.15 242 TRP B CA 1
ATOM 3874 C C . TRP B 1 242 ? -30.919 41.350 43.481 1.00 19.71 242 TRP B C 1
ATOM 3875 O O . TRP B 1 242 ? -32.096 41.641 43.730 1.00 18.24 242 TRP B O 1
ATOM 3886 N N . LEU B 1 243 ? -30.541 40.106 43.170 1.00 24.63 243 LEU B N 1
ATOM 3887 C CA . LEU B 1 243 ? -31.509 39.011 43.104 1.00 23.67 243 LEU B CA 1
ATOM 3888 C C . LEU B 1 243 ? -32.100 38.692 44.473 1.00 24.68 243 LEU B C 1
ATOM 3889 O O . LEU B 1 243 ? -33.268 38.289 44.573 1.00 23.67 243 LEU B O 1
ATOM 3894 N N . ALA B 1 244 ? -31.291 38.821 45.533 1.00 25.11 244 ALA B N 1
ATOM 3895 C CA . ALA B 1 244 ? -31.762 38.557 46.885 1.00 26.88 244 ALA B CA 1
ATOM 3896 C C . ALA B 1 244 ? -32.915 39.475 47.262 1.00 27.07 244 ALA B C 1
ATOM 3897 O O . ALA B 1 244 ? -33.804 39.074 48.020 1.00 29.56 244 ALA B O 1
ATOM 3899 N N . ASN B 1 245 ? -32.938 40.689 46.719 1.00 25.15 245 ASN B N 1
ATOM 3900 C CA . ASN B 1 245 ? -34.030 41.635 46.914 1.00 28.85 245 ASN B CA 1
ATOM 3901 C C . ASN B 1 245 ? -35.156 41.466 45.898 1.00 26.57 245 ASN B C 1
ATOM 3902 O O . ASN B 1 245 ? -36.054 42.312 45.854 1.00 28.02 245 ASN B O 1
ATOM 3907 N N . ASN B 1 246 ? -35.131 40.387 45.107 1.00 22.75 246 ASN B N 1
ATOM 3908 C CA . ASN B 1 246 ? -36.113 40.113 44.044 1.00 23.06 246 ASN B CA 1
ATOM 3909 C C . ASN B 1 246 ? -36.178 41.234 43.009 1.00 24.85 246 ASN B C 1
ATOM 3910 O O . ASN B 1 246 ? -37.240 41.500 42.437 1.00 25.81 246 ASN B O 1
ATOM 3915 N N . TYR B 1 247 ? -35.059 41.901 42.750 1.00 20.83 247 TYR B N 1
ATOM 3916 C CA . TYR B 1 247 ? -35.030 42.843 41.629 1.00 20.19 247 TYR B CA 1
ATOM 3917 C C . TYR B 1 247 ? -34.842 42.075 40.320 1.00 22.23 247 TYR B C 1
ATOM 3918 O O . TYR B 1 247 ? -33.995 41.182 40.251 1.00 20.00 247 TYR B O 1
ATOM 3927 N N . PRO B 1 248 ? -35.610 42.384 39.277 1.00 19.49 248 PRO B N 1
ATOM 3928 C CA . PRO B 1 248 ? -35.546 41.588 38.046 1.00 21.54 248 PRO B CA 1
ATOM 3929 C C . PRO B 1 248 ? -34.289 41.870 37.239 1.00 19.38 248 PRO B C 1
ATOM 3930 O O . PRO B 1 248 ? -33.608 42.883 37.418 1.00 19.62 248 PRO B O 1
ATOM 3934 N N . VAL B 1 249 ? -33.982 40.951 36.323 1.00 17.41 249 VAL B N 1
ATOM 3935 C CA . VAL B 1 249 ? -32.809 41.075 35.462 1.00 16.17 249 VAL B CA 1
ATOM 3936 C C . VAL B 1 249 ? -33.252 40.969 34.001 1.00 17.62 249 VAL B C 1
ATOM 3937 O O . VAL B 1 249 ? -34.418 40.740 33.699 1.00 21.98 249 VAL B O 1
ATOM 3941 N N . SER B 1 250 ? -32.304 41.142 33.085 1.00 25.28 250 SER B N 1
ATOM 3942 C CA . SER B 1 250 ? -32.634 41.142 31.669 1.00 30.05 250 SER B CA 1
ATOM 3943 C C . SER B 1 250 ? -31.672 40.259 30.884 1.00 34.81 250 SER B C 1
ATOM 3944 O O . SER B 1 250 ? -30.496 40.121 31.228 1.00 22.03 250 SER B O 1
ATOM 3947 N N . GLN B 1 251 ? -32.194 39.658 29.825 1.00 39.59 251 GLN B N 1
ATOM 3948 C CA . GLN B 1 251 ? -31.375 39.041 28.796 1.00 47.88 251 GLN B CA 1
ATOM 3949 C C . GLN B 1 251 ? -31.301 39.973 27.592 1.00 55.60 251 GLN B C 1
ATOM 3950 O O . GLN B 1 251 ? -32.190 40.802 27.371 1.00 59.83 251 GLN B O 1
ATOM 3956 N N . ASN B 1 252 ? -30.230 39.831 26.817 1.00 56.33 252 ASN B N 1
ATOM 3957 C CA . ASN B 1 252 ? -30.041 40.613 25.588 1.00 52.64 252 ASN B CA 1
ATOM 3958 C C . ASN B 1 252 ? -30.081 42.134 25.810 1.00 42.08 252 ASN B C 1
ATOM 3959 O O . ASN B 1 252 ? -29.749 42.665 26.877 1.00 24.99 252 ASN B O 1
#

InterPro domains:
  IPR001763 Rhodanese-like domain [PF00581] (26-119)
  IPR001763 Rhodanese-like domain [PF00581] (151-244)
  IPR001763 Rhodanese-like domain [PS50206] (39-126)
  IPR001763 Rhodanese-like domain [PS50206] (164-251)
  IPR001763 Rhodanese-like domain [SM00450] (25-123)
  IPR001763 Rhodanese-like domain [SM00450] (151-248)
  IPR036873 Rhodanese-like domain superfamily [G3DSA:3.40.250.10] (5-128)
  IPR036873 Rhodanese-like domain superfamily [G3DSA:3.40.250.10] (129-251)
  IPR036873 Rhodanese-like domain superfamily [SSF52821] (10-128)
  IPR036873 Rhodanese-like domain superfamily [SSF52821] (138-251)
  IPR050229 Thiosulfate sulfurtransferase GlpE [PTHR43031] (142-250)

Nearest PDB structures (foldseek):
  6mxv-assembly1_A  TM=1.003E+00  e=3.328E-50  Francisella tularensis subsp. tularensis SCHU S4
  1yt8-assembly1_A  TM=7.328E-01  e=2.149E-15  Pseudomonas aeruginosa
  3tp9-assembly1_B  TM=4.652E-01  e=4.684E-12  Alicyclobacillus acidocaldarius subsp. acidocaldarius DSM 446
  3flh-assembly1_A  TM=7.724E-01  e=2.876E-06  Lactiplantibacillus plantarum
  2k0z-assembly1_A  TM=7.826E-01  e=1.273E-05  Helicobacter pylori 26695

B-factor: mean 22.41, std 10.74, range [8.55, 82.99]

Solvent-accessible surface area: 21878 Å² total

Radius of gyration: 25.85 Å; Cα contacts (8 Å, |Δi|>4): 973; chains: 2; bounding box: 48×79×50 Å

Sequence (491 aa):
IQHSSGFLKLVDDAKSRIQECSVDDIQKNETQTLDGLLIDTREESEVVANGYIPNAIHLSKGIIESAIESAVPNKNQKYFYCGGGFRSALVADKLREGYKNVISVDGGWRAWNAKGYPTVSPNQFRPNEFLKLVNNNAKTQIKECSTTELYNKINSQELDGIVFDVREDSEFNRFHIQGATHLSKGQIEVKIENLVPNKQQKIYLYCGSGFRSALAAESLQHGYTNVVSIAGGIKDWLANNYPVSQNKIQHSSGFLKLVDDAKSRIQECSVDDIQKNETQTLDGLLIDTREESEVANGYIPNAIHLSKGIIESAIESAVPNKNQKYFYCGGGFRSALVADKLREGYKNVISVDGGWRAWNAKGYPTVSPNQFRPNEFLKLVNNNAKTQIKECSTTELYNKINSQELDGIVFDVREDSEFNRFHIQGATHLSKGQIEVKIENLVPNKQQKIYLYCGSGFRSALAAESLQHGYTNVVSIAGGIKDWLANNYPVSQN

Organism: Francisella tularensis subsp. tularensis (strain SCHU S4 / Schu 4) (NCBI:txid177416)

Secondary structure (DSSP, 8-state):
----HHHHHHHHHHHTTSEEE-HHHHH--TTS---S-EEE-S-HHHHTT-B-TTEEE--TTTHHHHHHHH---TT---EE-SSSSHHHHHHHHHH----S-EEETTHHHHHHHTT---B-GGG---HHHHHHHHHHHHHSEEE-HHHHHHHHHTT---SEEEE-S-HHHHHH-BSTTPEE--TTTHHHHHHHH---TTS-EEEE-SSSHHHHHHHHHHH----SEEEETTHHHHHHHTT---B--/-----HHHHHHHHHHHTTSEEE-HHHHH--TTS---S-EEE-S-HHHHTT-B-TTEEE--TTTHHHHHHHH---TT---EE-SSSSHHHHHHHHHH----S-EEETTHHHHHHHTT---B-GGG---HHHHHHHHHHHHHSEEE-HHHHHHHHHTT---SEEEE-S-HHHHHH-BSTTPEE--TTTHHHHHHHH---TTS-EEEE-SSSHHHHHHHHHHH-----EEEETTHHHHHHHTT---B--

Foldseek 3Di:
DDDDDVLVVLQVVLVVQAAADEVVVVLVVVVPPDQAAEEEQEDPVVCQAWDDPRHDYDHLVCCVVCVCVVPVDLAGAEYAYQAQRSRSVSQSVSVCSNRRYYYHHGGPVNCVVVPHDIDHPVRDDPVVLVVLQVVLVVPAAADELVVQLVCVVVVNHQAAEEEQDDPVVVQVKAAPNHHYDHLVCCVVCVCVVPVPLAGAYEYFYQAQRSRSNSRSVSVCPRDHYYYHHGGVVVVVVVVHDIDHD/DDDDDPVLVVLQVVLLVQAAADEVVVVLVVVVPPDQAAEEEQEDPVVCQAWAAPRHDYDHLVCCVVCVCVVPVDLAGAEYAYQAQRSRSVSQSVSVCSNRRYYYHHGGPNVCVVVPHDIDHPVNDDPVVLVVLQVVLVVPAAADALVVCVVCVVVVNDQAAEEEQDDPVVVQVWAAPPHHYDHLVCCVVCVCVVPVPLAGAYEYFYQAQRSRSNSRSVSVCPRDHYYYHHGGVPVVVVVVNDIDHD